Protein AF-A0A5F8H1V2-F1 (afdb_monomer)

Structure (mmCIF, N/CA/C/O backbone):
data_AF-A0A5F8H1V2-F1
#
_entry.id   AF-A0A5F8H1V2-F1
#
loop_
_atom_site.group_PDB
_atom_site.id
_atom_site.type_symbol
_atom_site.label_atom_id
_atom_site.label_alt_id
_atom_site.label_comp_id
_atom_site.label_asym_id
_atom_site.label_entity_id
_atom_site.label_seq_id
_atom_site.pdbx_PDB_ins_code
_atom_site.Cartn_x
_atom_site.Cartn_y
_atom_site.Cartn_z
_atom_site.occupancy
_atom_site.B_iso_or_equiv
_atom_site.auth_seq_id
_atom_site.auth_comp_id
_atom_site.auth_asym_id
_atom_site.auth_atom_id
_atom_site.pdbx_PDB_model_num
ATOM 1 N N . MET A 1 1 ? 97.631 47.956 -86.281 1.00 53.28 1 MET A N 1
ATOM 2 C CA . MET A 1 1 ? 97.146 47.664 -84.909 1.00 53.28 1 MET A CA 1
ATOM 3 C C . MET A 1 1 ? 95.621 47.517 -84.797 1.00 53.28 1 MET A C 1
ATOM 5 O O . MET A 1 1 ? 95.187 46.750 -83.953 1.00 53.28 1 MET A O 1
ATOM 9 N N . ALA A 1 2 ? 94.800 48.154 -85.646 1.00 59.06 2 ALA A N 1
ATOM 10 C CA . ALA A 1 2 ? 93.331 48.107 -85.527 1.00 59.06 2 ALA A CA 1
ATOM 11 C C . ALA A 1 2 ? 92.667 46.737 -85.821 1.00 59.06 2 ALA A C 1
ATOM 13 O O . ALA A 1 2 ? 91.726 46.363 -85.130 1.00 59.06 2 ALA A O 1
ATOM 14 N N . GLN A 1 3 ? 93.163 45.947 -86.786 1.00 61.41 3 GLN A N 1
ATOM 15 C CA . GLN A 1 3 ? 92.578 44.626 -87.097 1.00 61.41 3 GLN A CA 1
ATOM 16 C C . GLN A 1 3 ? 92.808 43.574 -86.000 1.00 61.41 3 GLN A C 1
ATOM 18 O O . GLN A 1 3 ? 91.948 42.730 -85.770 1.00 61.41 3 GLN A O 1
ATOM 23 N N . VAL A 1 4 ? 93.927 43.656 -85.277 1.00 64.31 4 VAL A N 1
ATOM 24 C CA . VAL A 1 4 ? 94.210 42.756 -84.148 1.00 64.31 4 VAL A CA 1
ATOM 25 C C . VAL A 1 4 ? 93.231 43.020 -82.997 1.00 64.31 4 VAL A C 1
ATOM 27 O O . VAL A 1 4 ? 92.739 42.077 -82.391 1.00 64.31 4 VAL A O 1
ATOM 30 N N . GLY A 1 5 ? 92.861 44.284 -82.755 1.00 69.12 5 GLY A N 1
ATOM 31 C CA . GLY A 1 5 ? 91.888 44.650 -81.719 1.00 69.12 5 GLY A CA 1
ATOM 32 C C . GLY A 1 5 ? 90.479 44.095 -81.961 1.00 69.12 5 GLY A C 1
ATOM 33 O O . GLY A 1 5 ? 89.843 43.633 -81.020 1.00 69.12 5 GLY A O 1
ATOM 34 N N . ALA A 1 6 ? 90.008 44.069 -83.212 1.00 71.69 6 ALA A N 1
ATOM 35 C CA . ALA A 1 6 ? 88.689 43.527 -83.555 1.00 71.69 6 ALA A CA 1
ATOM 36 C C . ALA A 1 6 ? 88.619 41.996 -83.401 1.00 71.69 6 ALA A C 1
ATOM 38 O O . ALA A 1 6 ? 87.654 41.475 -82.847 1.00 71.69 6 ALA A O 1
ATOM 39 N N . VAL A 1 7 ? 89.663 41.274 -83.826 1.00 76.06 7 VAL A N 1
ATOM 40 C CA . VAL A 1 7 ? 89.755 39.815 -83.636 1.00 76.06 7 VAL A CA 1
ATOM 41 C C . VAL A 1 7 ? 89.823 39.468 -82.149 1.00 76.06 7 VAL A C 1
ATOM 43 O O . VAL A 1 7 ? 89.145 38.546 -81.702 1.00 76.06 7 VAL A O 1
ATOM 46 N N . VAL A 1 8 ? 90.575 40.247 -81.365 1.00 76.75 8 VAL A N 1
ATOM 47 C CA . VAL A 1 8 ? 90.649 40.070 -79.910 1.00 76.75 8 VAL A CA 1
ATOM 48 C C . VAL A 1 8 ? 89.300 40.354 -79.247 1.00 76.75 8 VAL A C 1
ATOM 50 O O . VAL A 1 8 ? 88.905 39.579 -78.382 1.00 76.75 8 VAL A O 1
ATOM 53 N N . ALA A 1 9 ? 88.562 41.389 -79.665 1.00 77.75 9 ALA A N 1
ATOM 54 C CA . ALA A 1 9 ? 87.233 41.717 -79.136 1.00 77.75 9 ALA A CA 1
ATOM 55 C C . ALA A 1 9 ? 86.186 40.628 -79.432 1.00 77.75 9 ALA A C 1
ATOM 57 O O . ALA A 1 9 ? 85.414 40.245 -78.554 1.00 77.75 9 ALA A O 1
ATOM 58 N N . VAL A 1 10 ? 86.185 40.073 -80.649 1.00 78.81 10 VAL A N 1
ATOM 59 C CA . VAL A 1 10 ? 85.294 38.957 -81.006 1.00 78.81 10 VAL A CA 1
ATOM 60 C C . VAL A 1 10 ? 85.665 37.706 -80.213 1.00 78.81 10 VAL A C 1
ATOM 62 O O . VAL A 1 10 ? 84.789 37.095 -79.604 1.00 78.81 10 VAL A O 1
ATOM 65 N N . ALA A 1 11 ? 86.954 37.370 -80.129 1.00 78.00 11 ALA A N 1
ATOM 66 C CA . ALA A 1 11 ? 87.428 36.239 -79.337 1.00 78.00 11 ALA A CA 1
ATOM 67 C C . ALA A 1 11 ? 87.101 36.392 -77.841 1.00 78.00 11 ALA A C 1
ATOM 69 O O . ALA A 1 11 ? 86.661 35.427 -77.223 1.00 78.00 11 ALA A O 1
ATOM 70 N N . THR A 1 12 ? 87.231 37.592 -77.263 1.00 79.38 12 THR A N 1
ATOM 71 C CA . THR A 1 12 ? 86.834 37.850 -75.865 1.00 79.38 12 THR A CA 1
ATOM 72 C C . THR A 1 12 ? 85.325 37.794 -75.674 1.00 79.38 12 THR A C 1
ATOM 74 O O . THR A 1 12 ? 84.880 37.212 -74.694 1.00 79.38 12 THR A O 1
ATOM 77 N N . SER A 1 13 ? 84.519 38.312 -76.605 1.00 78.44 13 SER A N 1
ATOM 78 C CA . SER A 1 13 ? 83.055 38.208 -76.516 1.00 78.44 13 SER A CA 1
ATOM 79 C C . SER A 1 13 ? 82.562 36.760 -76.611 1.00 78.44 13 SER A C 1
ATOM 81 O O . SER A 1 13 ? 81.720 36.348 -75.817 1.00 78.44 13 SER A O 1
ATOM 83 N N . PHE A 1 14 ? 83.142 35.960 -77.513 1.00 79.88 14 PHE A N 1
ATOM 84 C CA . PHE A 1 14 ? 82.844 34.537 -77.650 1.00 79.88 14 PHE A CA 1
ATOM 85 C C . PHE A 1 14 ? 83.308 33.753 -76.421 1.00 79.88 14 PHE A C 1
ATOM 87 O O . PHE A 1 14 ? 82.577 32.906 -75.921 1.00 79.88 14 PHE A O 1
ATOM 94 N N . PHE A 1 15 ? 84.486 34.076 -75.884 1.00 78.88 15 PHE A N 1
ATOM 95 C CA . PHE A 1 15 ? 84.993 33.481 -74.651 1.00 78.88 15 PHE A CA 1
ATOM 96 C C . PHE A 1 15 ? 84.108 33.826 -73.443 1.00 78.88 15 PHE A C 1
ATOM 98 O O . PHE A 1 15 ? 83.750 32.935 -72.680 1.00 78.88 15 PHE A O 1
ATOM 105 N N . CYS A 1 16 ? 83.669 35.080 -73.304 1.00 78.75 16 CYS A N 1
ATOM 106 C CA . CYS A 1 16 ? 82.721 35.490 -72.267 1.00 78.75 16 CYS A CA 1
ATOM 107 C C . CYS A 1 16 ? 81.363 34.792 -72.428 1.00 78.75 16 CYS A C 1
ATOM 109 O O . CYS A 1 16 ? 80.825 34.291 -71.447 1.00 78.75 16 CYS A O 1
ATOM 111 N N . ALA A 1 17 ? 80.821 34.700 -73.645 1.00 77.31 17 ALA A N 1
ATOM 112 C CA . ALA A 1 17 ? 79.572 33.985 -73.905 1.00 77.31 17 ALA A CA 1
ATOM 113 C C . ALA A 1 17 ? 79.693 32.481 -73.601 1.00 77.31 17 ALA A C 1
ATOM 115 O O . ALA A 1 17 ? 78.794 31.900 -72.996 1.00 77.31 17 ALA A O 1
ATOM 116 N N . ALA A 1 18 ? 80.825 31.863 -73.949 1.00 76.38 18 ALA A N 1
ATOM 117 C CA . ALA A 1 18 ? 81.127 30.476 -73.612 1.00 76.38 18 ALA A CA 1
ATOM 118 C C . ALA A 1 18 ? 81.252 30.267 -72.092 1.00 76.38 18 ALA A C 1
ATOM 120 O O . ALA A 1 18 ? 80.758 29.265 -71.586 1.00 76.38 18 ALA A O 1
ATOM 121 N N . LEU A 1 19 ? 81.840 31.219 -71.356 1.00 76.62 19 LEU A N 1
ATOM 122 C CA . LEU A 1 19 ? 81.914 31.194 -69.889 1.00 76.62 19 LEU A CA 1
ATOM 123 C C . LEU A 1 19 ? 80.541 31.367 -69.224 1.00 76.62 19 LEU A C 1
ATOM 125 O O . LEU A 1 19 ? 80.243 30.663 -68.263 1.00 76.62 19 LEU A O 1
ATOM 129 N N . PHE A 1 20 ? 79.682 32.249 -69.743 1.00 76.94 20 PHE A N 1
ATOM 130 C CA . PHE A 1 20 ? 78.307 32.393 -69.250 1.00 76.94 20 PHE A CA 1
ATOM 131 C C . PHE A 1 20 ? 77.461 31.150 -69.545 1.00 76.94 20 PHE A C 1
ATOM 133 O O . PHE A 1 20 ? 76.712 30.706 -68.684 1.00 76.94 20 PHE A O 1
ATOM 140 N N . SER A 1 21 ? 77.627 30.545 -70.725 1.00 78.31 21 SER A N 1
ATOM 141 C CA . SER A 1 21 ? 76.999 29.267 -71.084 1.00 78.31 21 SER A CA 1
ATOM 142 C C . SER A 1 21 ? 77.566 28.074 -70.308 1.00 78.31 21 SER A C 1
ATOM 144 O O . SER A 1 21 ? 76.944 27.013 -70.310 1.00 78.31 21 SER A O 1
ATOM 146 N N . ALA A 1 22 ? 78.743 28.206 -69.694 1.00 82.06 22 ALA A N 1
ATOM 147 C CA . ALA A 1 22 ? 79.359 27.140 -68.918 1.00 82.06 22 ALA A CA 1
ATOM 148 C C . ALA A 1 22 ? 78.748 27.018 -67.519 1.00 82.06 22 ALA A C 1
ATOM 150 O O . ALA A 1 22 ? 78.813 25.947 -66.932 1.00 82.06 22 ALA A O 1
ATOM 151 N N . VAL A 1 23 ? 78.148 28.076 -66.970 1.00 86.56 23 VAL A N 1
ATOM 152 C CA . VAL A 1 23 ? 77.535 28.040 -65.637 1.00 86.56 23 VAL A CA 1
ATOM 153 C C . VAL A 1 23 ? 76.040 27.771 -65.766 1.00 86.56 23 VAL A C 1
ATOM 155 O O . VAL A 1 23 ? 75.333 28.490 -66.466 1.00 86.56 23 VAL A O 1
ATOM 158 N N . HIS A 1 24 ? 75.530 26.786 -65.034 1.00 87.62 24 HIS A N 1
ATOM 159 C CA . HIS A 1 24 ? 74.091 26.609 -64.849 1.00 87.62 24 HIS A CA 1
ATOM 160 C C . HIS A 1 24 ? 73.756 26.385 -63.376 1.00 87.62 24 HIS A C 1
ATOM 162 O O . HIS A 1 24 ? 74.621 26.085 -62.550 1.00 87.62 24 HIS A O 1
ATOM 168 N N . LYS A 1 25 ? 72.478 26.564 -63.047 1.00 90.06 25 LYS A N 1
ATOM 169 C CA . LYS A 1 25 ? 71.946 26.389 -61.699 1.00 90.06 25 LYS A CA 1
ATOM 170 C C . LYS A 1 25 ? 71.047 25.159 -61.665 1.00 90.06 25 LYS A C 1
ATOM 172 O O . LYS A 1 25 ? 70.190 24.999 -62.531 1.00 90.06 25 LYS A O 1
ATOM 177 N N . ILE A 1 26 ? 71.240 24.318 -60.657 1.00 91.00 26 ILE A N 1
ATOM 178 C CA . ILE A 1 26 ? 70.310 23.253 -60.281 1.00 91.00 26 ILE A CA 1
ATOM 179 C C . ILE A 1 26 ? 69.511 23.763 -59.086 1.00 91.00 26 ILE A C 1
ATOM 181 O O . ILE A 1 26 ? 70.089 24.248 -58.109 1.00 91.00 26 ILE A O 1
ATOM 185 N N . GLU A 1 27 ? 68.187 23.716 -59.199 1.00 89.50 27 GLU A N 1
ATOM 186 C CA . GLU A 1 27 ? 67.284 24.149 -58.137 1.00 89.50 27 GLU A CA 1
ATOM 187 C C . GLU A 1 27 ? 67.272 23.159 -56.969 1.00 89.50 27 GLU A C 1
ATOM 189 O O . GLU A 1 27 ? 67.610 21.983 -57.115 1.00 89.50 27 GLU A O 1
ATOM 194 N N . GLU A 1 28 ? 66.880 23.644 -55.792 1.00 88.38 28 GLU A N 1
ATOM 195 C CA . GLU A 1 28 ? 66.668 22.781 -54.632 1.00 88.38 28 GLU A CA 1
ATOM 196 C C . GLU A 1 28 ? 65.639 21.688 -54.950 1.00 88.38 28 GLU A C 1
ATOM 198 O O . GLU A 1 28 ? 64.691 21.890 -55.713 1.00 88.38 28 GLU A O 1
ATOM 203 N N . GLY A 1 29 ? 65.855 20.498 -54.391 1.00 86.75 29 GLY A N 1
ATOM 204 C CA . GLY A 1 29 ? 65.007 19.335 -54.655 1.00 86.75 29 GLY A CA 1
ATOM 205 C C . GLY A 1 29 ? 65.195 18.668 -56.023 1.00 86.75 29 GLY A C 1
ATOM 206 O O . GLY A 1 29 ? 64.449 17.742 -56.343 1.00 86.75 29 GLY A O 1
ATOM 207 N N . HIS A 1 30 ? 66.187 19.105 -56.803 1.00 91.62 30 HIS A N 1
ATOM 208 C CA . HIS A 1 30 ? 66.574 18.488 -58.068 1.00 91.62 30 HIS A CA 1
ATOM 209 C C . HIS A 1 30 ? 68.019 17.988 -58.032 1.00 91.62 30 HIS A C 1
ATOM 211 O O . HIS A 1 30 ? 68.884 18.538 -57.349 1.00 91.62 30 HIS A O 1
ATOM 217 N N . ILE A 1 31 ? 68.290 16.964 -58.837 1.00 92.06 31 ILE A N 1
ATOM 218 C CA . ILE A 1 31 ? 69.631 16.450 -59.105 1.00 92.06 31 ILE A CA 1
ATOM 219 C C . ILE A 1 31 ? 69.932 16.605 -60.590 1.00 92.06 31 ILE A C 1
ATOM 221 O O . ILE A 1 31 ? 69.141 16.233 -61.456 1.00 92.06 31 ILE A O 1
ATOM 225 N N . GLY A 1 32 ? 71.090 17.183 -60.889 1.00 90.50 32 GLY A N 1
ATOM 226 C CA . GLY A 1 32 ? 71.572 17.351 -62.251 1.00 90.50 32 GLY A CA 1
ATOM 227 C C . GLY A 1 32 ? 72.270 16.096 -62.743 1.00 90.50 32 GLY A C 1
ATOM 228 O O . GLY A 1 32 ? 73.243 15.636 -62.139 1.00 90.50 32 GLY A O 1
ATOM 229 N N . VAL A 1 33 ? 71.798 15.588 -63.876 1.00 91.06 33 VAL A N 1
ATOM 230 C CA . VAL A 1 33 ? 72.462 14.548 -64.662 1.00 91.06 33 VAL A CA 1
ATOM 231 C C . VAL A 1 33 ? 73.053 15.167 -65.922 1.00 91.06 33 VAL A C 1
ATOM 233 O O . VAL A 1 33 ? 72.414 15.985 -66.584 1.00 91.06 33 VAL A O 1
ATOM 236 N N . TYR A 1 34 ? 74.280 14.781 -66.258 1.00 90.81 34 TYR A N 1
ATOM 237 C CA . TYR A 1 34 ? 75.039 15.384 -67.352 1.00 90.81 34 TYR A CA 1
ATOM 238 C C . TYR A 1 34 ? 75.300 14.377 -68.457 1.00 90.81 34 TYR A C 1
ATOM 240 O O . TYR A 1 34 ? 75.606 13.216 -68.198 1.00 90.81 34 TYR A O 1
ATOM 248 N N . TYR A 1 35 ? 75.260 14.851 -69.692 1.00 89.50 35 TYR A N 1
ATOM 249 C CA . TYR A 1 35 ? 75.532 14.080 -70.890 1.00 89.50 35 TYR A CA 1
ATOM 250 C C . TYR A 1 35 ? 76.686 14.728 -71.634 1.00 89.50 35 TYR A C 1
ATOM 252 O O . TYR A 1 35 ? 76.648 15.927 -71.891 1.00 89.50 35 TYR A O 1
ATOM 260 N N . ARG A 1 36 ? 77.698 13.950 -72.011 1.00 89.62 36 ARG A N 1
ATOM 261 C CA . ARG A 1 36 ? 78.836 14.416 -72.809 1.00 89.62 36 ARG A CA 1
ATOM 262 C C . ARG A 1 36 ? 78.808 13.721 -74.162 1.00 89.62 36 ARG A C 1
ATOM 264 O O . ARG A 1 36 ? 78.963 12.505 -74.222 1.00 89.62 36 ARG A O 1
ATOM 271 N N . GLY A 1 37 ? 78.573 14.475 -75.237 1.00 82.88 37 GLY A N 1
ATOM 272 C CA . GLY A 1 37 ? 78.419 13.896 -76.579 1.00 82.88 37 GLY A CA 1
ATOM 273 C C . GLY A 1 37 ? 77.315 12.828 -76.666 1.00 82.88 37 GLY A C 1
ATOM 274 O O . GLY A 1 37 ? 77.452 11.876 -77.425 1.00 82.88 37 GLY A O 1
ATOM 275 N N . GLY A 1 38 ? 76.260 12.950 -75.848 1.00 80.44 38 GLY A N 1
ATOM 276 C CA . GLY A 1 38 ? 75.147 11.995 -75.766 1.00 80.44 38 GLY A CA 1
ATOM 277 C C . GLY A 1 38 ? 75.307 10.865 -74.736 1.00 80.44 38 GLY A C 1
ATOM 278 O O . GLY A 1 38 ? 74.322 10.208 -74.418 1.00 80.44 38 GLY A O 1
ATOM 279 N N . ALA A 1 39 ? 76.496 10.657 -74.159 1.00 86.19 39 ALA A N 1
ATOM 280 C CA . ALA A 1 39 ? 76.716 9.642 -73.123 1.00 86.19 39 ALA A CA 1
ATOM 281 C C . ALA A 1 39 ? 76.496 10.206 -71.709 1.00 86.19 39 ALA A C 1
ATOM 283 O O . ALA A 1 39 ? 77.032 11.265 -71.382 1.00 86.19 39 ALA A O 1
ATOM 284 N N . LEU A 1 40 ? 75.748 9.490 -70.863 1.00 90.31 40 LEU A N 1
ATOM 285 C CA . LEU A 1 40 ? 75.481 9.866 -69.468 1.00 90.31 40 LEU A CA 1
ATOM 286 C C . LEU A 1 40 ? 76.757 9.768 -68.609 1.00 90.31 40 LEU A C 1
ATOM 288 O O . LEU A 1 40 ? 77.393 8.714 -68.543 1.00 90.31 40 LEU A O 1
ATOM 292 N N . LEU A 1 41 ? 77.119 10.856 -67.927 1.00 88.12 41 LEU A N 1
ATOM 293 C CA . LEU A 1 41 ? 78.242 10.907 -66.989 1.00 88.12 41 LEU A CA 1
ATOM 294 C C . LEU A 1 41 ? 77.876 10.241 -65.655 1.00 88.12 41 LEU A C 1
ATOM 296 O O . LEU A 1 41 ? 76.750 10.357 -65.183 1.00 88.12 41 LEU A O 1
ATOM 300 N N . THR A 1 42 ? 78.845 9.562 -65.033 1.00 84.12 42 THR A N 1
ATOM 301 C CA . THR A 1 42 ? 78.671 8.824 -63.765 1.00 84.12 42 THR A CA 1
ATOM 302 C C . THR A 1 42 ? 78.481 9.721 -62.544 1.00 84.12 42 THR A C 1
ATOM 304 O O . THR A 1 42 ? 77.967 9.271 -61.525 1.00 84.12 42 THR A O 1
ATOM 307 N N . SER A 1 43 ? 78.894 10.985 -62.625 1.00 84.00 43 SER A N 1
ATOM 308 C CA . SER A 1 43 ? 78.751 11.958 -61.546 1.00 84.00 43 SER A CA 1
ATOM 309 C C . SER A 1 43 ? 77.431 12.720 -61.662 1.00 84.00 43 SER A C 1
ATOM 311 O O . SER A 1 43 ? 77.202 13.420 -62.651 1.00 84.00 43 SER A O 1
ATOM 313 N N . THR A 1 44 ? 76.605 12.642 -60.623 1.00 89.12 44 THR A N 1
ATOM 314 C CA . THR A 1 44 ? 75.426 13.497 -60.441 1.00 89.12 44 THR A CA 1
ATOM 315 C C . THR A 1 44 ? 75.777 14.720 -59.595 1.00 89.12 44 THR A C 1
ATOM 317 O O . THR A 1 44 ? 76.522 14.597 -58.622 1.00 89.12 44 THR A O 1
ATOM 320 N N . SER A 1 45 ? 75.209 15.883 -59.913 1.00 90.25 45 SER A N 1
ATOM 321 C CA . SER A 1 45 ? 75.373 17.104 -59.110 1.00 90.25 45 SER A CA 1
ATOM 322 C C . SER A 1 45 ? 74.132 17.390 -58.273 1.00 90.25 45 SER A C 1
ATOM 324 O O . SER A 1 45 ? 73.018 17.341 -58.788 1.00 90.25 45 SER A O 1
ATOM 326 N N . GLY A 1 46 ? 74.327 17.754 -57.004 1.00 87.81 46 GLY A N 1
ATOM 327 C CA . GLY A 1 46 ? 73.257 18.295 -56.159 1.00 87.81 46 GLY A CA 1
ATOM 328 C C . GLY A 1 46 ? 72.890 19.751 -56.499 1.00 87.81 46 GLY A C 1
ATOM 329 O O . GLY A 1 46 ? 73.467 20.330 -57.425 1.00 87.81 46 GLY A O 1
ATOM 330 N N . PRO A 1 47 ? 71.968 20.365 -55.741 1.00 89.88 47 PRO A N 1
ATOM 331 C CA . PRO A 1 47 ? 71.561 21.760 -55.918 1.00 89.88 47 PRO A CA 1
ATOM 332 C C . PRO A 1 47 ? 72.737 22.747 -55.853 1.00 89.88 47 PRO A C 1
ATOM 334 O O . PRO A 1 47 ? 73.709 22.527 -55.130 1.00 89.88 47 PRO A O 1
ATOM 337 N N . GLY A 1 48 ? 72.661 23.840 -56.618 1.00 90.31 48 GLY A N 1
ATOM 338 C CA . GLY A 1 48 ? 73.695 24.884 -56.656 1.00 90.31 48 GLY A CA 1
ATOM 339 C C . GLY A 1 48 ? 74.182 25.246 -58.061 1.00 90.31 48 GLY A C 1
ATOM 340 O O . GLY A 1 48 ? 73.585 24.858 -59.066 1.00 90.31 48 GLY A O 1
ATOM 341 N N . PHE A 1 49 ? 75.258 26.036 -58.127 1.00 89.56 49 PHE A N 1
ATOM 342 C CA . PHE A 1 49 ? 75.897 26.435 -59.384 1.00 89.56 49 PHE A CA 1
ATOM 343 C C . PHE A 1 49 ? 76.956 25.416 -59.801 1.00 89.56 49 PHE A C 1
ATOM 345 O O . PHE A 1 49 ? 77.862 25.113 -59.026 1.00 89.56 49 PHE A O 1
ATOM 352 N N . HIS A 1 50 ? 76.864 24.935 -61.039 1.00 89.19 50 HIS A N 1
ATOM 353 C CA . HIS A 1 50 ? 77.785 23.950 -61.605 1.00 89.19 50 HIS A CA 1
ATOM 354 C C . HIS A 1 50 ? 78.337 24.418 -62.948 1.00 89.19 50 HIS A C 1
ATOM 356 O O . HIS A 1 50 ? 77.710 25.209 -63.658 1.00 89.19 50 HIS A O 1
ATOM 362 N N . LEU A 1 51 ? 79.539 23.935 -63.269 1.00 84.69 51 LEU A N 1
ATOM 363 C CA . LEU A 1 51 ? 80.245 24.232 -64.512 1.00 84.69 51 LEU A CA 1
ATOM 364 C C . LEU A 1 51 ? 80.113 23.058 -65.488 1.00 84.69 51 LEU A C 1
ATOM 366 O O . LEU A 1 51 ? 80.483 21.930 -65.167 1.00 84.69 51 LEU A O 1
ATOM 370 N N . MET A 1 52 ? 79.654 23.339 -66.703 1.00 86.25 52 MET A N 1
ATOM 371 C CA . MET A 1 52 ? 79.611 22.415 -67.830 1.00 86.25 52 MET A CA 1
ATOM 372 C C . MET A 1 52 ? 80.464 22.929 -68.992 1.00 86.25 52 MET A C 1
ATOM 374 O O . MET A 1 52 ? 80.664 24.130 -69.161 1.00 86.25 52 MET A O 1
ATOM 378 N N . LEU A 1 53 ? 80.979 22.011 -69.814 1.00 82.94 53 LEU A N 1
ATOM 379 C CA . LEU A 1 53 ? 81.719 22.381 -71.018 1.00 82.94 53 LEU A CA 1
ATOM 380 C C . LEU A 1 53 ? 80.729 22.827 -72.105 1.00 82.94 53 LEU A C 1
ATOM 382 O O . LEU A 1 53 ? 79.920 22.000 -72.544 1.00 82.94 53 LEU A O 1
ATOM 386 N N . PRO A 1 54 ? 80.795 24.087 -72.571 1.00 77.69 54 PRO A N 1
ATOM 387 C CA . PRO A 1 54 ? 79.882 24.579 -73.594 1.00 77.69 54 PRO A CA 1
ATOM 388 C C . PRO A 1 54 ? 80.028 23.749 -74.881 1.00 77.69 54 PRO A C 1
ATOM 390 O O . PRO A 1 54 ? 81.121 23.290 -75.219 1.00 77.69 54 PRO A O 1
ATOM 393 N N . PHE A 1 55 ? 78.914 23.536 -75.588 1.00 77.75 55 PHE A N 1
ATOM 394 C CA . PHE A 1 55 ? 78.782 22.775 -76.848 1.00 77.75 55 PHE A CA 1
ATOM 395 C C . PHE A 1 55 ? 78.985 21.248 -76.788 1.00 77.75 55 PHE A C 1
ATOM 397 O O . PHE A 1 55 ? 78.551 20.559 -77.707 1.00 77.75 55 PHE A O 1
ATOM 404 N N . ILE A 1 56 ? 79.612 20.700 -75.742 1.00 82.31 56 ILE A N 1
ATOM 405 C CA . ILE A 1 56 ? 79.907 19.255 -75.635 1.00 82.31 56 ILE A CA 1
ATOM 406 C C . ILE A 1 56 ? 79.052 18.584 -74.556 1.00 82.31 56 ILE A C 1
ATOM 408 O O . ILE A 1 56 ? 78.682 17.412 -74.700 1.00 82.31 56 ILE A O 1
ATOM 412 N N . THR A 1 57 ? 78.750 19.315 -73.480 1.00 86.56 57 THR A N 1
ATOM 413 C CA . THR A 1 57 ? 77.974 18.812 -72.349 1.00 86.56 57 THR A CA 1
ATOM 414 C C . THR A 1 57 ? 76.575 19.424 -72.336 1.00 86.56 57 THR A C 1
ATOM 416 O O . THR A 1 57 ? 76.424 20.634 -72.475 1.00 86.56 57 THR A O 1
ATOM 419 N N . SER A 1 58 ? 75.556 18.596 -72.121 1.00 86.88 58 SER A N 1
ATOM 420 C CA . SER A 1 58 ? 74.184 19.015 -71.812 1.00 86.88 58 SER A CA 1
ATOM 421 C C . SER A 1 58 ? 73.766 18.455 -70.458 1.00 86.88 58 SER A C 1
ATOM 423 O O . SER A 1 58 ? 74.227 17.379 -70.081 1.00 86.88 58 SER A O 1
ATOM 425 N N . TYR A 1 59 ? 72.872 19.126 -69.737 1.00 88.94 59 TYR A N 1
ATOM 426 C CA . TYR A 1 59 ? 72.341 18.623 -68.469 1.00 88.94 59 TYR A CA 1
ATOM 427 C C . TYR A 1 59 ? 70.816 18.494 -68.517 1.00 88.94 59 TYR A C 1
ATOM 429 O O . TYR A 1 59 ? 70.149 19.196 -69.276 1.00 88.94 59 TYR A O 1
ATOM 437 N N . LYS A 1 60 ? 70.269 17.593 -67.701 1.00 89.44 60 LYS A N 1
ATOM 438 C CA . LYS A 1 60 ? 68.845 17.546 -67.349 1.00 89.44 60 LYS A CA 1
ATOM 439 C C . LYS A 1 60 ? 68.725 17.569 -65.824 1.00 89.44 60 LYS A C 1
ATOM 441 O O . LYS A 1 60 ? 69.538 16.957 -65.134 1.00 89.44 60 LYS A O 1
ATOM 446 N N . SER A 1 61 ? 67.742 18.289 -65.299 1.00 90.06 61 SER A N 1
ATOM 447 C CA . SER A 1 61 ? 67.406 18.284 -63.873 1.00 90.06 61 SER A CA 1
ATOM 448 C C . SER A 1 61 ? 66.314 17.254 -63.615 1.00 90.06 61 SER A C 1
ATOM 450 O O . SER A 1 61 ? 65.245 17.343 -64.212 1.00 90.06 61 SER A O 1
ATOM 452 N N . VAL A 1 62 ? 66.581 16.297 -62.732 1.00 90.88 62 VAL A N 1
ATOM 453 C CA . VAL A 1 62 ? 65.607 15.296 -62.290 1.00 90.88 62 VAL A CA 1
ATOM 454 C C . VAL A 1 62 ? 65.119 15.673 -60.902 1.00 90.88 62 VAL A C 1
ATOM 456 O O . VAL A 1 62 ? 65.932 15.893 -60.003 1.00 90.88 62 VAL A O 1
ATOM 459 N N . GLN A 1 63 ? 63.806 15.764 -60.728 1.00 90.44 63 GLN A N 1
ATOM 460 C CA . GLN A 1 63 ? 63.198 16.067 -59.440 1.00 90.44 63 GLN A CA 1
ATOM 461 C C . GLN A 1 63 ? 63.302 14.851 -58.506 1.00 90.44 63 GLN A C 1
ATOM 463 O O . GLN A 1 63 ? 62.958 13.733 -58.883 1.00 90.44 63 GLN A O 1
ATOM 468 N N . THR A 1 64 ? 63.808 15.065 -57.289 1.00 89.25 64 THR A N 1
ATOM 469 C CA . THR A 1 64 ? 63.921 14.034 -56.236 1.00 89.25 64 THR A CA 1
ATOM 470 C C . THR A 1 64 ? 63.000 14.304 -55.048 1.00 89.25 64 THR A C 1
ATOM 472 O O . THR A 1 64 ? 62.895 13.490 -54.135 1.00 89.25 64 THR A O 1
ATOM 475 N N . THR A 1 65 ? 62.347 15.466 -55.023 1.00 90.75 65 THR A N 1
ATOM 476 C CA . THR A 1 65 ? 61.285 15.779 -54.063 1.00 90.75 65 THR A CA 1
ATOM 477 C C . THR A 1 65 ? 59.972 15.114 -54.455 1.00 90.75 65 THR A C 1
ATOM 479 O O . THR A 1 65 ? 59.834 14.562 -55.544 1.00 90.75 65 THR A O 1
ATOM 482 N N . LEU A 1 66 ? 59.001 15.176 -53.543 1.00 91.50 66 LEU A N 1
ATOM 483 C CA . LEU A 1 66 ? 57.644 14.714 -53.795 1.00 91.50 66 LEU A CA 1
ATOM 484 C C . LEU A 1 66 ? 57.065 15.426 -55.027 1.00 91.50 66 LEU A C 1
ATOM 486 O O . LEU A 1 66 ? 56.930 16.651 -55.032 1.00 91.50 66 LEU A O 1
ATOM 490 N N . GLN A 1 67 ? 56.721 14.651 -56.046 1.00 90.62 67 GLN A N 1
ATOM 491 C CA . GLN A 1 67 ? 56.080 15.106 -57.273 1.00 90.62 67 GLN A CA 1
ATOM 492 C C . GLN A 1 67 ? 54.750 14.377 -57.467 1.00 90.62 67 GLN A C 1
ATOM 494 O O . GLN A 1 67 ? 54.513 13.318 -56.884 1.00 90.62 67 GLN A O 1
ATOM 499 N N . THR A 1 68 ? 53.849 14.985 -58.234 1.00 92.31 68 THR A N 1
ATOM 500 C CA . THR A 1 68 ? 52.547 14.399 -58.568 1.00 92.31 68 THR A CA 1
ATOM 501 C C . THR A 1 68 ? 52.441 14.272 -60.073 1.00 92.31 68 THR A C 1
ATOM 503 O O . THR A 1 68 ? 52.353 15.283 -60.768 1.00 92.31 68 THR A O 1
ATOM 506 N N . ASP A 1 69 ? 52.414 13.033 -60.550 1.00 90.50 69 ASP A N 1
ATOM 507 C CA . ASP A 1 69 ? 52.208 12.732 -61.959 1.00 90.50 69 ASP A CA 1
ATOM 508 C C . ASP A 1 69 ? 50.714 12.568 -62.222 1.00 90.50 69 ASP A C 1
ATOM 510 O O . ASP A 1 69 ? 50.020 11.815 -61.533 1.00 90.50 69 ASP A O 1
ATOM 514 N N . GLU A 1 70 ? 50.207 13.304 -63.208 1.00 90.62 70 GLU A N 1
ATOM 515 C CA . GLU A 1 70 ? 48.792 13.308 -63.564 1.00 90.62 70 GLU A CA 1
ATOM 516 C C . GLU A 1 70 ? 48.576 12.566 -64.887 1.00 90.62 70 GLU A C 1
ATOM 518 O O . GLU A 1 70 ? 49.048 12.981 -65.948 1.00 90.62 70 GLU A O 1
ATOM 523 N N . VAL A 1 71 ? 47.802 11.484 -64.835 1.00 89.75 71 VAL A N 1
ATOM 524 C CA . VAL A 1 71 ? 47.357 10.727 -66.007 1.00 89.75 71 VAL A CA 1
ATOM 525 C C . VAL A 1 71 ? 45.906 11.101 -66.300 1.00 89.75 71 VAL A C 1
ATOM 527 O O . VAL A 1 71 ? 45.028 10.937 -65.452 1.00 89.75 71 VAL A O 1
ATOM 530 N N . LYS A 1 72 ? 45.643 11.621 -67.504 1.00 89.44 72 LYS A N 1
ATOM 531 C CA . LYS A 1 72 ? 44.307 12.068 -67.931 1.00 89.44 72 LYS A CA 1
ATOM 532 C C . LYS A 1 72 ? 43.700 11.131 -68.956 1.00 89.44 72 LYS A C 1
ATOM 534 O O . LYS A 1 72 ? 44.406 10.650 -69.839 1.00 89.44 72 LYS A O 1
ATOM 539 N N . ASN A 1 73 ? 42.376 11.006 -68.903 1.00 86.44 73 ASN A N 1
ATOM 540 C CA . ASN A 1 73 ? 41.563 10.323 -69.908 1.00 86.44 73 ASN A CA 1
ATOM 541 C C . ASN A 1 73 ? 42.040 8.892 -70.188 1.00 86.44 73 ASN A C 1
ATOM 543 O O . ASN A 1 73 ? 42.340 8.548 -71.332 1.00 86.44 73 ASN A O 1
ATOM 547 N N . VAL A 1 74 ? 42.110 8.056 -69.151 1.00 89.06 74 VAL A N 1
ATOM 548 C CA . VAL A 1 74 ? 42.467 6.639 -69.307 1.00 89.06 74 VAL A CA 1
ATOM 549 C C . VAL A 1 74 ? 41.226 5.861 -69.754 1.00 89.06 74 VAL A C 1
ATOM 551 O O . VAL A 1 74 ? 40.286 5.744 -68.963 1.00 89.06 74 VAL A O 1
ATOM 554 N N . PRO A 1 75 ? 41.174 5.336 -70.995 1.00 89.44 75 PRO A N 1
ATOM 555 C CA . PRO A 1 75 ? 40.074 4.488 -71.424 1.00 89.44 75 PRO A CA 1
ATOM 556 C C . PRO A 1 75 ? 40.231 3.090 -70.825 1.00 89.44 75 PRO A C 1
ATOM 558 O O . PRO A 1 75 ? 41.328 2.524 -70.841 1.00 89.44 75 PRO A O 1
ATOM 561 N N . CYS A 1 76 ? 39.128 2.522 -70.348 1.00 88.94 76 CYS A N 1
ATOM 562 C CA . CYS A 1 76 ? 39.059 1.157 -69.847 1.00 88.94 76 CYS A CA 1
ATOM 563 C C . CYS A 1 76 ? 37.803 0.440 -70.338 1.00 88.94 76 CYS A C 1
ATOM 565 O O . CYS A 1 76 ? 36.702 0.985 -70.294 1.00 88.94 76 CYS A O 1
ATOM 567 N N . GLY A 1 77 ? 37.972 -0.791 -70.816 1.00 88.94 77 GLY A N 1
ATOM 568 C CA . GLY A 1 77 ? 36.865 -1.669 -71.191 1.00 88.94 77 GLY A CA 1
ATOM 569 C C . GLY A 1 77 ? 36.468 -2.559 -70.018 1.00 88.94 77 GLY A C 1
ATOM 570 O O . GLY A 1 77 ? 37.315 -3.256 -69.467 1.00 88.94 77 GLY A O 1
ATOM 571 N N . THR A 1 78 ? 35.192 -2.534 -69.639 1.00 90.75 78 THR A N 1
ATOM 572 C CA . THR A 1 78 ? 34.647 -3.444 -68.615 1.00 90.75 78 THR A CA 1
ATOM 573 C C . THR A 1 78 ? 34.333 -4.823 -69.199 1.00 90.75 78 THR A C 1
ATOM 575 O O . THR A 1 78 ? 34.136 -4.948 -70.411 1.00 90.75 78 THR A O 1
ATOM 578 N N . SER A 1 79 ? 34.204 -5.857 -68.358 1.00 89.06 79 SER A N 1
ATOM 579 C CA . SER A 1 79 ? 33.829 -7.217 -68.801 1.00 89.06 79 SER A CA 1
ATOM 580 C C . SER A 1 79 ? 32.485 -7.267 -69.551 1.00 89.06 79 SER A C 1
ATOM 582 O O . SER A 1 79 ? 32.272 -8.113 -70.417 1.00 89.06 79 SER A O 1
ATOM 584 N N . GLY A 1 80 ? 31.594 -6.308 -69.272 1.00 81.12 80 GLY A N 1
ATOM 585 C CA . GLY A 1 80 ? 30.307 -6.121 -69.948 1.00 81.12 80 GLY A CA 1
ATOM 586 C C . GLY A 1 80 ? 30.376 -5.387 -71.294 1.00 81.12 8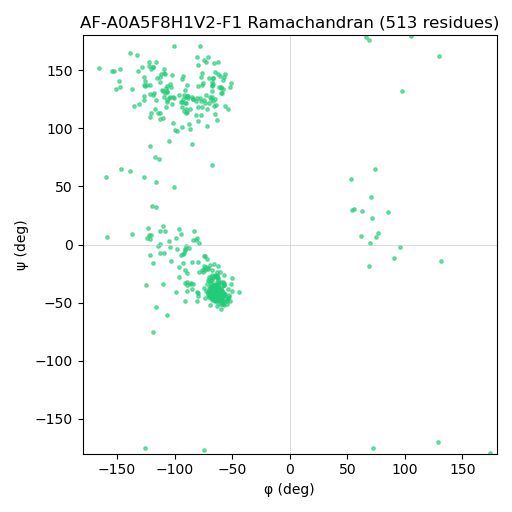0 GLY A C 1
ATOM 587 O O . GLY A 1 80 ? 29.332 -5.055 -71.850 1.00 81.12 80 GLY A O 1
ATOM 588 N N . GLY A 1 81 ? 31.574 -5.084 -71.808 1.00 82.12 81 GLY A N 1
ATOM 589 C CA . GLY A 1 81 ? 31.771 -4.429 -73.107 1.00 82.12 81 GLY A CA 1
ATOM 590 C C . GLY A 1 81 ? 31.498 -2.920 -73.123 1.00 82.12 81 GLY A C 1
ATOM 591 O O . GLY A 1 81 ? 31.463 -2.315 -74.193 1.00 82.12 81 GLY A O 1
ATOM 592 N N . VAL A 1 82 ? 31.307 -2.294 -71.956 1.00 85.88 82 VAL A N 1
ATOM 593 C CA . VAL A 1 82 ? 31.131 -0.839 -71.836 1.00 85.88 82 VAL A CA 1
ATOM 594 C C . VAL A 1 82 ? 32.494 -0.176 -71.665 1.00 85.88 82 VAL A C 1
ATOM 596 O O . VAL A 1 82 ? 33.256 -0.554 -70.771 1.00 85.88 82 VAL A O 1
ATOM 599 N N . MET A 1 83 ? 32.772 0.828 -72.499 1.00 85.62 83 MET A N 1
ATOM 600 C CA . MET A 1 83 ? 33.948 1.689 -72.376 1.00 85.62 83 MET A CA 1
ATOM 601 C C . MET A 1 83 ? 33.693 2.785 -71.340 1.00 85.62 83 MET A C 1
ATOM 603 O O . MET A 1 83 ? 32.739 3.555 -71.468 1.00 85.62 83 MET A O 1
ATOM 607 N N . ILE A 1 84 ? 34.563 2.855 -70.339 1.00 90.19 84 ILE A N 1
ATOM 608 C CA . ILE A 1 84 ? 34.592 3.892 -69.308 1.00 90.19 84 ILE A CA 1
ATOM 609 C C . ILE A 1 84 ? 35.882 4.700 -69.405 1.00 90.19 84 ILE A C 1
ATOM 611 O O . ILE A 1 84 ? 36.889 4.220 -69.927 1.00 90.19 84 ILE A O 1
ATOM 615 N N . TYR A 1 85 ? 35.850 5.926 -68.891 1.00 90.44 85 TYR A N 1
ATOM 616 C CA . TYR A 1 85 ? 37.003 6.821 -68.905 1.00 90.44 85 TYR A CA 1
ATOM 617 C C . TYR A 1 85 ? 37.295 7.318 -67.500 1.00 90.44 85 TYR A C 1
ATOM 619 O O . TYR A 1 85 ? 36.407 7.839 -66.834 1.00 90.44 85 TYR A O 1
ATOM 627 N N . PHE A 1 86 ? 38.538 7.181 -67.058 1.00 91.44 86 PHE A N 1
ATOM 628 C CA . PHE A 1 86 ? 39.001 7.838 -65.844 1.00 91.44 86 PHE A CA 1
ATOM 629 C C . PHE A 1 86 ? 39.541 9.214 -66.218 1.00 91.44 86 PHE A C 1
ATOM 631 O O . PHE A 1 86 ? 40.534 9.324 -66.944 1.00 91.44 86 PHE A O 1
ATOM 638 N N . ASP A 1 87 ? 38.862 10.259 -65.747 1.00 87.94 87 ASP A N 1
ATOM 639 C CA . ASP A 1 87 ? 39.169 11.645 -66.108 1.00 87.94 87 ASP A CA 1
ATOM 640 C C . ASP A 1 87 ? 40.569 12.037 -65.625 1.00 87.94 87 ASP A C 1
ATOM 642 O O . ASP A 1 87 ? 41.334 12.687 -66.346 1.00 87.94 87 ASP A O 1
ATOM 646 N N . ARG A 1 88 ? 40.910 11.613 -64.404 1.00 91.88 88 ARG A N 1
ATOM 647 C CA . ARG A 1 88 ? 42.170 11.947 -63.746 1.00 91.88 88 ARG A CA 1
ATOM 648 C C . ARG A 1 88 ? 42.630 10.869 -62.772 1.00 91.88 88 ARG A C 1
ATOM 650 O O . ARG A 1 88 ? 41.849 10.417 -61.930 1.00 91.88 88 ARG A O 1
ATOM 657 N N . ILE A 1 89 ? 43.911 10.531 -62.852 1.00 93.06 89 ILE A N 1
ATOM 658 C CA . ILE A 1 89 ? 44.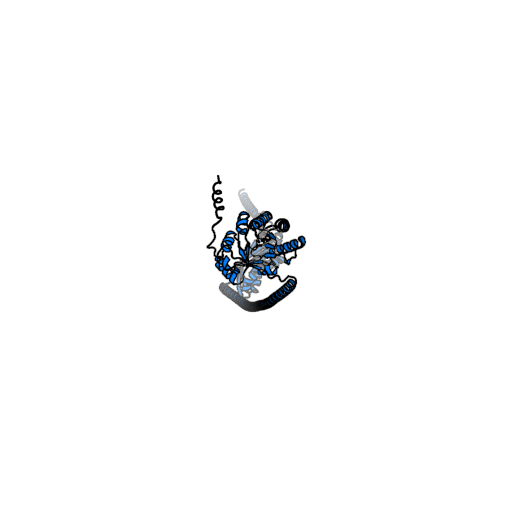631 9.708 -61.881 1.00 93.06 89 ILE A CA 1
ATOM 659 C C . ILE A 1 89 ? 45.876 10.480 -61.453 1.00 93.06 89 ILE A C 1
ATOM 661 O O . ILE A 1 89 ? 46.668 10.890 -62.299 1.00 93.06 89 ILE A O 1
ATOM 665 N N . GLU A 1 90 ? 46.026 10.699 -60.153 1.00 93.88 90 GLU A N 1
ATOM 666 C CA . GLU A 1 90 ? 47.145 11.430 -59.556 1.00 93.88 90 GLU A CA 1
ATOM 667 C C . GLU A 1 90 ? 48.039 10.445 -58.802 1.00 93.88 90 GLU A C 1
ATOM 669 O O . GLU A 1 90 ? 47.564 9.685 -57.954 1.00 93.88 90 GLU A O 1
ATOM 674 N N . VAL A 1 91 ? 49.335 10.450 -59.108 1.00 94.31 91 VAL A N 1
ATOM 675 C CA . VAL A 1 91 ? 50.319 9.547 -58.504 1.00 94.31 91 VAL A CA 1
ATOM 676 C C . VAL A 1 91 ? 51.388 10.374 -57.830 1.00 94.31 91 VAL A C 1
ATOM 678 O O . VAL A 1 91 ? 52.221 11.010 -58.476 1.00 94.31 91 VAL A O 1
ATOM 681 N N . VAL A 1 92 ? 51.377 10.343 -56.507 1.00 94.50 92 VAL A N 1
ATOM 682 C CA . VAL A 1 92 ? 52.361 11.037 -55.695 1.00 94.50 92 VAL A CA 1
ATOM 683 C C . VAL A 1 92 ? 53.570 10.126 -55.526 1.00 94.50 92 VAL A C 1
ATOM 685 O O . VAL A 1 92 ? 53.460 9.054 -54.929 1.00 94.50 92 VAL A O 1
ATOM 688 N N . ASN A 1 93 ? 54.724 10.546 -56.035 1.00 93.06 93 ASN A N 1
ATOM 689 C CA . ASN A 1 93 ? 55.957 9.767 -55.990 1.00 93.06 93 ASN A CA 1
ATOM 690 C C . ASN A 1 93 ? 57.177 10.635 -55.670 1.00 93.06 93 ASN A C 1
ATOM 692 O O . ASN A 1 93 ? 57.117 11.862 -55.717 1.00 93.06 93 ASN A O 1
ATOM 696 N N . PHE A 1 94 ? 58.281 9.994 -55.305 1.00 93.56 94 PHE A N 1
ATOM 697 C CA . PHE A 1 94 ? 59.582 10.645 -55.196 1.00 93.56 94 PHE A CA 1
ATOM 698 C C . PHE A 1 94 ? 60.694 9.658 -55.554 1.00 93.56 94 PHE A C 1
ATOM 700 O O . PHE A 1 94 ? 60.569 8.446 -55.347 1.00 93.56 94 PHE A O 1
ATOM 707 N N . LEU A 1 95 ? 61.796 10.189 -56.077 1.00 92.19 95 LEU A N 1
ATOM 708 C CA . LEU A 1 95 ? 62.974 9.420 -56.460 1.00 92.19 95 LEU A CA 1
ATOM 709 C C . LEU A 1 95 ? 64.103 9.655 -55.454 1.00 92.19 95 LEU A C 1
ATOM 711 O O . LEU A 1 95 ? 64.508 10.794 -55.222 1.00 92.19 95 LEU A O 1
ATOM 715 N N . ILE A 1 96 ? 64.639 8.583 -54.869 1.00 91.94 96 ILE A N 1
ATOM 716 C CA . ILE A 1 96 ? 65.750 8.685 -53.917 1.00 91.94 96 ILE A CA 1
ATOM 717 C C . ILE A 1 96 ? 67.013 9.159 -54.649 1.00 91.94 96 ILE A C 1
ATOM 719 O O . ILE A 1 96 ? 67.407 8.611 -55.678 1.00 91.94 96 ILE A O 1
ATOM 723 N N . SER A 1 97 ? 67.693 10.153 -54.072 1.00 89.31 97 SER A N 1
ATOM 724 C CA . SER A 1 97 ? 68.868 10.822 -54.642 1.00 89.31 97 SER A CA 1
ATOM 725 C C . SER A 1 97 ? 69.987 9.888 -55.118 1.00 89.31 97 SER A C 1
ATOM 727 O O . SER A 1 97 ? 70.668 10.192 -56.094 1.00 89.31 97 SER A O 1
ATOM 729 N N . ASN A 1 98 ? 70.195 8.756 -54.440 1.00 90.31 98 ASN A N 1
ATOM 730 C CA . ASN A 1 98 ? 71.243 7.789 -54.778 1.00 90.31 98 ASN A CA 1
ATOM 731 C C . ASN A 1 98 ? 70.903 6.918 -56.001 1.00 90.31 98 ASN A C 1
ATOM 733 O O . ASN A 1 98 ? 71.819 6.409 -56.638 1.00 90.31 98 ASN A O 1
ATOM 737 N N . ALA A 1 99 ? 69.622 6.775 -56.344 1.00 91.44 99 ALA A N 1
ATOM 738 C CA . ALA A 1 99 ? 69.144 5.946 -57.448 1.00 91.44 99 ALA A CA 1
ATOM 739 C C . ALA A 1 99 ? 69.001 6.725 -58.767 1.00 91.44 99 ALA A C 1
ATOM 741 O O . ALA A 1 99 ? 68.780 6.127 -59.819 1.00 91.44 99 ALA A O 1
ATOM 742 N N . VAL A 1 100 ? 69.149 8.057 -58.742 1.00 90.31 100 VAL A N 1
ATOM 743 C CA . VAL A 1 100 ? 68.938 8.928 -59.913 1.00 90.31 100 VAL A CA 1
ATOM 744 C C . VAL A 1 100 ? 69.799 8.517 -61.106 1.00 90.31 100 VAL A C 1
ATOM 746 O O . VAL A 1 100 ? 69.302 8.468 -62.229 1.00 90.31 100 VAL A O 1
ATOM 749 N N . TYR A 1 101 ? 71.074 8.187 -60.882 1.00 90.12 101 TYR A N 1
ATOM 750 C CA . TYR A 1 101 ? 71.969 7.771 -61.963 1.00 90.12 101 TYR A CA 1
ATOM 751 C C . TYR A 1 101 ? 71.485 6.486 -62.653 1.00 90.12 101 TYR A C 1
ATOM 753 O O . TYR A 1 101 ? 71.396 6.445 -63.881 1.00 90.12 101 TYR A O 1
ATOM 761 N N . ASP A 1 102 ? 71.130 5.462 -61.874 1.00 90.25 102 ASP A N 1
ATOM 762 C CA . ASP A 1 102 ? 70.722 4.157 -62.399 1.00 90.25 102 ASP A CA 1
ATOM 763 C C . ASP A 1 102 ? 69.364 4.223 -63.110 1.00 90.25 102 ASP A C 1
ATOM 765 O O . ASP A 1 102 ? 69.195 3.638 -64.183 1.00 90.25 102 ASP A O 1
ATOM 769 N N . ILE A 1 103 ? 68.416 4.998 -62.573 1.00 90.62 103 ILE A N 1
ATOM 770 C CA . ILE A 1 103 ? 67.105 5.209 -63.198 1.00 90.62 103 ILE A CA 1
ATOM 771 C C . ILE A 1 103 ? 67.243 5.945 -64.527 1.00 90.62 103 ILE A C 1
ATOM 773 O O . ILE A 1 103 ? 66.713 5.483 -65.535 1.00 90.62 103 ILE A O 1
ATOM 777 N N . VAL A 1 104 ? 68.010 7.036 -64.572 1.00 90.12 104 VAL A N 1
ATOM 778 C CA . VAL A 1 104 ? 68.209 7.796 -65.814 1.00 90.12 104 VAL A CA 1
ATOM 779 C C . VAL A 1 104 ? 68.975 6.979 -66.855 1.00 90.12 104 VAL A C 1
ATOM 781 O O . VAL A 1 104 ? 68.694 7.081 -68.048 1.00 90.12 104 VAL A O 1
ATOM 784 N N . LYS A 1 105 ? 69.919 6.137 -66.429 1.00 89.75 105 LYS A N 1
ATOM 785 C CA . LYS A 1 105 ? 70.662 5.249 -67.328 1.00 89.75 105 LYS A CA 1
ATOM 786 C C . LYS A 1 105 ? 69.766 4.197 -67.984 1.00 89.75 105 LYS A C 1
ATOM 788 O O . LYS A 1 105 ? 69.934 3.929 -69.171 1.00 89.75 105 LYS A O 1
ATOM 793 N N . ASN A 1 106 ? 68.840 3.613 -67.224 1.00 89.12 106 ASN A N 1
ATOM 794 C CA . ASN A 1 106 ? 67.999 2.510 -67.693 1.00 89.12 106 ASN A CA 1
ATOM 795 C C . ASN A 1 106 ? 66.697 2.984 -68.365 1.00 89.12 106 ASN A C 1
ATOM 797 O O . ASN A 1 106 ? 66.251 2.359 -69.323 1.00 89.12 106 ASN A O 1
ATOM 801 N N . TYR A 1 107 ? 66.107 4.089 -67.894 1.00 88.25 107 TYR A N 1
ATOM 802 C CA . TYR A 1 107 ? 64.773 4.564 -68.295 1.00 88.25 107 TYR A CA 1
ATOM 803 C C . TYR A 1 107 ? 64.747 5.999 -68.832 1.00 88.25 107 TYR A C 1
ATOM 805 O O . TYR A 1 107 ? 63.675 6.501 -69.160 1.00 88.25 107 TYR A O 1
ATOM 813 N N . THR A 1 108 ? 65.909 6.640 -69.000 1.00 88.06 108 THR A N 1
ATOM 814 C CA . THR A 1 108 ? 66.063 8.051 -69.404 1.00 88.06 108 THR A CA 1
ATOM 815 C C . THR A 1 108 ? 65.554 9.046 -68.353 1.00 88.06 108 THR A C 1
ATOM 817 O O . THR A 1 108 ? 65.101 8.671 -67.277 1.00 88.06 108 THR A O 1
ATOM 820 N N . ALA A 1 109 ? 65.688 10.347 -68.625 1.00 84.06 109 ALA A N 1
ATOM 821 C CA . ALA A 1 109 ? 65.230 11.387 -67.701 1.00 84.06 109 ALA A CA 1
ATOM 822 C C . ALA A 1 109 ? 63.697 11.499 -67.606 1.00 84.06 109 ALA A C 1
ATOM 824 O O . ALA A 1 109 ? 63.209 12.023 -66.614 1.00 84.06 109 ALA A O 1
ATOM 825 N N . ASP A 1 110 ? 62.968 10.988 -68.602 1.00 85.25 110 ASP A N 1
ATOM 826 C CA . ASP A 1 110 ? 61.501 11.016 -68.685 1.00 85.25 110 ASP A CA 1
ATOM 827 C C . ASP A 1 110 ? 60.937 9.641 -68.246 1.00 85.25 110 ASP A C 1
ATOM 829 O O . ASP A 1 110 ? 60.203 8.962 -68.972 1.00 85.25 110 ASP A O 1
ATOM 833 N N . TYR A 1 111 ? 61.410 9.161 -67.087 1.00 87.56 111 TYR A N 1
ATOM 834 C CA . TYR A 1 111 ? 61.134 7.812 -66.573 1.00 87.56 111 TYR A CA 1
ATOM 835 C C . TYR A 1 111 ? 59.678 7.632 -66.118 1.00 87.56 111 TYR A C 1
ATOM 837 O O . TYR A 1 111 ? 59.147 6.521 -66.173 1.00 87.56 111 TYR A O 1
ATOM 845 N N . ASP A 1 112 ? 59.034 8.719 -65.696 1.00 86.56 112 ASP A N 1
ATOM 846 C CA . ASP A 1 112 ? 57.635 8.832 -65.271 1.00 86.56 112 ASP A CA 1
ATOM 847 C C . ASP A 1 112 ? 56.669 8.276 -66.329 1.00 86.56 112 ASP A C 1
ATOM 849 O O . ASP A 1 112 ? 55.779 7.471 -66.036 1.00 86.56 112 ASP A O 1
ATOM 853 N N . LYS A 1 113 ? 56.901 8.599 -67.604 1.00 85.56 113 LYS A N 1
ATOM 854 C CA . LYS A 1 113 ? 56.063 8.129 -68.710 1.00 85.56 113 LYS A CA 1
ATOM 855 C C . LYS A 1 113 ? 56.134 6.611 -68.901 1.00 85.56 113 LYS A C 1
ATOM 857 O O . LYS A 1 113 ? 55.127 5.963 -69.188 1.00 85.56 113 LYS A O 1
ATOM 862 N N . ALA A 1 114 ? 57.326 6.034 -68.776 1.00 83.56 114 ALA A N 1
ATOM 863 C CA . ALA A 1 114 ? 57.529 4.607 -69.002 1.00 83.56 114 ALA A CA 1
ATOM 864 C C . ALA A 1 114 ? 57.102 3.765 -67.794 1.00 83.56 114 ALA A C 1
ATOM 866 O O . ALA A 1 114 ? 56.436 2.746 -67.970 1.00 83.56 114 ALA A O 1
ATOM 867 N N . LEU A 1 115 ? 57.478 4.198 -66.589 1.00 88.25 115 LEU A N 1
ATOM 868 C CA . LEU A 1 115 ? 57.329 3.425 -65.359 1.00 88.25 115 LEU A CA 1
ATOM 869 C C . LEU A 1 115 ? 55.987 3.647 -64.655 1.00 88.25 115 LEU A C 1
ATOM 871 O O . LEU A 1 115 ? 55.475 2.718 -64.038 1.00 88.25 115 LEU A O 1
ATOM 875 N N . ILE A 1 116 ? 55.407 4.847 -64.753 1.00 88.75 116 ILE A N 1
ATOM 876 C CA . ILE A 1 116 ? 54.164 5.205 -64.057 1.00 88.75 116 ILE A CA 1
ATOM 877 C C . ILE A 1 116 ? 53.001 5.257 -65.055 1.00 88.75 116 ILE A C 1
ATOM 879 O O . ILE A 1 116 ? 52.071 4.459 -64.952 1.00 88.75 116 ILE A O 1
ATOM 883 N N . PHE A 1 117 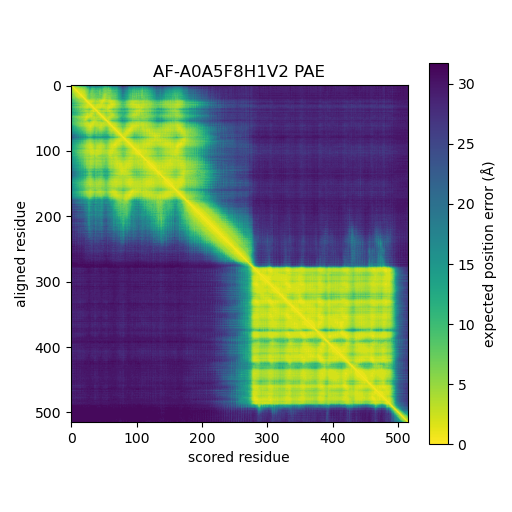? 53.063 6.125 -66.073 1.00 88.00 117 PHE A N 1
ATOM 884 C CA . PHE A 1 117 ? 51.938 6.353 -66.998 1.00 88.00 117 PHE A CA 1
ATOM 885 C C . PHE A 1 117 ? 51.511 5.077 -67.743 1.00 88.00 117 PHE A C 1
ATOM 887 O O . PHE A 1 117 ? 50.353 4.660 -67.666 1.00 88.00 117 PHE A O 1
ATOM 894 N N . ASN A 1 118 ? 52.440 4.419 -68.445 1.00 87.69 118 ASN A N 1
ATOM 895 C CA . ASN A 1 118 ? 52.115 3.218 -69.223 1.00 87.69 118 ASN A CA 1
ATOM 896 C C . ASN A 1 118 ? 51.628 2.067 -68.334 1.00 87.69 118 ASN A C 1
ATOM 898 O O . ASN A 1 118 ? 50.760 1.291 -68.739 1.00 87.69 118 ASN A O 1
ATOM 902 N N . LYS A 1 119 ? 52.174 1.966 -67.119 1.00 88.75 119 LYS A N 1
ATOM 903 C CA . LYS A 1 119 ? 51.821 0.901 -66.186 1.00 88.75 119 LYS A CA 1
ATOM 904 C C . LYS A 1 119 ? 50.411 1.083 -65.629 1.00 88.75 119 LYS A C 1
ATOM 906 O O . LYS A 1 119 ? 49.654 0.119 -65.609 1.00 88.75 119 LYS A O 1
ATOM 911 N N . ILE A 1 120 ? 50.016 2.311 -65.293 1.00 91.19 120 ILE A N 1
ATOM 912 C CA . ILE A 1 120 ? 48.642 2.631 -64.868 1.00 91.19 120 ILE A CA 1
ATOM 913 C C . ILE A 1 120 ? 47.631 2.245 -65.939 1.00 91.19 120 ILE A C 1
ATOM 915 O O . ILE A 1 120 ? 46.625 1.611 -65.634 1.00 91.19 120 ILE A O 1
ATOM 919 N N . HIS A 1 121 ? 47.917 2.568 -67.203 1.00 90.06 121 HIS A N 1
ATOM 920 C CA . HIS A 1 121 ? 47.063 2.157 -68.315 1.00 90.06 121 HIS A CA 1
ATOM 921 C C . HIS A 1 121 ? 46.907 0.633 -68.401 1.00 90.06 121 HIS A C 1
ATOM 923 O O . HIS A 1 121 ? 45.811 0.159 -68.696 1.00 90.06 121 HIS A O 1
ATOM 929 N N . HIS A 1 122 ? 47.971 -0.137 -68.167 1.00 89.31 122 HIS A N 1
ATOM 930 C CA . HIS A 1 122 ? 47.915 -1.598 -68.201 1.00 89.31 122 HIS A CA 1
ATOM 931 C C . HIS A 1 122 ? 47.105 -2.175 -67.032 1.00 89.31 122 HIS A C 1
ATOM 933 O O . HIS A 1 122 ? 46.156 -2.923 -67.266 1.00 89.31 122 HIS A O 1
ATOM 939 N N . GLU A 1 123 ? 47.430 -1.775 -65.800 1.00 90.62 123 GLU A N 1
ATOM 940 C CA . GLU A 1 123 ? 46.791 -2.288 -64.580 1.00 90.62 123 GLU A CA 1
ATOM 941 C C . GLU A 1 123 ? 45.303 -1.954 -64.525 1.00 90.62 123 GLU A C 1
ATOM 943 O O . GLU A 1 123 ? 44.473 -2.811 -64.228 1.00 90.62 123 GLU A O 1
ATOM 948 N N . LEU A 1 124 ? 44.936 -0.721 -64.880 1.00 90.31 124 LEU A N 1
ATOM 949 C CA . LEU A 1 124 ? 43.542 -0.295 -64.847 1.00 90.31 124 LEU A CA 1
ATOM 950 C C . LEU A 1 124 ? 42.707 -1.023 -65.906 1.00 90.31 124 LEU A C 1
ATOM 952 O O . LEU A 1 124 ? 41.582 -1.435 -65.625 1.00 90.31 124 LEU A O 1
ATOM 956 N N . ASN A 1 125 ? 43.267 -1.251 -67.099 1.00 89.31 125 ASN A N 1
ATOM 957 C CA . ASN A 1 125 ? 42.604 -2.042 -68.136 1.00 89.31 125 ASN A CA 1
ATOM 958 C C . ASN A 1 125 ? 42.439 -3.503 -67.716 1.00 89.31 125 ASN A C 1
ATOM 960 O O . ASN A 1 125 ? 41.368 -4.074 -67.916 1.00 89.31 125 ASN A O 1
ATOM 964 N N . GLN A 1 126 ? 43.466 -4.103 -67.112 1.00 89.69 126 GLN A N 1
ATOM 965 C CA . GLN A 1 126 ? 43.390 -5.465 -66.595 1.00 89.69 126 GLN A CA 1
ATOM 966 C C . GLN A 1 126 ? 42.321 -5.575 -65.505 1.00 89.69 126 GLN A C 1
ATOM 968 O O . GLN A 1 126 ? 41.458 -6.451 -65.582 1.00 89.69 126 GLN A O 1
ATOM 973 N N . PHE A 1 127 ? 42.315 -4.643 -64.551 1.00 90.44 127 PHE A N 1
ATOM 974 C CA . PHE A 1 127 ? 41.313 -4.575 -63.494 1.00 90.44 127 PHE A CA 1
ATOM 975 C C . PHE A 1 127 ? 39.894 -4.443 -64.063 1.00 90.44 127 PHE A C 1
ATOM 977 O O . PHE A 1 127 ? 39.009 -5.217 -63.698 1.00 90.44 127 PHE A O 1
ATOM 984 N N . CYS A 1 128 ? 39.676 -3.524 -65.007 1.00 89.50 128 CYS A N 1
ATOM 985 C CA . CYS A 1 128 ? 38.358 -3.310 -65.605 1.00 89.50 128 CYS A CA 1
ATOM 986 C C . CYS A 1 128 ? 37.907 -4.495 -66.468 1.00 89.50 128 CYS A C 1
ATOM 988 O O . CYS A 1 128 ? 36.726 -4.820 -66.473 1.00 89.50 128 CYS A O 1
ATOM 990 N N . SER A 1 129 ? 38.820 -5.191 -67.149 1.00 91.06 129 SER A N 1
ATOM 991 C CA . SER A 1 129 ? 38.462 -6.313 -68.028 1.00 91.06 129 SER A CA 1
ATOM 992 C C . SER A 1 129 ? 37.836 -7.506 -67.297 1.00 91.06 129 SER A C 1
ATOM 994 O O . SER A 1 129 ? 37.053 -8.246 -67.892 1.00 91.06 129 SER A O 1
ATOM 996 N N . VAL A 1 130 ? 38.157 -7.686 -66.011 1.00 91.38 130 VAL A N 1
ATOM 997 C CA . VAL A 1 130 ? 37.653 -8.793 -65.182 1.00 91.38 130 VAL A CA 1
ATOM 998 C C . VAL A 1 130 ? 36.333 -8.433 -64.495 1.00 91.38 130 VAL A C 1
ATOM 1000 O O . VAL A 1 130 ? 35.531 -9.320 -64.210 1.00 91.38 130 VAL A O 1
ATOM 1003 N N . HIS A 1 131 ? 36.070 -7.144 -64.285 1.00 90.75 131 HIS A N 1
ATOM 1004 C CA . HIS A 1 131 ? 34.944 -6.666 -63.489 1.00 90.75 131 HIS A CA 1
ATOM 1005 C C . HIS A 1 131 ? 33.863 -6.011 -64.351 1.00 90.75 131 HIS A C 1
ATOM 1007 O O . HIS A 1 131 ? 34.112 -5.386 -65.387 1.00 90.75 131 HIS A O 1
ATOM 1013 N N . THR A 1 132 ? 32.621 -6.158 -63.913 1.00 89.88 132 THR A N 1
ATOM 1014 C CA . THR A 1 132 ? 31.480 -5.480 -64.523 1.00 89.88 132 THR A CA 1
ATOM 1015 C C . THR A 1 132 ? 31.516 -3.983 -64.220 1.00 89.88 132 THR A C 1
ATOM 1017 O O . THR A 1 132 ? 32.150 -3.523 -63.270 1.00 89.88 132 THR A O 1
ATOM 1020 N N . LEU A 1 133 ? 30.776 -3.196 -65.004 1.00 86.06 133 LEU A N 1
ATOM 1021 C CA . LEU A 1 133 ? 30.644 -1.756 -64.774 1.00 86.06 133 LEU A CA 1
ATOM 1022 C C . LEU A 1 133 ? 30.179 -1.419 -63.347 1.00 86.06 133 LEU A C 1
ATOM 1024 O O . LEU A 1 133 ? 30.653 -0.450 -62.759 1.00 86.06 133 LEU A O 1
ATOM 1028 N N . GLN A 1 134 ? 29.265 -2.219 -62.795 1.00 82.44 134 GLN A N 1
ATOM 1029 C CA . GLN A 1 134 ? 28.714 -2.009 -61.458 1.00 82.44 134 GLN A CA 1
ATOM 1030 C C . GLN A 1 134 ? 29.753 -2.268 -60.365 1.00 82.44 134 GLN A C 1
ATOM 1032 O O . GLN A 1 134 ? 29.891 -1.457 -59.450 1.00 82.44 134 GLN A O 1
ATOM 1037 N N . GLU A 1 135 ? 30.512 -3.356 -60.490 1.00 86.50 135 GLU A N 1
ATOM 1038 C CA . GLU A 1 135 ? 31.578 -3.697 -59.547 1.00 86.50 135 GLU A CA 1
ATOM 1039 C C . GLU A 1 135 ? 32.664 -2.615 -59.542 1.00 86.50 135 GLU A C 1
ATOM 1041 O O . GLU A 1 135 ? 33.049 -2.144 -58.478 1.00 86.50 135 GLU A O 1
ATOM 1046 N N . VAL A 1 136 ? 33.095 -2.135 -60.716 1.00 86.62 136 VAL A N 1
ATOM 1047 C CA . VAL A 1 136 ? 34.124 -1.082 -60.822 1.00 86.62 136 VAL A CA 1
ATOM 1048 C C . VAL A 1 136 ? 33.628 0.268 -60.290 1.00 86.62 136 VAL A C 1
ATOM 1050 O O . VAL A 1 136 ? 34.404 1.007 -59.689 1.00 86.62 136 VAL A O 1
ATOM 1053 N N . TYR A 1 137 ? 32.356 0.617 -60.512 1.00 84.69 137 TYR A N 1
ATOM 1054 C CA . TYR A 1 137 ? 31.823 1.936 -60.149 1.00 84.69 137 TYR A CA 1
ATOM 1055 C C . TYR A 1 137 ? 31.368 2.046 -58.686 1.00 84.69 137 TYR A C 1
ATOM 1057 O O . TYR A 1 137 ? 31.465 3.128 -58.101 1.00 84.69 137 TYR A O 1
ATOM 1065 N N . ILE A 1 138 ? 30.838 0.961 -58.111 1.00 80.25 138 ILE A N 1
ATOM 1066 C CA . ILE A 1 138 ? 30.169 0.974 -56.800 1.00 80.25 138 ILE A CA 1
ATOM 1067 C C . ILE A 1 138 ? 30.916 0.121 -55.777 1.00 80.25 138 ILE A C 1
ATOM 1069 O O . ILE A 1 138 ? 31.218 0.610 -54.695 1.00 80.25 138 ILE A O 1
ATOM 1073 N N . GLU A 1 139 ? 31.193 -1.144 -56.091 1.00 82.88 139 GLU A N 1
ATOM 1074 C CA . GLU A 1 139 ? 31.622 -2.114 -55.071 1.00 82.88 139 GLU A CA 1
ATOM 1075 C C . GLU A 1 139 ? 33.127 -2.069 -54.795 1.00 82.88 139 GLU A C 1
ATOM 1077 O O . GLU A 1 139 ? 33.557 -2.202 -53.651 1.00 82.88 139 GLU A O 1
ATOM 1082 N N . LEU A 1 140 ? 33.931 -1.875 -55.840 1.00 87.81 140 LEU A N 1
ATOM 1083 C CA . LEU A 1 140 ? 35.385 -1.991 -55.786 1.00 87.81 140 LEU A CA 1
ATOM 1084 C C . LEU A 1 140 ? 36.110 -0.669 -56.033 1.00 87.81 140 LEU A C 1
ATOM 1086 O O . LEU A 1 140 ? 37.334 -0.651 -55.955 1.00 87.81 140 LEU A O 1
ATOM 1090 N N . PHE A 1 141 ? 35.392 0.430 -56.295 1.00 86.94 141 PHE A N 1
ATOM 1091 C CA . PHE A 1 141 ? 35.998 1.739 -56.571 1.00 86.94 141 PHE A CA 1
ATOM 1092 C C . PHE A 1 141 ? 36.973 2.167 -55.465 1.00 86.94 141 PHE A C 1
ATOM 1094 O O . PHE A 1 141 ? 38.109 2.536 -55.752 1.00 86.94 141 PHE A O 1
ATOM 1101 N N . ASP A 1 142 ? 36.564 2.018 -54.202 1.00 85.75 142 ASP A N 1
ATOM 1102 C CA . ASP A 1 142 ? 37.373 2.393 -53.036 1.00 85.75 142 ASP A CA 1
ATOM 1103 C C . ASP A 1 142 ? 38.646 1.537 -52.885 1.00 85.75 142 ASP A C 1
ATOM 1105 O O . ASP A 1 142 ? 39.572 1.912 -52.170 1.00 85.75 142 ASP A O 1
ATOM 1109 N N . GLN A 1 143 ? 38.713 0.385 -53.560 1.00 87.94 143 GLN A N 1
ATOM 1110 C CA . GLN A 1 143 ? 39.874 -0.507 -53.540 1.00 87.94 143 GLN A CA 1
ATOM 1111 C C . GLN A 1 143 ? 40.858 -0.220 -54.680 1.00 87.94 143 GLN A C 1
ATOM 1113 O O . GLN A 1 143 ? 41.996 -0.686 -54.625 1.00 87.94 143 GLN A O 1
ATOM 1118 N N . ILE A 1 144 ? 40.451 0.533 -55.711 1.00 89.25 144 ILE A N 1
ATOM 1119 C CA . ILE A 1 144 ? 41.290 0.800 -56.888 1.00 89.25 144 ILE A CA 1
ATOM 1120 C C . ILE A 1 144 ? 42.547 1.581 -56.491 1.00 89.25 144 ILE A C 1
ATOM 1122 O O . ILE A 1 144 ? 43.631 1.237 -56.954 1.00 89.25 144 ILE A O 1
ATOM 1126 N N . ASP A 1 145 ? 42.421 2.577 -55.611 1.00 90.88 145 ASP A N 1
ATOM 1127 C CA . ASP A 1 145 ? 43.540 3.422 -55.171 1.00 90.88 145 ASP A CA 1
ATOM 1128 C C . ASP A 1 145 ? 44.670 2.593 -54.535 1.00 90.88 145 ASP A C 1
ATOM 1130 O O . ASP A 1 145 ? 45.830 2.678 -54.951 1.00 90.88 145 ASP A O 1
ATOM 1134 N N . GLU A 1 146 ? 44.334 1.738 -53.564 1.00 90.69 146 GLU A N 1
ATOM 1135 C CA . GLU A 1 146 ? 45.317 0.896 -52.872 1.00 90.69 146 GLU A CA 1
ATOM 1136 C C . GLU A 1 146 ? 45.833 -0.242 -53.759 1.00 90.69 146 GLU A C 1
ATOM 1138 O O . GLU A 1 146 ? 47.038 -0.498 -53.779 1.00 90.69 146 GLU A O 1
ATOM 1143 N N . ASN A 1 147 ? 44.969 -0.885 -54.551 1.00 90.25 147 ASN A N 1
ATOM 1144 C CA . ASN A 1 147 ? 45.398 -1.938 -55.474 1.00 90.25 147 ASN A CA 1
ATOM 1145 C C . ASN A 1 147 ? 46.391 -1.399 -56.509 1.00 90.25 147 ASN A C 1
ATOM 1147 O O . ASN A 1 147 ? 47.429 -2.015 -56.750 1.00 90.25 147 ASN A O 1
ATOM 1151 N N . LEU A 1 148 ? 46.111 -0.224 -57.082 1.00 90.94 148 LEU A N 1
ATOM 1152 C CA . LEU A 1 148 ? 46.983 0.411 -58.063 1.00 90.94 148 LEU A CA 1
ATOM 1153 C C . LEU A 1 148 ? 48.301 0.862 -57.423 1.00 90.94 148 LEU A C 1
ATOM 1155 O O . LEU A 1 148 ? 49.365 0.645 -57.999 1.00 90.94 148 LEU A O 1
ATOM 1159 N N . LYS A 1 149 ? 48.264 1.422 -56.208 1.00 93.25 149 LYS A N 1
ATOM 1160 C CA . LYS A 1 149 ? 49.474 1.770 -55.449 1.00 93.25 149 LYS A CA 1
ATOM 1161 C C . LYS A 1 149 ? 50.365 0.554 -55.197 1.00 93.25 149 LYS A C 1
ATOM 1163 O O . LYS A 1 149 ? 51.570 0.630 -55.435 1.00 93.25 149 LYS A O 1
ATOM 1168 N N . LEU A 1 150 ? 49.792 -0.550 -54.718 1.00 92.69 150 LEU A N 1
ATOM 1169 C CA . LEU A 1 150 ? 50.535 -1.774 -54.419 1.00 92.69 150 LEU A CA 1
ATOM 1170 C C . LEU A 1 150 ? 51.123 -2.397 -55.687 1.00 92.69 150 LEU A C 1
ATOM 1172 O O . LEU A 1 150 ? 52.309 -2.722 -55.695 1.00 92.69 150 LEU A O 1
ATOM 1176 N N . ALA A 1 151 ? 50.333 -2.496 -56.760 1.00 91.19 151 ALA A N 1
ATOM 1177 C CA . ALA A 1 151 ? 50.784 -3.036 -58.041 1.00 91.19 151 ALA A CA 1
ATOM 1178 C C . ALA A 1 151 ? 51.928 -2.202 -58.641 1.00 91.19 151 ALA A C 1
ATOM 1180 O O . ALA A 1 151 ? 52.951 -2.751 -59.051 1.00 91.19 151 ALA A O 1
ATOM 1181 N N . LEU A 1 152 ? 51.803 -0.868 -58.628 1.00 91.25 152 LEU A N 1
ATOM 1182 C CA . LEU A 1 152 ? 52.867 0.026 -59.085 1.00 91.25 152 LEU A CA 1
ATOM 1183 C C . LEU A 1 152 ? 54.128 -0.117 -58.229 1.00 91.25 152 LEU A C 1
ATOM 1185 O O . LEU A 1 152 ? 55.223 -0.262 -58.766 1.00 91.25 152 LEU A O 1
ATOM 1189 N N . GLN A 1 153 ? 53.994 -0.103 -56.902 1.00 92.25 153 GLN A N 1
ATOM 1190 C CA . GLN A 1 153 ? 55.149 -0.184 -56.012 1.00 92.25 153 GLN A CA 1
ATOM 1191 C C . GLN A 1 153 ? 55.876 -1.529 -56.128 1.00 92.25 153 GLN A C 1
ATOM 1193 O O . GLN A 1 153 ? 57.106 -1.545 -56.118 1.00 92.25 153 GLN A O 1
ATOM 1198 N N . GLN A 1 154 ? 55.141 -2.637 -56.258 1.00 91.62 154 GLN A N 1
ATOM 1199 C CA . GLN A 1 154 ? 55.705 -3.980 -56.401 1.00 91.62 154 GLN A CA 1
ATOM 1200 C C . GLN A 1 154 ? 56.601 -4.087 -57.640 1.00 91.62 154 GLN A C 1
ATOM 1202 O O . GLN A 1 154 ? 57.732 -4.574 -57.549 1.00 91.62 154 GLN A O 1
ATOM 1207 N N . ASP A 1 155 ? 56.133 -3.580 -58.777 1.00 88.44 155 ASP A N 1
ATOM 1208 C CA . ASP A 1 155 ? 56.903 -3.612 -60.017 1.00 88.44 155 ASP A CA 1
ATOM 1209 C C . ASP A 1 155 ? 58.117 -2.686 -59.946 1.00 88.44 155 ASP A C 1
ATOM 1211 O O . ASP A 1 155 ? 59.228 -3.093 -60.301 1.00 88.44 155 ASP A O 1
ATOM 1215 N N . LEU A 1 156 ? 57.946 -1.481 -59.394 1.00 89.94 156 LEU A N 1
ATOM 1216 C CA . LEU A 1 156 ? 59.033 -0.520 -59.211 1.00 89.94 156 LEU A CA 1
ATOM 1217 C C . LEU A 1 156 ? 60.133 -1.043 -58.287 1.00 89.94 156 LEU A C 1
ATOM 1219 O O . LEU A 1 156 ? 61.308 -0.808 -58.557 1.00 89.94 156 LEU A O 1
ATOM 1223 N N . THR A 1 157 ? 59.795 -1.818 -57.255 1.00 90.38 157 THR A N 1
ATOM 1224 C CA . THR A 1 157 ? 60.796 -2.458 -56.391 1.00 90.38 157 THR A CA 1
ATOM 1225 C C . THR A 1 157 ? 61.720 -3.399 -57.173 1.00 90.38 157 THR A C 1
ATOM 1227 O O . THR A 1 157 ? 62.896 -3.510 -56.827 1.00 90.38 157 THR A O 1
ATOM 1230 N N . SER A 1 158 ? 61.228 -4.042 -58.237 1.00 88.25 158 SER A N 1
ATOM 1231 C CA . SER A 1 158 ? 62.036 -4.934 -59.083 1.00 88.25 158 SER A CA 1
ATOM 1232 C C . SER A 1 158 ? 62.739 -4.210 -60.238 1.00 88.25 158 SER A C 1
ATOM 1234 O O . SER A 1 158 ? 63.897 -4.497 -60.538 1.00 88.25 158 SER A O 1
ATOM 1236 N N . MET A 1 159 ? 62.051 -3.264 -60.880 1.00 86.81 159 MET A N 1
ATOM 1237 C CA . MET A 1 159 ? 62.487 -2.624 -62.123 1.00 86.81 159 MET A CA 1
ATOM 1238 C C . MET A 1 159 ? 63.322 -1.362 -61.895 1.00 86.81 159 MET A C 1
ATOM 1240 O O . MET A 1 159 ? 64.199 -1.050 -62.702 1.00 86.81 159 MET A O 1
ATOM 1244 N N . ALA A 1 160 ? 63.023 -0.619 -60.830 1.00 88.69 160 ALA A N 1
ATOM 1245 C CA . ALA A 1 160 ? 63.496 0.736 -60.576 1.00 88.69 160 ALA A CA 1
ATOM 1246 C C . ALA A 1 160 ? 63.697 0.970 -59.060 1.00 88.69 160 ALA A C 1
ATOM 1248 O O . ALA A 1 160 ? 62.990 1.786 -58.456 1.00 88.69 160 ALA A O 1
ATOM 1249 N N . PRO A 1 161 ? 64.651 0.259 -58.421 1.00 86.75 161 PRO A N 1
ATOM 1250 C CA . PRO A 1 161 ? 64.870 0.356 -56.982 1.00 86.75 161 PRO A CA 1
ATOM 1251 C C . PRO A 1 161 ? 65.311 1.779 -56.615 1.00 86.75 161 PRO A C 1
ATOM 1253 O O . PRO A 1 161 ? 66.427 2.195 -56.911 1.00 86.75 161 PRO A O 1
ATOM 1256 N N . GLY A 1 162 ? 64.409 2.535 -55.989 1.00 87.44 162 GLY A N 1
ATOM 1257 C CA . GLY A 1 162 ? 64.629 3.935 -55.618 1.00 87.44 162 GLY A CA 1
ATOM 1258 C C . GLY A 1 162 ? 63.498 4.884 -56.009 1.00 87.44 162 GLY A C 1
ATOM 1259 O O . GLY A 1 162 ? 63.457 5.991 -55.479 1.00 87.44 162 GLY A O 1
ATOM 1260 N N . LEU A 1 163 ? 62.570 4.464 -56.875 1.00 91.94 163 LEU A N 1
ATOM 1261 C CA . LEU A 1 163 ? 61.320 5.185 -57.119 1.00 91.94 163 LEU A CA 1
ATOM 1262 C C . LEU A 1 163 ? 60.236 4.680 -56.158 1.00 91.94 163 LEU A C 1
ATOM 1264 O O . LEU A 1 163 ? 59.932 3.485 -56.131 1.00 91.94 163 LEU A O 1
ATOM 1268 N N . VAL A 1 164 ? 59.673 5.580 -55.350 1.00 92.38 164 VAL A N 1
ATOM 1269 C CA . VAL A 1 164 ? 58.691 5.235 -54.313 1.00 92.38 164 VAL A CA 1
ATOM 1270 C C . VAL A 1 164 ? 57.366 5.932 -54.589 1.00 92.38 164 VAL A C 1
ATOM 1272 O O . VAL A 1 164 ? 57.321 7.151 -54.752 1.00 92.38 164 VAL A O 1
ATOM 1275 N N . ILE A 1 165 ? 56.283 5.155 -54.598 1.00 93.62 165 ILE A N 1
ATOM 1276 C CA . ILE A 1 165 ? 54.909 5.642 -54.715 1.00 93.62 165 ILE A CA 1
ATOM 1277 C C . ILE A 1 165 ? 54.346 5.869 -53.313 1.00 93.62 165 ILE A C 1
ATOM 1279 O O . ILE A 1 165 ? 54.143 4.936 -52.536 1.00 93.62 165 ILE A O 1
ATOM 1283 N N . GLN A 1 166 ? 54.063 7.126 -52.990 1.00 93.12 166 GLN A N 1
ATOM 1284 C CA . GLN A 1 166 ? 53.510 7.516 -51.698 1.00 93.12 166 GLN A CA 1
ATOM 1285 C C . GLN A 1 166 ? 51.996 7.277 -51.649 1.00 93.12 166 GLN A C 1
ATOM 1287 O O . GLN A 1 166 ? 51.473 6.693 -50.693 1.00 93.12 166 GLN A O 1
ATOM 1292 N N . ALA A 1 167 ? 51.288 7.737 -52.680 1.00 92.94 167 ALA A N 1
ATOM 1293 C CA . ALA A 1 167 ? 49.838 7.654 -52.779 1.00 92.94 167 ALA A CA 1
ATOM 1294 C C . ALA A 1 167 ? 49.393 7.658 -54.242 1.00 92.94 167 ALA A C 1
ATOM 1296 O O . ALA A 1 167 ? 50.024 8.288 -55.090 1.00 92.94 167 ALA A O 1
ATOM 1297 N N . VAL A 1 168 ? 48.280 6.984 -54.508 1.00 94.44 168 VAL A N 1
ATOM 1298 C CA . VAL A 1 168 ? 47.578 7.019 -55.790 1.00 94.44 168 VAL A CA 1
ATOM 1299 C C . VAL A 1 168 ? 46.151 7.452 -55.508 1.00 94.44 168 VAL A C 1
ATOM 1301 O O . VAL A 1 168 ? 45.562 7.009 -54.524 1.00 94.44 168 VAL A O 1
ATOM 1304 N N . ARG A 1 169 ? 45.614 8.334 -56.347 1.00 93.19 169 ARG A N 1
ATOM 1305 C CA . ARG A 1 169 ? 44.227 8.778 -56.267 1.00 93.19 169 ARG A CA 1
ATOM 1306 C C . ARG A 1 169 ? 43.574 8.688 -57.632 1.00 93.19 169 ARG A C 1
ATOM 1308 O O . ARG A 1 169 ? 44.001 9.357 -58.573 1.00 93.19 169 ARG A O 1
ATOM 1315 N N . VAL A 1 170 ? 42.505 7.912 -57.717 1.00 92.06 170 VAL A N 1
ATOM 1316 C CA . VAL A 1 170 ? 41.714 7.719 -58.927 1.00 92.06 170 VAL A CA 1
ATOM 1317 C C . VAL A 1 170 ? 40.391 8.471 -58.790 1.00 92.06 170 VAL A C 1
ATOM 1319 O O . VAL A 1 170 ? 39.704 8.417 -57.772 1.00 92.06 170 VAL A O 1
ATOM 1322 N N . THR A 1 171 ? 40.021 9.236 -59.815 1.00 90.19 171 THR A N 1
ATOM 1323 C CA . THR A 1 171 ? 38.695 9.872 -59.873 1.00 90.19 171 THR A CA 1
ATOM 1324 C C . THR A 1 171 ? 37.633 8.881 -60.335 1.00 90.19 171 THR A C 1
ATOM 1326 O O . THR A 1 171 ? 37.936 7.913 -61.028 1.00 90.19 171 THR A O 1
ATOM 1329 N N . LYS A 1 172 ? 36.366 9.105 -59.963 1.00 88.00 172 LYS A N 1
ATOM 1330 C CA . LYS A 1 172 ? 35.277 8.232 -60.420 1.00 88.00 172 LYS A CA 1
ATOM 1331 C C . LYS A 1 172 ? 35.215 8.211 -61.950 1.00 88.00 172 LYS A C 1
ATOM 1333 O O . LYS A 1 172 ? 35.256 9.284 -62.553 1.00 88.00 172 LYS A O 1
ATOM 1338 N N . PRO A 1 173 ? 35.088 7.027 -62.573 1.00 86.81 173 PRO A N 1
ATOM 1339 C CA . PRO A 1 173 ? 35.074 6.944 -64.018 1.00 86.81 173 PRO A CA 1
ATOM 1340 C C . PRO A 1 173 ? 33.785 7.545 -64.580 1.00 86.81 173 PRO A C 1
ATOM 1342 O O . PRO A 1 173 ? 32.699 7.406 -64.012 1.00 86.81 173 PRO A O 1
ATOM 1345 N N . ASN A 1 174 ? 33.903 8.207 -65.721 1.00 86.50 174 ASN A N 1
ATOM 1346 C CA . ASN A 1 174 ? 32.787 8.770 -66.451 1.00 86.50 174 ASN A CA 1
ATOM 1347 C C . ASN A 1 174 ? 32.095 7.673 -67.275 1.00 86.50 174 ASN A C 1
ATOM 1349 O O . ASN A 1 174 ? 32.732 6.961 -68.059 1.00 86.50 174 ASN A O 1
ATOM 1353 N N . ILE A 1 175 ? 30.783 7.533 -67.075 1.00 85.69 175 ILE A N 1
ATOM 1354 C CA . ILE A 1 175 ? 29.929 6.536 -67.729 1.00 85.69 175 ILE A CA 1
ATOM 1355 C C . ILE A 1 175 ? 28.958 7.266 -68.670 1.00 85.69 175 ILE A C 1
ATOM 1357 O O . ILE A 1 175 ? 28.396 8.294 -68.277 1.00 85.69 175 ILE A O 1
ATOM 1361 N N . PRO A 1 176 ? 28.674 6.730 -69.874 1.00 83.00 176 PRO A N 1
ATOM 1362 C CA . PRO A 1 176 ? 27.647 7.275 -70.758 1.00 83.00 176 PRO A CA 1
ATOM 1363 C C . PRO A 1 176 ? 26.286 7.468 -70.065 1.00 83.00 176 PRO A C 1
ATOM 1365 O O . PRO A 1 176 ? 25.779 6.571 -69.385 1.00 83.00 176 PRO A O 1
ATOM 1368 N N . GLU A 1 177 ? 25.642 8.620 -70.291 1.00 79.94 177 GLU A N 1
ATOM 1369 C CA . GLU A 1 177 ? 24.418 9.012 -69.569 1.00 79.94 177 GLU A CA 1
ATOM 1370 C C . GLU A 1 177 ? 23.251 8.025 -69.702 1.00 79.94 177 GLU A C 1
ATOM 1372 O O . GLU A 1 177 ? 22.448 7.888 -68.778 1.00 79.94 177 GLU A O 1
ATOM 1377 N N . ALA A 1 178 ? 23.144 7.339 -70.843 1.00 77.38 178 ALA A N 1
ATOM 1378 C CA . ALA A 1 178 ? 22.089 6.359 -71.094 1.00 77.38 178 ALA A CA 1
ATOM 1379 C C . ALA A 1 178 ? 22.150 5.179 -70.112 1.00 77.38 178 ALA A C 1
ATOM 1381 O O . ALA A 1 178 ? 21.118 4.670 -69.682 1.00 77.38 178 ALA A O 1
ATOM 1382 N N . ILE A 1 179 ? 23.362 4.771 -69.733 1.00 78.38 179 ILE A N 1
ATOM 1383 C CA . ILE A 1 179 ? 23.590 3.660 -68.815 1.00 78.38 179 ILE A CA 1
ATOM 1384 C C . ILE A 1 179 ? 23.368 4.132 -67.373 1.00 78.38 179 ILE A C 1
ATOM 1386 O O . ILE A 1 179 ? 22.667 3.463 -66.618 1.00 78.38 179 ILE A O 1
ATOM 1390 N N . ARG A 1 180 ? 23.854 5.333 -67.025 1.00 76.81 180 ARG A N 1
ATOM 1391 C CA . ARG A 1 180 ? 23.695 5.941 -65.691 1.00 76.81 180 ARG A CA 1
ATOM 1392 C C . ARG A 1 180 ? 22.235 5.964 -65.217 1.00 76.81 180 ARG A C 1
ATOM 1394 O O . ARG A 1 180 ? 21.945 5.494 -64.122 1.00 76.81 180 ARG A O 1
ATOM 1401 N N . ARG A 1 181 ? 21.304 6.418 -66.067 1.00 78.88 181 ARG A N 1
ATOM 1402 C CA . ARG A 1 181 ? 19.869 6.493 -65.714 1.00 78.88 181 ARG A CA 1
ATOM 1403 C C . ARG A 1 181 ? 19.249 5.124 -65.424 1.00 78.88 181 ARG A C 1
ATOM 1405 O O . ARG A 1 181 ? 18.425 5.002 -64.524 1.00 78.88 181 ARG A O 1
ATOM 1412 N N . ASN A 1 182 ? 19.636 4.092 -66.175 1.00 79.12 182 ASN A N 1
ATOM 1413 C CA . ASN A 1 182 ? 19.100 2.744 -65.981 1.00 79.12 182 ASN A CA 1
ATOM 1414 C C . ASN A 1 182 ? 19.568 2.131 -64.654 1.00 79.12 182 ASN A C 1
ATOM 1416 O O . ASN A 1 182 ? 18.787 1.446 -63.995 1.00 79.12 182 ASN A O 1
ATOM 1420 N N . TYR A 1 183 ? 20.807 2.408 -64.240 1.00 75.88 183 TYR A N 1
ATOM 1421 C CA . TYR A 1 183 ? 21.327 1.960 -62.947 1.00 75.88 183 TYR A CA 1
ATOM 1422 C C . TYR A 1 183 ? 20.645 2.662 -61.773 1.00 75.88 183 TYR A C 1
ATOM 1424 O O . TYR A 1 183 ? 20.194 1.983 -60.854 1.00 75.88 183 TYR A O 1
ATOM 1432 N N . GLU A 1 184 ? 20.481 3.985 -61.835 1.00 77.88 184 GLU A N 1
ATOM 1433 C CA . GLU A 1 184 ? 19.782 4.751 -60.791 1.00 77.88 184 GLU A CA 1
ATOM 1434 C C . GLU A 1 184 ? 18.351 4.226 -60.567 1.00 77.88 184 GLU A C 1
ATOM 1436 O O . GLU A 1 184 ? 17.908 4.039 -59.431 1.00 77.88 184 GLU A O 1
ATOM 1441 N N . LEU A 1 185 ? 17.637 3.907 -61.653 1.00 82.25 185 LEU A N 1
ATOM 1442 C CA . LEU A 1 185 ? 16.306 3.305 -61.576 1.00 82.25 185 LEU A CA 1
ATOM 1443 C C . LEU A 1 185 ? 16.346 1.894 -60.975 1.00 82.25 185 LEU A C 1
ATOM 1445 O O . LEU A 1 185 ? 15.567 1.600 -60.067 1.00 82.25 185 LEU A O 1
ATOM 1449 N N . MET A 1 186 ? 17.261 1.039 -61.436 1.00 77.94 186 MET A N 1
ATOM 1450 C CA . MET A 1 186 ? 17.391 -0.337 -60.951 1.00 77.94 186 MET A CA 1
ATOM 1451 C C . MET A 1 186 ? 17.732 -0.398 -59.456 1.00 77.94 186 MET A C 1
ATOM 1453 O O . MET A 1 186 ? 17.145 -1.198 -58.727 1.00 77.94 186 MET A O 1
ATOM 1457 N N . GLU A 1 187 ? 18.630 0.462 -58.970 1.00 78.19 187 GLU A N 1
ATOM 1458 C CA . GLU A 1 187 ? 18.965 0.544 -57.545 1.00 78.19 187 GLU A CA 1
ATOM 1459 C C . GLU A 1 187 ? 17.791 1.036 -56.699 1.00 78.19 187 GLU A C 1
ATOM 1461 O O . GLU A 1 187 ? 17.542 0.502 -55.611 1.00 78.19 187 GLU A O 1
ATOM 1466 N N . SER A 1 188 ? 17.030 2.009 -57.208 1.00 80.75 188 SER A N 1
ATOM 1467 C CA . SER A 1 188 ? 15.839 2.500 -56.516 1.00 80.75 188 SER A CA 1
ATOM 1468 C C . SER A 1 188 ? 14.791 1.391 -56.345 1.00 80.75 188 SER A C 1
ATOM 1470 O O . SER A 1 188 ? 14.243 1.221 -55.255 1.00 80.75 188 SER A O 1
ATOM 1472 N N . GLU A 1 189 ? 14.571 0.570 -57.375 1.00 85.44 189 GLU A N 1
ATOM 1473 C CA . GLU A 1 189 ? 13.643 -0.564 -57.330 1.00 85.44 189 GLU A CA 1
ATOM 1474 C C . GLU A 1 189 ? 14.168 -1.706 -56.448 1.00 85.44 189 GLU A C 1
ATOM 1476 O O . GLU A 1 189 ? 13.420 -2.243 -55.627 1.00 85.44 189 GLU A O 1
ATOM 1481 N N . LYS A 1 190 ? 15.468 -2.029 -56.518 1.00 80.19 190 LYS A N 1
ATOM 1482 C CA . LYS A 1 190 ? 16.106 -3.022 -55.635 1.00 80.19 190 LYS A CA 1
ATOM 1483 C C . LYS A 1 190 ? 15.950 -2.631 -54.165 1.00 80.19 190 LYS A C 1
ATOM 1485 O O . LYS A 1 190 ? 15.590 -3.465 -53.334 1.00 80.19 190 LYS A O 1
ATOM 1490 N N . THR A 1 191 ? 16.155 -1.354 -53.849 1.00 80.50 191 THR A N 1
ATOM 1491 C CA . THR A 1 191 ? 15.995 -0.818 -52.492 1.00 80.50 191 THR A CA 1
ATOM 1492 C C . THR A 1 191 ? 14.541 -0.909 -52.028 1.00 80.50 191 THR A C 1
ATOM 1494 O O . THR A 1 191 ? 14.278 -1.393 -50.926 1.00 80.50 191 THR A O 1
ATOM 1497 N N . LYS A 1 192 ? 13.574 -0.527 -52.876 1.00 88.00 192 LYS A N 1
ATOM 1498 C CA . LYS A 1 192 ? 12.139 -0.663 -52.567 1.00 88.00 192 LYS A CA 1
ATOM 1499 C C . LYS A 1 192 ? 11.743 -2.113 -52.299 1.00 88.00 192 LYS A C 1
ATOM 1501 O O . LYS A 1 192 ? 11.024 -2.373 -51.335 1.00 88.00 192 LYS A O 1
ATOM 1506 N N . LEU A 1 193 ? 12.229 -3.055 -53.107 1.00 89.25 193 LEU A N 1
ATOM 1507 C CA . LEU A 1 193 ? 11.931 -4.479 -52.952 1.00 89.25 193 LEU A CA 1
ATOM 1508 C C . LEU A 1 193 ? 12.496 -5.035 -51.639 1.00 89.25 193 LEU A C 1
ATOM 1510 O O . LEU A 1 193 ? 11.795 -5.749 -50.923 1.00 89.25 193 LEU A O 1
ATOM 1514 N N . LEU A 1 194 ? 13.727 -4.657 -51.277 1.00 86.06 194 LEU A N 1
ATOM 1515 C CA . LEU A 1 194 ? 14.329 -5.036 -49.996 1.00 86.06 194 LEU A CA 1
ATOM 1516 C C . LEU A 1 194 ? 13.534 -4.484 -48.806 1.00 86.06 194 LEU A C 1
ATOM 1518 O O . LEU A 1 194 ? 13.258 -5.225 -47.862 1.00 86.06 194 LEU A O 1
ATOM 1522 N N . ILE A 1 195 ? 13.117 -3.215 -48.863 1.00 90.31 195 ILE A N 1
ATOM 1523 C CA . ILE A 1 195 ? 12.290 -2.595 -47.818 1.00 90.31 195 ILE A CA 1
ATOM 1524 C C . ILE A 1 195 ? 10.939 -3.308 -47.708 1.00 90.31 195 ILE A C 1
ATOM 1526 O O . ILE A 1 195 ? 10.500 -3.611 -46.599 1.00 90.31 195 ILE A O 1
ATOM 1530 N N . ALA A 1 196 ? 10.290 -3.618 -48.832 1.00 91.44 196 ALA A N 1
ATOM 1531 C CA . ALA A 1 196 ? 9.016 -4.330 -48.843 1.00 91.44 196 ALA A CA 1
ATOM 1532 C C . ALA A 1 196 ? 9.139 -5.734 -48.222 1.00 91.44 196 ALA A C 1
ATOM 1534 O O . ALA A 1 196 ? 8.341 -6.090 -47.355 1.00 91.44 196 ALA A O 1
ATOM 1535 N N . ALA A 1 197 ? 10.176 -6.494 -48.590 1.00 91.75 197 ALA A N 1
ATOM 1536 C CA . ALA A 1 197 ? 10.432 -7.824 -48.040 1.00 91.75 197 ALA A CA 1
ATOM 1537 C C . ALA A 1 197 ? 10.733 -7.790 -46.529 1.00 91.75 197 ALA A C 1
ATOM 1539 O O . ALA A 1 197 ? 10.238 -8.628 -45.774 1.00 91.75 197 ALA A O 1
ATOM 1540 N N . GLN A 1 198 ? 11.516 -6.810 -46.064 1.00 89.56 198 GLN A N 1
ATOM 1541 C CA . GLN A 1 198 ? 11.786 -6.623 -44.633 1.00 89.56 198 GLN A CA 1
ATOM 1542 C C . GLN A 1 198 ? 10.522 -6.218 -43.872 1.00 89.56 198 GLN A C 1
ATOM 1544 O O . GLN A 1 198 ? 10.225 -6.789 -42.825 1.00 89.56 198 GLN A O 1
ATOM 1549 N N . LYS A 1 199 ? 9.730 -5.293 -44.424 1.00 90.00 199 LYS A N 1
ATOM 1550 C CA . LYS A 1 199 ? 8.461 -4.862 -43.830 1.00 90.00 199 LYS A CA 1
ATOM 1551 C C . LYS A 1 199 ? 7.480 -6.026 -43.691 1.00 90.00 199 LYS A C 1
ATOM 1553 O O . LYS A 1 199 ? 6.843 -6.150 -42.652 1.00 90.00 199 LYS A O 1
ATOM 1558 N N . GLN A 1 200 ? 7.404 -6.912 -44.684 1.00 89.50 200 GLN A N 1
ATOM 1559 C CA . GLN A 1 200 ? 6.566 -8.110 -44.611 1.00 89.50 200 GLN A CA 1
ATOM 1560 C C . GLN A 1 200 ? 6.985 -9.042 -43.461 1.00 89.50 200 GLN A C 1
ATOM 1562 O O . GLN A 1 200 ? 6.127 -9.495 -42.708 1.00 89.50 200 GLN A O 1
ATOM 1567 N N . LYS A 1 201 ? 8.293 -9.265 -43.266 1.00 92.81 201 LYS A N 1
ATOM 1568 C CA . LYS A 1 201 ? 8.811 -10.070 -42.142 1.00 92.81 201 LYS A CA 1
ATOM 1569 C C . LYS A 1 201 ? 8.501 -9.458 -40.777 1.00 92.81 201 LYS A C 1
ATOM 1571 O O . LYS A 1 201 ? 8.259 -10.193 -39.823 1.00 92.81 201 LYS A O 1
ATOM 1576 N N . VAL A 1 202 ? 8.533 -8.129 -40.669 1.00 90.94 202 VAL A N 1
ATOM 1577 C CA . VAL A 1 202 ? 8.173 -7.427 -39.428 1.00 90.94 202 VAL A CA 1
ATOM 1578 C C . VAL A 1 202 ? 6.697 -7.644 -39.111 1.00 90.94 202 VAL A C 1
ATOM 1580 O O . VAL A 1 202 ? 6.390 -8.084 -38.010 1.00 90.94 202 VAL A O 1
ATOM 1583 N N . VAL A 1 203 ? 5.809 -7.447 -40.090 1.00 92.94 203 VAL A N 1
ATOM 1584 C CA . VAL A 1 203 ? 4.360 -7.647 -39.913 1.00 92.94 203 VAL A CA 1
ATOM 1585 C C . VAL A 1 203 ? 4.035 -9.083 -39.490 1.00 92.94 203 VAL A C 1
ATOM 1587 O O . VAL A 1 203 ? 3.225 -9.292 -38.591 1.00 92.94 203 VAL A O 1
ATOM 1590 N N . GLU A 1 204 ? 4.687 -10.084 -40.088 1.00 91.56 204 GLU A N 1
ATOM 1591 C CA . GLU A 1 204 ? 4.499 -11.490 -39.711 1.00 91.56 204 GLU A CA 1
ATOM 1592 C C . GLU A 1 204 ? 4.927 -11.763 -38.258 1.00 91.56 204 GLU A C 1
ATOM 1594 O O . GLU A 1 204 ? 4.174 -12.366 -37.489 1.00 91.56 204 GLU A O 1
ATOM 1599 N N . LYS A 1 205 ? 6.100 -11.262 -37.846 1.00 89.69 205 LYS A N 1
ATOM 1600 C CA . LYS A 1 205 ? 6.582 -11.403 -36.463 1.00 89.69 205 LYS A CA 1
ATOM 1601 C C . LYS A 1 205 ? 5.725 -10.645 -35.454 1.00 89.69 205 LYS A C 1
ATOM 1603 O O . LYS A 1 205 ? 5.529 -11.134 -34.340 1.00 89.69 205 LYS A O 1
ATOM 1608 N N . GLU A 1 206 ? 5.230 -9.465 -35.812 1.00 89.31 206 GLU A N 1
ATOM 1609 C CA . GLU A 1 206 ? 4.318 -8.686 -34.973 1.00 89.31 206 GLU A CA 1
ATOM 1610 C C . GLU A 1 206 ? 3.006 -9.444 -34.762 1.00 89.31 206 GLU A C 1
ATOM 1612 O O . GLU A 1 206 ? 2.601 -9.628 -33.616 1.00 89.31 206 GLU A O 1
ATOM 1617 N N . ALA A 1 207 ? 2.410 -9.994 -35.825 1.00 92.19 207 ALA A N 1
ATOM 1618 C CA . ALA A 1 207 ? 1.193 -10.799 -35.730 1.00 92.19 207 ALA A CA 1
ATOM 1619 C C . ALA A 1 207 ? 1.385 -12.064 -34.868 1.00 92.19 207 ALA A C 1
ATOM 1621 O O . ALA A 1 207 ? 0.528 -12.406 -34.048 1.00 92.19 207 ALA A O 1
ATOM 1622 N N . GLU A 1 208 ? 2.524 -12.756 -34.998 1.00 91.94 208 GLU A N 1
ATOM 1623 C CA . GLU A 1 208 ? 2.852 -13.903 -34.142 1.00 91.94 208 GLU A CA 1
ATOM 1624 C C . GLU A 1 208 ? 3.012 -13.488 -32.668 1.00 91.94 208 GLU A C 1
ATOM 1626 O O . GLU A 1 208 ? 2.527 -14.170 -31.758 1.00 91.94 208 GLU A O 1
ATOM 1631 N N . THR A 1 209 ? 3.661 -12.346 -32.428 1.00 87.69 209 THR A N 1
ATOM 1632 C CA . THR A 1 209 ? 3.873 -11.792 -31.085 1.00 87.69 209 THR A CA 1
ATOM 1633 C C . THR A 1 209 ? 2.553 -11.374 -30.444 1.00 87.69 209 THR A C 1
ATOM 1635 O O . THR A 1 209 ? 2.317 -11.702 -29.281 1.00 87.69 209 THR A O 1
ATOM 1638 N N . GLU A 1 210 ? 1.659 -10.717 -31.186 1.00 92.00 210 GLU A N 1
ATOM 1639 C CA . GLU A 1 210 ? 0.323 -10.362 -30.702 1.00 92.00 210 GLU A CA 1
ATOM 1640 C C . GLU A 1 210 ? -0.495 -11.601 -30.343 1.00 92.00 210 GLU A C 1
ATOM 1642 O O . GLU A 1 210 ? -1.108 -11.641 -29.275 1.00 92.00 210 GLU A O 1
ATOM 1647 N N . ARG A 1 211 ? -0.444 -12.657 -31.165 1.00 91.62 211 ARG A N 1
ATOM 1648 C CA . ARG A 1 211 ? -1.131 -13.920 -30.866 1.00 91.62 211 ARG A CA 1
ATOM 1649 C C . ARG A 1 211 ? -0.613 -14.566 -29.580 1.00 91.62 211 ARG A C 1
ATOM 1651 O O . ARG A 1 211 ? -1.409 -15.016 -28.758 1.00 91.62 211 ARG A O 1
ATOM 1658 N N . LYS A 1 212 ? 0.709 -14.595 -29.381 1.00 91.62 212 LYS A N 1
ATOM 1659 C CA . LYS A 1 212 ? 1.329 -15.095 -28.141 1.00 91.62 212 LYS A CA 1
ATOM 1660 C C . LYS A 1 212 ? 0.939 -14.240 -26.937 1.00 91.62 212 LYS A C 1
ATOM 1662 O O . LYS A 1 212 ? 0.578 -14.785 -25.899 1.00 91.62 212 LYS A O 1
ATOM 1667 N N . LYS A 1 213 ? 0.948 -12.914 -27.084 1.00 91.50 213 LYS A N 1
ATOM 1668 C CA . LYS A 1 213 ? 0.543 -11.977 -26.031 1.00 91.50 213 LYS A CA 1
ATOM 1669 C C . LYS A 1 213 ? -0.923 -12.163 -25.638 1.00 91.50 213 LYS A C 1
ATOM 1671 O O . LYS A 1 213 ? -1.223 -12.165 -24.451 1.00 91.50 213 LYS A O 1
ATOM 1676 N N . ALA A 1 214 ? -1.815 -12.369 -26.606 1.00 91.88 214 ALA A N 1
ATOM 1677 C CA . ALA A 1 214 ? -3.229 -12.625 -26.348 1.00 91.88 214 ALA A CA 1
ATOM 1678 C C . ALA A 1 214 ? -3.452 -13.934 -25.571 1.00 91.88 214 ALA A C 1
ATOM 1680 O O . ALA A 1 214 ? -4.264 -13.958 -24.650 1.00 91.88 214 ALA A O 1
ATOM 1681 N N . LEU A 1 215 ? -2.708 -15.000 -25.894 1.00 92.56 215 LEU A N 1
ATOM 1682 C CA . LEU A 1 215 ? -2.757 -16.259 -25.141 1.00 92.56 215 LEU A CA 1
ATOM 1683 C C . LEU A 1 215 ? -2.258 -16.088 -23.702 1.00 92.56 215 LEU A C 1
ATOM 1685 O O . LEU A 1 215 ? -2.938 -16.518 -22.776 1.00 92.56 215 LEU A O 1
ATOM 1689 N N . ILE A 1 216 ? -1.117 -15.417 -23.516 1.00 90.62 216 ILE A N 1
ATOM 1690 C CA . ILE A 1 216 ? -0.554 -15.142 -22.184 1.00 90.62 216 ILE A CA 1
ATOM 1691 C C . ILE A 1 216 ? -1.527 -14.303 -21.348 1.00 90.62 216 ILE A C 1
ATOM 1693 O O . ILE A 1 216 ? -1.733 -14.589 -20.172 1.00 90.62 216 ILE A O 1
ATOM 1697 N N . GLU A 1 217 ? -2.151 -13.282 -21.940 1.00 92.69 217 GLU A N 1
ATOM 1698 C CA . GLU A 1 217 ? -3.117 -12.449 -21.223 1.00 92.69 217 GLU A CA 1
ATOM 1699 C C . GLU A 1 217 ? -4.383 -13.239 -20.867 1.00 92.69 217 GLU A C 1
ATOM 1701 O O . GLU A 1 217 ? -4.872 -13.125 -19.746 1.00 92.69 217 GLU A O 1
ATOM 1706 N N . ALA A 1 218 ? -4.883 -14.092 -21.766 1.00 91.75 218 ALA A N 1
ATOM 1707 C CA . ALA A 1 218 ? -6.021 -14.961 -21.474 1.00 91.75 218 ALA A CA 1
ATOM 1708 C C . ALA A 1 218 ? -5.719 -15.946 -20.328 1.00 91.75 218 ALA A C 1
ATOM 1710 O O . ALA A 1 218 ? -6.544 -16.117 -19.431 1.00 91.75 218 ALA A O 1
ATOM 1711 N N . GLU A 1 219 ? -4.529 -16.552 -20.318 1.00 91.69 219 GLU A N 1
ATOM 1712 C CA . GLU A 1 219 ? -4.087 -17.453 -19.248 1.00 91.69 219 GLU A CA 1
ATOM 1713 C C . GLU A 1 219 ? -3.930 -16.714 -17.913 1.00 91.69 219 GLU A C 1
ATOM 1715 O O . GLU A 1 219 ? -4.416 -17.174 -16.880 1.00 91.69 219 GLU A O 1
ATOM 1720 N N . LYS A 1 220 ? -3.331 -15.520 -17.935 1.00 93.25 220 LYS A N 1
ATOM 1721 C CA . LYS A 1 220 ? -3.216 -14.655 -16.759 1.00 93.25 220 LYS A CA 1
ATOM 1722 C C . LYS A 1 220 ? -4.587 -14.286 -16.195 1.00 93.25 220 LYS A C 1
ATOM 1724 O O . LYS A 1 220 ? -4.780 -14.354 -14.984 1.00 93.25 220 LYS A O 1
ATOM 1729 N N . VAL A 1 221 ? -5.545 -13.910 -17.046 1.00 92.50 221 VAL A N 1
ATOM 1730 C CA . VAL A 1 221 ? -6.919 -13.604 -16.618 1.00 92.50 221 VAL A CA 1
ATOM 1731 C C . VAL A 1 221 ? -7.574 -14.831 -15.983 1.00 92.50 221 VAL A C 1
ATOM 1733 O O . VAL A 1 221 ? -8.213 -14.692 -14.940 1.00 92.50 221 VAL A O 1
ATOM 1736 N N . ALA A 1 222 ? -7.376 -16.027 -16.547 1.00 92.00 222 ALA A N 1
ATOM 1737 C CA . ALA A 1 222 ? -7.887 -17.269 -15.971 1.00 92.00 222 ALA A CA 1
ATOM 1738 C C . ALA A 1 222 ? -7.282 -17.565 -14.584 1.00 92.00 222 ALA A C 1
ATOM 1740 O O . ALA A 1 222 ? -8.029 -17.827 -13.643 1.00 92.00 222 ALA A O 1
ATOM 1741 N N . GLN A 1 223 ? -5.960 -17.437 -14.422 1.00 90.88 223 GLN A N 1
ATOM 1742 C CA . GLN A 1 223 ? -5.285 -17.639 -13.130 1.00 90.88 223 GLN A CA 1
ATOM 1743 C C . GLN A 1 223 ? -5.728 -16.615 -12.077 1.00 90.88 223 GLN A C 1
ATOM 1745 O O . GLN A 1 223 ? -6.004 -16.966 -10.930 1.00 90.88 223 GLN A O 1
ATOM 1750 N N . VAL A 1 224 ? -5.842 -15.337 -12.455 1.00 92.12 224 VAL A N 1
ATOM 1751 C CA . VAL A 1 224 ? -6.337 -14.291 -11.548 1.00 92.12 224 VAL A CA 1
ATOM 1752 C C . VAL A 1 224 ? -7.785 -14.573 -11.143 1.00 92.12 224 VAL A C 1
ATOM 1754 O O . VAL A 1 224 ? -8.130 -14.411 -9.970 1.00 92.12 224 VAL A O 1
ATOM 1757 N N . ALA A 1 225 ? -8.631 -15.027 -12.071 1.00 90.56 225 ALA A N 1
ATOM 1758 C CA . ALA A 1 225 ? -10.004 -15.413 -11.763 1.00 90.56 225 ALA A CA 1
ATOM 1759 C C . ALA A 1 225 ? -10.067 -16.598 -10.784 1.00 90.56 225 ALA A C 1
ATOM 1761 O O . ALA A 1 225 ? -10.862 -16.552 -9.847 1.00 90.56 225 ALA A O 1
ATOM 1762 N N . GLU A 1 226 ? -9.207 -17.607 -10.943 1.00 92.94 226 GLU A N 1
ATOM 1763 C CA . GLU A 1 226 ? -9.111 -18.754 -10.032 1.00 92.94 226 GLU A CA 1
ATOM 1764 C C . GLU A 1 226 ? -8.700 -18.327 -8.615 1.00 92.94 226 GLU A C 1
ATOM 1766 O O . GLU A 1 226 ? -9.374 -18.682 -7.647 1.00 92.94 226 GLU A O 1
ATOM 1771 N N . ILE A 1 227 ? -7.669 -17.483 -8.482 1.00 89.38 227 ILE A N 1
ATOM 1772 C CA . ILE A 1 227 ? -7.242 -16.928 -7.184 1.00 89.38 227 ILE A CA 1
ATOM 1773 C C . ILE A 1 227 ? -8.373 -16.117 -6.544 1.00 89.38 227 ILE A C 1
ATOM 1775 O O . ILE A 1 227 ? -8.676 -16.291 -5.363 1.00 89.38 227 ILE A O 1
ATOM 1779 N N . THR A 1 228 ? -9.023 -15.248 -7.322 1.00 88.88 228 THR A N 1
ATOM 1780 C CA . THR A 1 228 ? -10.128 -14.406 -6.834 1.00 88.88 228 THR A CA 1
ATOM 1781 C C . THR A 1 228 ? -11.306 -15.263 -6.369 1.00 88.88 228 THR A C 1
ATOM 1783 O O . THR A 1 228 ? -11.941 -14.967 -5.357 1.00 88.88 228 THR A O 1
ATOM 1786 N N . TYR A 1 229 ? -11.605 -16.343 -7.093 1.00 91.50 229 TYR A N 1
ATOM 1787 C CA . TYR A 1 229 ? -12.639 -17.294 -6.708 1.00 91.50 229 TYR A CA 1
ATOM 1788 C C . TYR A 1 229 ? -12.256 -18.047 -5.428 1.00 91.50 229 TYR A C 1
ATOM 1790 O O . TYR A 1 229 ? -13.065 -18.118 -4.506 1.00 91.50 229 TYR A O 1
ATOM 1798 N N . GLY A 1 230 ? -11.010 -18.519 -5.319 1.00 90.56 230 GLY A N 1
ATOM 1799 C CA . GLY A 1 230 ? -10.487 -19.157 -4.110 1.00 90.56 230 GLY A CA 1
ATOM 1800 C C . GLY A 1 230 ? -10.571 -18.257 -2.874 1.00 90.56 230 GLY A C 1
ATOM 1801 O O . GLY A 1 230 ? -11.001 -18.711 -1.816 1.00 90.56 230 GLY A O 1
ATOM 1802 N N . GLN A 1 231 ? -10.252 -16.965 -3.012 1.00 88.19 231 GLN A N 1
ATOM 1803 C CA . GLN A 1 231 ? -10.412 -15.979 -1.936 1.00 88.19 231 GLN A CA 1
ATOM 1804 C C . GLN A 1 231 ? -11.873 -15.834 -1.499 1.00 88.19 231 GLN A C 1
ATOM 1806 O O . GLN A 1 231 ? -12.151 -15.880 -0.305 1.00 88.19 231 GLN A O 1
ATOM 1811 N N . LYS A 1 232 ? -12.812 -15.728 -2.448 1.00 90.62 232 LYS A N 1
ATOM 1812 C CA . LYS A 1 232 ? -14.250 -15.638 -2.135 1.00 90.62 232 LYS A CA 1
ATOM 1813 C C . LYS A 1 232 ? -14.781 -16.891 -1.443 1.00 90.62 232 LYS A C 1
ATOM 1815 O O . LYS A 1 232 ? -15.597 -16.784 -0.532 1.00 90.62 232 LYS A O 1
ATOM 1820 N N . VAL A 1 233 ? -14.338 -18.075 -1.867 1.00 90.81 233 VAL A N 1
ATOM 1821 C CA . VAL A 1 233 ? -14.706 -19.338 -1.209 1.00 90.81 233 VAL A CA 1
ATOM 1822 C C . VAL A 1 233 ? -14.164 -19.360 0.219 1.00 90.81 233 VAL A C 1
ATOM 1824 O O . VAL A 1 233 ? -14.922 -19.627 1.146 1.00 90.81 233 VAL A O 1
ATOM 1827 N N . MET A 1 234 ? -12.892 -19.002 0.414 1.00 89.00 234 MET A N 1
ATOM 1828 C CA . MET A 1 234 ? -12.273 -18.935 1.740 1.00 89.00 234 MET A CA 1
ATOM 1829 C C . MET A 1 234 ? -12.972 -17.921 2.658 1.00 89.00 234 MET A C 1
ATOM 1831 O O . MET A 1 234 ? -13.192 -18.206 3.834 1.00 89.00 234 MET A O 1
ATOM 1835 N N . GLU A 1 235 ? -13.352 -16.754 2.135 1.00 88.31 235 GLU A N 1
ATOM 1836 C CA . GLU A 1 235 ? -14.113 -15.737 2.866 1.00 88.31 235 GLU A CA 1
ATOM 1837 C C . GLU A 1 235 ? -15.467 -16.293 3.322 1.00 88.31 235 GLU A C 1
ATOM 1839 O O . GLU A 1 235 ? -15.788 -16.221 4.505 1.00 88.31 235 GLU A O 1
ATOM 1844 N N . LYS A 1 236 ? -16.209 -16.960 2.428 1.00 87.88 236 LYS A N 1
ATOM 1845 C CA . LYS A 1 236 ? -17.490 -17.606 2.762 1.00 87.88 236 LYS A CA 1
ATOM 1846 C C . LYS A 1 236 ? -17.344 -18.739 3.778 1.00 87.88 236 LYS A C 1
ATOM 1848 O O . LYS A 1 236 ? -18.180 -18.876 4.669 1.00 87.88 236 LYS A O 1
ATOM 1853 N N . GLU A 1 237 ? -16.289 -19.543 3.683 1.00 89.38 237 GLU A N 1
ATOM 1854 C CA . GLU A 1 237 ? -15.988 -20.565 4.692 1.00 89.38 237 GLU A CA 1
ATOM 1855 C C . GLU A 1 237 ? -15.630 -19.947 6.048 1.00 89.38 237 GLU A C 1
ATOM 1857 O O . GLU A 1 237 ? -16.001 -20.484 7.092 1.00 89.38 237 GLU A O 1
ATOM 1862 N N . THR A 1 238 ? -14.927 -18.814 6.044 1.00 86.62 238 THR A N 1
ATOM 1863 C CA . THR A 1 238 ? -14.564 -18.084 7.262 1.00 86.62 238 THR A CA 1
ATOM 1864 C C . THR A 1 238 ? -15.794 -17.454 7.905 1.00 86.62 238 THR A C 1
ATOM 1866 O O . THR A 1 238 ? -15.989 -17.625 9.103 1.00 86.62 238 THR A O 1
ATOM 1869 N N . GLU A 1 239 ? -16.669 -16.817 7.123 1.00 87.12 239 GLU A N 1
ATOM 1870 C CA . GLU A 1 239 ? -17.974 -16.325 7.583 1.00 87.12 239 GLU A CA 1
ATOM 1871 C C . GLU A 1 239 ? -18.799 -17.449 8.222 1.00 87.12 239 GLU A C 1
ATOM 1873 O O . GLU A 1 239 ? -19.325 -17.282 9.321 1.00 87.12 239 GLU A O 1
ATOM 1878 N N . LYS A 1 240 ? -18.859 -18.624 7.581 1.00 89.19 240 LYS A N 1
ATOM 1879 C CA . LYS A 1 240 ? -19.548 -19.793 8.139 1.00 89.19 240 LYS A CA 1
ATOM 1880 C C . LYS A 1 240 ? -18.945 -20.219 9.482 1.00 89.19 240 LYS A C 1
ATOM 1882 O O . LYS A 1 240 ? -19.690 -20.435 10.432 1.00 89.19 240 LYS A O 1
ATOM 1887 N N . LYS A 1 241 ? -17.614 -20.304 9.587 1.00 87.88 241 LYS A N 1
ATOM 1888 C CA . LYS A 1 241 ? -16.929 -20.635 10.851 1.00 87.88 241 LYS A CA 1
ATOM 1889 C C . LYS A 1 241 ? -17.186 -19.595 11.939 1.00 87.88 241 LYS A C 1
ATOM 1891 O O . LYS A 1 241 ? -17.362 -19.973 13.091 1.00 87.88 241 LYS A O 1
ATOM 1896 N N . ILE A 1 242 ? -17.204 -18.306 11.595 1.00 84.94 242 ILE A N 1
ATOM 1897 C CA . ILE A 1 242 ? -17.531 -17.231 12.540 1.00 84.94 242 ILE A CA 1
ATOM 1898 C C . ILE A 1 242 ? -18.955 -17.424 13.060 1.00 84.94 242 ILE A C 1
ATOM 1900 O O . ILE A 1 242 ? -19.136 -17.452 14.271 1.00 84.94 242 ILE A O 1
ATOM 1904 N N . SER A 1 243 ? -19.925 -17.663 12.174 1.00 86.06 243 SER A N 1
ATOM 1905 C CA . SER A 1 243 ? -21.314 -17.939 12.563 1.00 86.06 243 SER A CA 1
ATOM 1906 C C . SER A 1 243 ? -21.423 -19.159 13.485 1.00 86.06 243 SER A C 1
ATOM 1908 O O . SER A 1 243 ? -22.093 -19.092 14.508 1.00 86.06 243 SER A O 1
ATOM 1910 N N . GLU A 1 244 ? -20.726 -20.260 13.179 1.00 87.94 244 GLU A N 1
ATOM 1911 C CA . GLU A 1 244 ? -20.714 -21.460 14.032 1.00 87.94 244 GLU A CA 1
ATOM 1912 C C . GLU A 1 244 ? -20.104 -21.183 15.419 1.00 87.94 244 GLU A C 1
ATOM 1914 O O . GLU A 1 244 ? -20.594 -21.689 16.431 1.00 87.94 244 GLU A O 1
ATOM 1919 N N . ILE A 1 245 ? -19.045 -20.367 15.488 1.00 84.19 245 ILE A N 1
ATOM 1920 C CA . ILE A 1 245 ? -18.424 -19.945 16.752 1.00 84.19 245 ILE A CA 1
ATOM 1921 C C . ILE A 1 245 ? -19.358 -19.019 17.533 1.00 84.19 245 ILE A C 1
ATOM 1923 O O . ILE A 1 245 ? -19.452 -19.154 18.751 1.00 84.19 245 ILE A O 1
ATOM 1927 N N . GLU A 1 246 ? -20.040 -18.090 16.866 1.00 80.25 246 GLU A N 1
ATOM 1928 C CA . GLU A 1 246 ? -21.004 -17.180 17.486 1.00 80.25 246 GLU A CA 1
ATOM 1929 C C . GLU A 1 246 ? -22.193 -17.943 18.072 1.00 80.25 246 GLU A C 1
ATOM 1931 O O . GLU A 1 246 ? -22.530 -17.721 19.235 1.00 80.25 246 GLU A O 1
ATOM 1936 N N . ASP A 1 247 ? -22.755 -18.901 17.333 1.00 84.19 247 ASP A N 1
ATOM 1937 C CA . ASP A 1 247 ? -23.835 -19.770 17.808 1.00 84.19 247 ASP A CA 1
ATOM 1938 C C . ASP A 1 247 ? -23.384 -20.613 19.010 1.00 84.19 247 ASP A C 1
ATOM 1940 O O . ASP A 1 247 ? -24.079 -20.696 20.029 1.00 84.19 247 ASP A O 1
ATOM 1944 N N . ALA A 1 248 ? -22.184 -21.200 18.941 1.00 84.31 248 ALA A N 1
ATOM 1945 C CA . ALA A 1 248 ? -21.611 -21.960 20.048 1.00 84.31 248 ALA A CA 1
ATOM 1946 C C . ALA A 1 248 ? -21.332 -21.075 21.275 1.00 84.31 248 ALA A C 1
ATOM 1948 O O . ALA A 1 248 ? -21.593 -21.484 22.409 1.00 84.31 248 ALA A O 1
ATOM 1949 N N . ALA A 1 249 ? -20.835 -19.854 21.070 1.00 80.94 249 ALA A N 1
ATOM 1950 C CA . ALA A 1 249 ? -20.576 -18.889 22.132 1.00 80.94 249 ALA A CA 1
ATOM 1951 C C . ALA A 1 249 ? -21.875 -18.368 22.759 1.00 80.94 249 ALA A C 1
ATOM 1953 O O . ALA A 1 249 ? -21.930 -18.182 23.975 1.00 80.94 249 ALA A O 1
ATOM 1954 N N . PHE A 1 250 ? -22.923 -18.165 21.959 1.00 83.00 250 PHE A N 1
ATOM 1955 C CA . PHE A 1 250 ? -24.254 -17.803 22.432 1.00 83.00 250 PHE A CA 1
ATOM 1956 C C . PHE A 1 250 ? -24.840 -18.918 23.300 1.00 83.00 250 PHE A C 1
ATOM 1958 O O . PHE A 1 250 ? -25.221 -18.668 24.443 1.00 83.00 250 PHE A O 1
ATOM 1965 N N . LEU A 1 251 ? -24.808 -20.164 22.816 1.00 82.44 251 LEU A N 1
ATOM 1966 C CA . LEU A 1 251 ? -25.267 -21.328 23.574 1.00 82.44 251 LEU A CA 1
ATOM 1967 C C . LEU A 1 251 ? -24.478 -21.501 24.883 1.00 82.44 251 LEU A C 1
ATOM 1969 O O . LEU A 1 251 ? -25.061 -21.763 25.935 1.00 82.44 251 LEU A O 1
ATOM 1973 N N . ALA A 1 252 ? -23.154 -21.327 24.840 1.00 78.94 252 ALA A N 1
ATOM 1974 C CA . ALA A 1 252 ? -22.298 -21.409 26.019 1.00 78.94 252 ALA A CA 1
ATOM 1975 C C . ALA A 1 252 ? -22.578 -20.281 27.024 1.00 78.94 252 ALA A C 1
ATOM 1977 O O . ALA A 1 252 ? -22.573 -20.536 28.227 1.00 78.94 252 ALA A O 1
ATOM 1978 N N . ARG A 1 253 ? -22.856 -19.055 26.557 1.00 78.94 253 ARG A N 1
ATOM 1979 C CA . ARG A 1 253 ? -23.258 -17.927 27.413 1.00 78.94 253 ARG A CA 1
ATOM 1980 C C . ARG A 1 253 ? -24.599 -18.173 28.084 1.00 78.94 253 ARG A C 1
ATOM 1982 O O . ARG A 1 253 ? -24.689 -17.988 29.293 1.00 78.94 253 ARG A O 1
ATOM 1989 N N . GLU A 1 254 ? -25.605 -18.615 27.336 1.00 81.00 254 GLU A N 1
ATOM 1990 C CA . GLU A 1 254 ? -26.927 -18.918 27.895 1.00 81.00 254 GLU A CA 1
ATOM 1991 C C . GLU A 1 254 ? -26.846 -20.064 28.906 1.00 81.00 254 GLU A C 1
ATOM 1993 O O . GLU A 1 254 ? -27.413 -19.974 29.993 1.00 81.00 254 GLU A O 1
ATOM 1998 N N . LYS A 1 255 ? -26.051 -21.101 28.613 1.00 81.50 255 LYS A N 1
ATOM 1999 C CA . LYS A 1 255 ? -25.796 -22.185 29.563 1.00 81.50 255 LYS A CA 1
ATOM 2000 C C . LYS A 1 255 ? -25.061 -21.697 30.813 1.00 81.50 255 LYS A C 1
ATOM 2002 O O . LYS A 1 255 ? -25.484 -22.015 31.914 1.00 81.50 255 LYS A O 1
ATOM 2007 N N . ALA A 1 256 ? -24.011 -20.888 30.666 1.00 76.25 256 ALA A N 1
ATOM 2008 C CA . ALA A 1 256 ? -23.282 -20.323 31.801 1.00 76.25 256 ALA A CA 1
ATOM 2009 C C . ALA A 1 256 ? -24.166 -19.405 32.656 1.00 76.25 256 ALA A C 1
ATOM 2011 O O . ALA A 1 256 ? -24.038 -19.398 33.877 1.00 76.25 256 ALA A O 1
ATOM 2012 N N . LYS A 1 257 ? -25.082 -18.657 32.031 1.00 77.12 257 LYS A N 1
ATOM 2013 C CA . LYS A 1 257 ? -26.072 -17.831 32.723 1.00 77.12 257 LYS A CA 1
ATOM 2014 C C . LYS A 1 257 ? -27.070 -18.694 33.496 1.00 77.12 257 LYS A C 1
ATOM 2016 O O . LYS A 1 257 ? -27.268 -18.444 34.678 1.00 77.12 257 LYS A O 1
ATOM 2021 N N . ALA A 1 258 ? -27.615 -19.742 32.880 1.00 74.69 258 ALA A N 1
ATOM 2022 C CA . ALA A 1 258 ? -28.509 -20.688 33.548 1.00 74.69 258 ALA A CA 1
ATOM 2023 C C . ALA A 1 258 ? -27.812 -21.438 34.701 1.00 74.69 258 ALA A C 1
ATOM 2025 O O . ALA A 1 258 ? -28.382 -21.592 35.780 1.00 74.69 258 ALA A O 1
ATOM 2026 N N . ASP A 1 259 ? -26.556 -21.852 34.511 1.00 77.38 259 ASP A N 1
ATOM 2027 C CA . ASP A 1 259 ? -25.742 -22.502 35.543 1.00 77.38 259 ASP A CA 1
ATOM 2028 C C . ASP A 1 259 ? -25.412 -21.525 36.688 1.00 77.38 259 ASP A C 1
ATOM 2030 O O . ASP A 1 259 ? -25.465 -21.905 37.858 1.00 77.38 259 ASP A O 1
ATOM 2034 N N . ALA A 1 260 ? -25.132 -20.252 36.383 1.00 71.25 260 ALA A N 1
ATOM 2035 C CA . ALA A 1 260 ? -24.916 -19.202 37.377 1.00 71.25 260 ALA A CA 1
ATOM 2036 C C . ALA A 1 260 ? -26.197 -18.848 38.144 1.00 71.25 260 ALA A C 1
ATOM 2038 O O . ALA A 1 260 ? -26.136 -18.646 39.356 1.00 71.25 260 ALA A O 1
ATOM 2039 N N . GLU A 1 261 ? -27.353 -18.812 37.482 1.00 73.81 261 GLU A N 1
ATOM 2040 C CA . GLU A 1 261 ? -28.664 -18.634 38.115 1.00 73.81 261 GLU A CA 1
ATOM 2041 C C . GLU A 1 261 ? -28.990 -19.821 39.030 1.00 73.81 261 GLU A C 1
ATOM 2043 O O . GLU A 1 261 ? -29.389 -19.621 40.175 1.00 73.81 261 GLU A O 1
ATOM 2048 N N . CYS A 1 262 ? -28.729 -21.052 38.580 1.00 75.00 262 CYS A N 1
ATOM 2049 C CA . CYS A 1 262 ? -28.889 -22.266 39.380 1.00 75.00 262 CYS A CA 1
ATOM 2050 C C . CYS A 1 262 ? -27.949 -22.277 40.598 1.00 75.00 262 CYS A C 1
ATOM 2052 O O . CYS A 1 262 ? -28.382 -22.545 41.718 1.00 75.00 262 CYS A O 1
ATOM 2054 N N . TYR A 1 263 ? -26.675 -21.921 40.414 1.00 70.56 263 TYR A N 1
ATOM 2055 C CA . TYR A 1 263 ? -25.699 -21.824 41.499 1.00 70.56 263 TYR A CA 1
ATOM 2056 C C . TYR A 1 263 ? -26.052 -20.710 42.489 1.00 70.56 263 TYR A C 1
ATOM 2058 O O . TYR A 1 263 ? -25.974 -20.917 43.697 1.00 70.56 263 TYR A O 1
ATOM 2066 N N . THR A 1 264 ? -26.497 -19.553 41.998 1.00 69.25 264 THR A N 1
ATOM 2067 C CA . THR A 1 264 ? -26.990 -18.449 42.831 1.00 69.25 264 THR A CA 1
ATOM 2068 C C . THR A 1 264 ? -28.219 -18.883 43.623 1.00 69.25 264 THR A C 1
ATOM 2070 O O . THR A 1 264 ? -28.246 -18.699 44.834 1.00 69.25 264 THR A O 1
ATOM 2073 N N . ALA A 1 265 ? -29.192 -19.543 42.992 1.00 61.25 265 ALA A N 1
ATOM 2074 C CA . ALA A 1 265 ? -30.376 -20.071 43.667 1.00 61.25 265 ALA A CA 1
ATOM 2075 C C . ALA A 1 265 ? -30.018 -21.125 44.730 1.00 61.25 265 ALA A C 1
ATOM 2077 O O . ALA A 1 265 ? -30.561 -21.094 45.833 1.00 61.25 265 ALA A O 1
ATOM 2078 N N . LEU A 1 266 ? -29.062 -22.014 44.441 1.00 65.94 266 LEU A N 1
ATOM 2079 C CA . LEU A 1 266 ? -28.545 -22.998 45.395 1.00 65.94 266 LEU A CA 1
ATOM 2080 C C . LEU A 1 266 ? -27.803 -22.338 46.561 1.00 65.94 266 LEU A C 1
ATOM 2082 O O . LEU A 1 266 ? -27.997 -22.739 47.705 1.00 65.94 266 LEU A O 1
ATOM 2086 N N . LYS A 1 267 ? -26.993 -21.307 46.297 1.00 64.31 267 LYS A N 1
ATOM 2087 C CA . LYS A 1 267 ? -26.262 -20.568 47.333 1.00 64.31 267 LYS A CA 1
ATOM 2088 C C . LYS A 1 267 ? -27.168 -19.681 48.175 1.00 64.31 267 LYS A C 1
ATOM 2090 O O . LYS A 1 267 ? -26.944 -19.597 49.375 1.00 64.31 267 LYS A O 1
ATOM 2095 N N . ILE A 1 268 ? -28.216 -19.101 47.595 1.00 58.66 268 ILE A N 1
ATOM 2096 C CA . ILE A 1 268 ? -29.294 -18.420 48.325 1.00 58.66 268 ILE A CA 1
ATOM 2097 C C . ILE A 1 268 ? -30.055 -19.433 49.189 1.00 58.66 268 ILE A C 1
ATOM 2099 O O . ILE A 1 268 ? -30.314 -19.165 50.357 1.00 58.66 268 ILE A O 1
ATOM 2103 N N . ALA A 1 269 ? -30.360 -20.624 48.668 1.00 53.25 269 ALA A N 1
ATOM 2104 C CA . ALA A 1 269 ? -31.012 -21.683 49.439 1.00 53.25 269 ALA A CA 1
ATOM 2105 C C . ALA A 1 269 ? -30.129 -22.234 50.577 1.00 53.25 269 ALA A C 1
ATOM 2107 O O . ALA A 1 269 ? -30.650 -22.575 51.637 1.00 53.25 269 ALA A O 1
ATOM 2108 N N . GLU A 1 270 ? -28.807 -22.306 50.389 1.00 56.75 270 GLU A N 1
ATOM 2109 C CA . GLU A 1 270 ? -27.845 -22.633 51.451 1.00 56.75 270 GLU A CA 1
ATOM 2110 C C . GLU A 1 270 ? -27.702 -21.496 52.471 1.00 56.75 270 GLU A C 1
ATOM 2112 O O . GLU A 1 270 ? -27.743 -21.765 53.666 1.00 56.75 270 GLU A O 1
ATOM 2117 N N . ALA A 1 271 ? -27.608 -20.237 52.033 1.00 53.44 271 ALA A N 1
ATOM 2118 C CA . ALA A 1 271 ? -27.498 -19.072 52.915 1.00 53.44 271 ALA A CA 1
ATOM 2119 C C . ALA A 1 271 ? -28.778 -18.820 53.735 1.00 53.44 271 ALA A C 1
ATOM 2121 O O . ALA A 1 271 ? -28.710 -18.363 54.874 1.00 53.44 271 ALA A O 1
ATOM 2122 N N . ASN A 1 272 ? -29.945 -19.182 53.194 1.00 49.00 272 ASN A N 1
ATOM 2123 C CA . ASN A 1 272 ? -31.233 -19.072 53.878 1.00 49.00 272 ASN A CA 1
ATOM 2124 C C . ASN A 1 272 ? -31.452 -20.130 54.971 1.00 49.00 272 ASN A C 1
ATOM 2126 O O . ASN A 1 272 ? -32.416 -20.011 55.724 1.00 49.00 272 ASN A O 1
ATOM 2130 N N . LYS A 1 273 ? -30.595 -21.156 55.092 1.00 48.06 273 LYS A N 1
ATOM 2131 C CA . LYS A 1 273 ? -30.714 -22.155 56.171 1.00 48.06 273 LYS A CA 1
ATOM 2132 C C . LYS A 1 273 ? -30.284 -21.629 57.543 1.00 48.06 273 LYS A C 1
ATOM 2134 O O . LYS A 1 273 ? -30.753 -22.164 58.542 1.00 48.06 273 LYS A O 1
ATOM 2139 N N . ASP A 1 274 ? -29.470 -20.572 57.583 1.00 53.28 274 ASP A N 1
ATOM 2140 C CA . ASP A 1 274 ? -28.882 -20.036 58.820 1.00 53.28 274 ASP A CA 1
ATOM 2141 C C . ASP A 1 274 ? -29.414 -18.641 59.208 1.00 53.28 274 ASP A C 1
ATOM 2143 O O . ASP A 1 274 ? -29.006 -18.073 60.225 1.00 53.28 274 ASP A O 1
ATOM 2147 N N . LEU A 1 275 ? -30.336 -18.069 58.424 1.00 48.50 275 LEU A N 1
ATOM 2148 C CA . LEU A 1 275 ? -30.999 -16.811 58.767 1.00 48.50 275 LEU A CA 1
ATOM 2149 C C . LEU A 1 275 ? -32.254 -17.101 59.605 1.00 48.50 275 LEU A C 1
ATOM 2151 O O . LEU A 1 275 ? -33.115 -17.867 59.166 1.00 48.50 275 LEU A O 1
ATOM 2155 N N . PRO A 1 276 ? -32.414 -16.498 60.798 1.00 47.78 276 PRO A N 1
ATOM 2156 C CA . PRO A 1 276 ? -33.661 -16.621 61.535 1.00 47.78 276 PRO A CA 1
ATOM 2157 C C . PRO A 1 276 ? -34.792 -16.047 60.672 1.00 47.78 276 PRO A C 1
ATOM 2159 O O . PRO A 1 276 ? -34.670 -14.943 60.141 1.00 47.78 276 PRO A O 1
ATOM 2162 N N . ALA A 1 277 ? -35.881 -16.807 60.523 1.00 51.72 277 ALA A N 1
ATOM 2163 C CA . ALA A 1 277 ? -37.084 -16.427 59.784 1.00 51.72 277 ALA A CA 1
ATOM 2164 C C . ALA A 1 277 ? -37.821 -15.271 60.489 1.00 51.72 277 ALA A C 1
ATOM 2166 O O . ALA A 1 277 ? -38.888 -15.446 61.073 1.00 51.72 277 ALA A O 1
ATOM 2167 N N . ILE A 1 278 ? -37.220 -14.083 60.495 1.00 61.81 278 ILE A N 1
ATOM 2168 C CA . ILE A 1 278 ? -37.793 -12.873 61.073 1.00 61.81 278 ILE A CA 1
ATOM 2169 C C . ILE A 1 278 ? -38.574 -12.182 59.961 1.00 61.81 278 ILE A C 1
ATOM 2171 O O . ILE A 1 278 ? -37.999 -11.703 58.986 1.00 61.81 278 ILE A O 1
ATOM 2175 N N . GLN A 1 279 ? -39.897 -12.136 60.103 1.00 78.19 279 GLN A N 1
ATOM 2176 C CA . GLN A 1 279 ? -40.745 -11.376 59.194 1.00 78.19 279 GLN A CA 1
ATOM 2177 C C . GLN A 1 279 ? -40.441 -9.874 59.357 1.00 78.19 279 GLN A C 1
ATOM 2179 O O . GLN A 1 279 ? -40.622 -9.340 60.456 1.00 78.19 279 GLN A O 1
ATOM 2184 N N . PRO A 1 280 ? -39.986 -9.170 58.303 1.00 87.44 280 PRO A N 1
ATOM 2185 C CA . PRO A 1 280 ? -39.653 -7.755 58.400 1.00 87.44 280 PRO A CA 1
ATOM 2186 C C . PRO A 1 280 ? -40.911 -6.908 58.630 1.00 87.44 280 PRO A C 1
ATOM 2188 O O . PRO A 1 280 ? -41.961 -7.128 58.022 1.00 87.44 280 PRO A O 1
ATOM 2191 N N . ARG A 1 281 ? -40.798 -5.890 59.488 1.00 92.94 281 ARG A N 1
ATOM 2192 C CA . ARG A 1 281 ? -41.831 -4.877 59.711 1.00 92.94 281 ARG A CA 1
ATOM 2193 C C . ARG A 1 281 ? -41.829 -3.882 58.554 1.00 92.94 281 ARG A C 1
ATOM 2195 O O . ARG A 1 281 ? -40.834 -3.207 58.292 1.00 92.94 281 ARG A O 1
ATOM 2202 N N . LEU A 1 282 ? -42.976 -3.734 57.900 1.00 94.69 282 LEU A N 1
ATOM 2203 C CA . LEU A 1 282 ? -43.196 -2.670 56.928 1.00 94.69 282 LEU A CA 1
ATOM 2204 C C . LEU A 1 282 ? -43.513 -1.356 57.651 1.00 94.69 282 LEU A C 1
ATOM 2206 O O . LEU A 1 282 ? -44.530 -1.258 58.338 1.00 94.69 282 LEU A O 1
ATOM 2210 N N . VAL A 1 283 ? -42.675 -0.337 57.467 1.00 96.06 283 VAL A N 1
ATOM 2211 C CA . VAL A 1 283 ? -42.933 1.040 57.910 1.00 96.06 283 VAL A CA 1
ATOM 2212 C C . VAL A 1 283 ? -43.389 1.850 56.696 1.00 96.06 283 VAL A C 1
ATOM 2214 O O . VAL A 1 283 ? -42.585 2.201 55.830 1.00 96.06 283 VAL A O 1
ATOM 2217 N N . ALA A 1 284 ? -44.691 2.135 56.616 1.00 95.81 284 ALA A N 1
ATOM 2218 C CA . ALA A 1 284 ? -45.283 2.874 55.505 1.00 95.81 284 ALA A CA 1
ATOM 2219 C C . ALA A 1 284 ? -44.985 4.374 55.644 1.00 95.81 284 ALA A C 1
ATOM 2221 O O . ALA A 1 284 ? -45.477 5.042 56.552 1.00 95.81 284 ALA A O 1
ATOM 2222 N N . VAL A 1 285 ? -44.153 4.916 54.758 1.00 95.75 285 VAL A N 1
ATOM 2223 C CA . VAL A 1 285 ? -43.667 6.298 54.841 1.00 95.75 285 VAL A CA 1
ATOM 2224 C C . VAL A 1 285 ? -44.656 7.247 54.169 1.00 95.75 285 VAL A C 1
ATOM 2226 O O . VAL A 1 285 ? -44.647 7.403 52.948 1.00 95.75 285 VAL A O 1
ATOM 2229 N N . SER A 1 286 ? -45.485 7.907 54.977 1.00 92.75 286 SER A N 1
ATOM 2230 C CA . SER A 1 286 ? -46.583 8.777 54.533 1.00 92.75 286 SER A CA 1
ATOM 2231 C C . SER A 1 286 ? -46.221 10.261 54.431 1.00 92.75 286 SER A C 1
ATOM 2233 O O . SER A 1 286 ? -47.104 11.093 54.209 1.00 92.75 286 SER A O 1
ATOM 2235 N N . LYS A 1 287 ? -44.939 10.623 54.559 1.00 91.19 287 LYS A N 1
ATOM 2236 C CA . LYS A 1 287 ? -44.483 12.017 54.427 1.00 91.19 287 LYS A CA 1
ATOM 2237 C C . LYS A 1 287 ? -44.991 12.655 53.139 1.00 91.19 287 LYS A C 1
ATOM 2239 O O . LYS A 1 287 ? -44.956 12.035 52.075 1.00 91.19 287 LYS A O 1
ATOM 2244 N N . THR A 1 288 ? -45.417 13.908 53.212 1.00 89.12 288 THR A N 1
ATOM 2245 C CA . THR A 1 288 ? -46.034 14.684 52.123 1.00 89.12 288 THR A CA 1
ATOM 2246 C C . THR A 1 288 ? -47.360 14.127 51.580 1.00 89.12 288 THR A C 1
ATOM 2248 O O . THR A 1 288 ? -47.871 14.645 50.590 1.00 89.12 288 THR A O 1
ATOM 2251 N N . LYS A 1 289 ? -47.944 13.090 52.200 1.00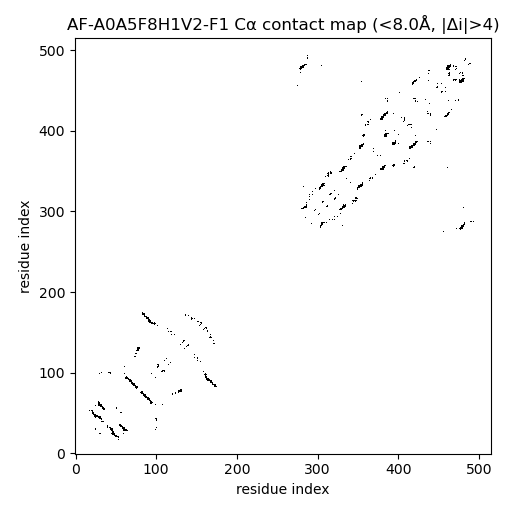 90.69 289 LYS A N 1
ATOM 2252 C CA . LYS A 1 289 ? -49.236 12.504 51.802 1.00 90.69 289 LYS A CA 1
ATOM 2253 C C . LYS A 1 289 ? -50.370 12.964 52.727 1.00 90.69 289 LYS A C 1
ATOM 2255 O O . LYS A 1 289 ? -50.133 13.153 53.923 1.00 90.69 289 LYS A O 1
ATOM 2260 N N . PRO A 1 290 ? -51.597 13.151 52.203 1.00 91.19 290 PRO A N 1
ATOM 2261 C CA . PRO A 1 290 ? -52.745 13.571 53.002 1.00 91.19 290 PRO A CA 1
ATOM 2262 C C . PRO A 1 290 ? -53.152 12.505 54.028 1.00 91.19 290 PRO A C 1
ATOM 2264 O O . PRO A 1 290 ? -52.918 11.313 53.836 1.00 91.19 290 PRO A O 1
ATOM 2267 N N . ALA A 1 291 ? -53.816 12.941 55.102 1.00 91.31 291 ALA A N 1
ATOM 2268 C CA . ALA A 1 291 ? -54.305 12.063 56.168 1.00 91.31 291 ALA A CA 1
ATOM 2269 C C . ALA A 1 291 ? -55.246 10.955 55.657 1.00 91.31 291 ALA A C 1
ATOM 2271 O O . ALA A 1 291 ? -55.213 9.846 56.180 1.00 91.31 291 ALA A O 1
ATOM 2272 N N . ASP A 1 292 ? -56.036 11.224 54.614 1.00 92.31 292 ASP A N 1
ATOM 2273 C CA . ASP A 1 292 ? -56.973 10.240 54.061 1.00 92.31 292 ASP A CA 1
ATOM 2274 C C . ASP A 1 292 ? -56.244 8.996 53.500 1.00 92.31 292 ASP A C 1
ATOM 2276 O O . ASP A 1 292 ? -56.707 7.880 53.713 1.00 92.31 292 ASP A O 1
ATOM 2280 N N . MET A 1 293 ? -55.049 9.153 52.908 1.00 93.06 293 MET A N 1
ATOM 2281 C CA . MET A 1 293 ? -54.231 8.016 52.446 1.00 93.06 293 MET A CA 1
ATOM 2282 C C . MET A 1 293 ? -53.670 7.178 53.604 1.00 93.06 293 MET A C 1
ATOM 2284 O O . MET A 1 293 ? -53.473 5.973 53.464 1.00 93.06 293 MET A O 1
ATOM 2288 N N . VAL A 1 294 ? -53.406 7.801 54.758 1.00 93.50 294 VAL A N 1
ATOM 2289 C CA . VAL A 1 294 ? -52.994 7.076 55.972 1.00 93.50 294 VAL A CA 1
ATOM 2290 C C . VAL A 1 294 ? -54.149 6.212 56.475 1.00 93.50 294 VAL A C 1
ATOM 2292 O O . VAL A 1 294 ? -53.938 5.046 56.798 1.00 93.50 294 VAL A O 1
ATOM 2295 N N . ILE A 1 295 ? -55.365 6.765 56.495 1.00 93.88 295 ILE A N 1
ATOM 2296 C CA . ILE A 1 295 ? -56.581 6.052 56.913 1.00 93.88 295 ILE A CA 1
ATOM 2297 C C . ILE A 1 295 ? -56.873 4.883 55.965 1.00 93.88 295 ILE A C 1
ATOM 2299 O O . ILE A 1 295 ? -57.166 3.782 56.423 1.00 93.88 295 ILE A O 1
ATOM 2303 N N . GLU A 1 296 ? -56.738 5.096 54.657 1.00 93.94 296 GLU A N 1
ATOM 2304 C CA . GLU A 1 296 ? -56.904 4.050 53.646 1.00 93.94 296 GLU A CA 1
ATOM 2305 C C . GLU A 1 296 ? -55.891 2.910 53.835 1.00 93.94 296 GLU A C 1
ATOM 2307 O O . GLU A 1 296 ? -56.278 1.751 53.977 1.00 93.94 296 GLU A O 1
ATOM 2312 N N . ALA A 1 297 ? -54.596 3.224 53.944 1.00 93.38 297 ALA A N 1
ATOM 2313 C CA . ALA A 1 297 ? -53.572 2.212 54.206 1.00 93.38 297 ALA A CA 1
ATOM 2314 C C . ALA A 1 297 ? -53.819 1.470 55.533 1.00 93.38 297 ALA A C 1
ATOM 2316 O O . ALA A 1 297 ? -53.619 0.256 55.619 1.00 93.38 297 ALA A O 1
ATOM 2317 N N . TYR A 1 298 ? -54.293 2.176 56.565 1.00 95.19 298 TYR A N 1
ATOM 2318 C CA . TYR A 1 298 ? -54.649 1.575 57.850 1.00 95.19 298 TYR A CA 1
ATOM 2319 C C . TYR A 1 298 ? -55.821 0.588 57.728 1.00 95.19 298 TYR A C 1
ATOM 2321 O O . TYR A 1 298 ? -55.778 -0.499 58.319 1.00 95.19 298 TYR A O 1
ATOM 2329 N N . ALA A 1 299 ? -56.837 0.923 56.925 1.00 93.31 299 ALA A N 1
ATOM 2330 C CA . ALA A 1 299 ? -57.970 0.046 56.631 1.00 93.31 299 ALA A CA 1
ATOM 2331 C C . ALA A 1 299 ? -57.536 -1.249 55.920 1.00 93.31 299 ALA A C 1
ATOM 2333 O O . ALA A 1 299 ? -58.131 -2.301 56.141 1.00 93.31 299 ALA A O 1
ATOM 2334 N N . HIS A 1 300 ? -56.440 -1.201 55.158 1.00 93.31 300 HIS A N 1
ATOM 2335 C CA . HIS A 1 300 ? -55.808 -2.368 54.534 1.00 93.31 300 HIS A CA 1
ATOM 2336 C C . HIS A 1 300 ? -54.854 -3.151 55.457 1.00 93.31 300 HIS A C 1
ATOM 2338 O O . HIS A 1 300 ? -54.126 -4.029 54.999 1.00 93.31 300 HIS A O 1
ATOM 2344 N N . GLY A 1 301 ? -54.864 -2.874 56.764 1.00 91.88 301 GLY A N 1
ATOM 2345 C CA . GLY A 1 301 ? -54.109 -3.632 57.766 1.00 91.88 301 GLY A CA 1
ATOM 2346 C C . GLY A 1 301 ? -52.751 -3.034 58.135 1.00 91.88 301 GLY A C 1
ATOM 2347 O O . GLY A 1 301 ? -52.097 -3.543 59.046 1.00 91.88 301 GLY A O 1
ATOM 2348 N N . GLN A 1 302 ? -52.330 -1.929 57.511 1.00 95.00 302 GLN A N 1
ATOM 2349 C CA . GLN A 1 302 ? -51.090 -1.255 57.895 1.00 95.00 302 GLN A CA 1
ATOM 2350 C C . GLN A 1 302 ? -51.220 -0.644 59.299 1.00 95.00 302 GLN A C 1
ATOM 2352 O O . GLN A 1 302 ? -52.240 -0.051 59.653 1.00 95.00 302 GLN A O 1
ATOM 2357 N N . ARG A 1 303 ? -50.179 -0.783 60.126 1.00 95.56 303 ARG A N 1
ATOM 2358 C CA . ARG A 1 303 ? -50.157 -0.227 61.495 1.00 95.56 303 ARG A CA 1
ATOM 2359 C C . ARG A 1 303 ? -48.964 0.681 61.764 1.00 95.56 303 ARG A C 1
ATOM 2361 O O . ARG A 1 303 ? -49.129 1.667 62.473 1.00 95.56 303 ARG A O 1
ATOM 2368 N N . SER A 1 304 ? -47.797 0.394 61.190 1.00 96.81 304 SER A N 1
ATOM 2369 C CA . SER A 1 304 ? -46.577 1.189 61.386 1.00 96.81 304 SER A CA 1
ATOM 2370 C C . SER A 1 304 ? -46.409 2.242 60.295 1.00 96.81 304 SER A C 1
ATOM 2372 O O . SER A 1 304 ? -46.259 1.903 59.122 1.00 96.81 304 SER A O 1
ATOM 2374 N N . PHE A 1 305 ? -46.397 3.518 60.666 1.00 97.00 305 PHE A N 1
ATOM 2375 C CA . PHE A 1 305 ? -46.261 4.628 59.723 1.00 97.00 305 PHE A CA 1
ATOM 2376 C C . PHE A 1 305 ? -45.043 5.482 60.049 1.00 97.00 305 PHE A C 1
ATOM 2378 O O . PHE A 1 305 ? -44.782 5.774 61.212 1.00 97.00 305 PHE A O 1
ATOM 2385 N N . GLY A 1 306 ? -44.301 5.876 59.016 1.00 96.00 306 GLY A N 1
ATOM 2386 C CA . GLY A 1 306 ? -43.072 6.655 59.123 1.00 96.00 306 GLY A CA 1
ATOM 2387 C C . GLY A 1 306 ? -43.257 8.104 58.683 1.00 96.00 306 GLY A C 1
ATOM 2388 O O . GLY A 1 306 ? -43.740 8.356 57.578 1.00 96.00 306 GLY A O 1
ATOM 2389 N N . GLU A 1 307 ? -42.800 9.051 59.501 1.00 95.38 307 GLU A N 1
ATOM 2390 C CA . GLU A 1 307 ? -42.794 10.480 59.170 1.00 95.38 307 GLU A CA 1
ATOM 2391 C C . GLU A 1 307 ? -41.407 11.113 59.328 1.00 95.38 307 GLU A C 1
ATOM 2393 O O . GLU A 1 307 ? -40.636 10.778 60.233 1.00 95.38 307 GLU A O 1
ATOM 2398 N N . ASN A 1 308 ? -41.099 12.064 58.441 1.00 93.94 308 ASN A N 1
ATOM 2399 C CA . ASN A 1 308 ? -39.807 12.759 58.423 1.00 93.94 308 ASN A CA 1
ATOM 2400 C C . ASN A 1 308 ? -39.833 14.101 59.169 1.00 93.94 308 ASN A C 1
ATOM 2402 O O . ASN A 1 308 ? -38.793 14.558 59.639 1.00 93.94 308 ASN A O 1
ATOM 2406 N N . TYR A 1 309 ? -40.989 14.763 59.243 1.00 94.19 309 TYR A N 1
ATOM 2407 C CA . TYR A 1 309 ? -41.105 16.124 59.763 1.00 94.19 309 TYR A CA 1
ATOM 2408 C C . TYR A 1 309 ? -41.967 16.137 61.024 1.00 94.19 309 TYR A C 1
ATOM 2410 O O . TYR A 1 309 ? -43.109 15.693 61.004 1.00 94.19 309 TYR A O 1
ATOM 2418 N N . VAL A 1 310 ? -41.430 16.672 62.129 1.00 93.69 310 VAL A N 1
ATOM 2419 C CA . VAL A 1 310 ? -42.111 16.659 63.440 1.00 93.69 310 VAL A CA 1
ATOM 2420 C C . VAL A 1 310 ? -43.464 17.370 63.385 1.00 93.69 310 VAL A C 1
ATOM 2422 O O . VAL A 1 310 ? -44.428 16.901 63.979 1.00 93.69 310 VAL A O 1
ATOM 2425 N N . GLN A 1 311 ? -43.535 18.492 62.666 1.00 91.62 311 GLN A N 1
ATOM 2426 C CA . GLN A 1 311 ? -44.760 19.278 62.536 1.00 91.62 311 GLN A CA 1
ATOM 2427 C C . GLN A 1 311 ? -45.846 18.509 61.770 1.00 91.62 311 GLN A C 1
ATOM 2429 O O . GLN A 1 311 ? -46.970 18.413 62.245 1.00 91.62 311 GLN A O 1
ATOM 2434 N N . GLU A 1 312 ? -45.484 17.896 60.641 1.00 93.00 312 GLU A N 1
ATOM 2435 C CA . GLU A 1 312 ? -46.400 17.079 59.839 1.00 93.00 312 GLU A CA 1
ATOM 2436 C C . GLU A 1 312 ? -46.898 15.859 60.623 1.00 93.00 312 GLU A C 1
ATOM 2438 O O . GLU A 1 312 ? -48.090 15.554 60.615 1.00 93.00 312 GLU A O 1
ATOM 2443 N N . LEU A 1 313 ? -45.996 15.190 61.349 1.00 95.00 313 LEU A N 1
ATOM 2444 C CA . LEU A 1 313 ? -46.358 14.071 62.210 1.00 95.00 313 LEU A CA 1
ATOM 2445 C C . LEU A 1 313 ? -47.347 14.503 63.298 1.00 95.00 313 LEU A C 1
ATOM 2447 O O . LEU A 1 313 ? -48.351 13.832 63.507 1.00 95.00 313 LEU A O 1
ATOM 2451 N N . LEU A 1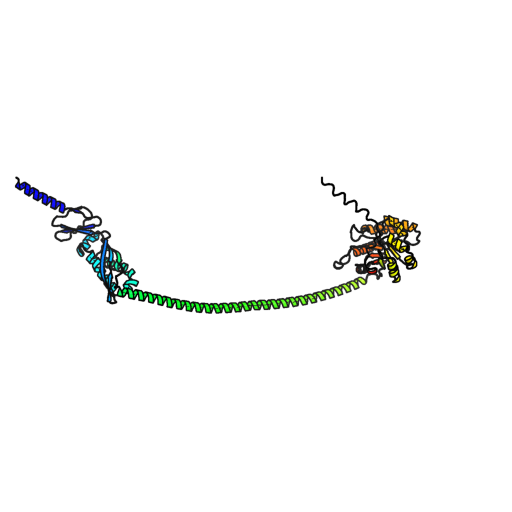 314 ? -47.097 15.629 63.970 1.00 93.44 314 LEU A N 1
ATOM 2452 C CA . LEU A 1 314 ? -47.991 16.143 65.007 1.00 93.44 314 LEU A CA 1
ATOM 2453 C C . LEU A 1 314 ? -49.364 16.530 64.445 1.00 93.44 314 LEU A C 1
ATOM 2455 O O . LEU A 1 314 ? -50.380 16.212 65.061 1.00 93.44 314 LEU A O 1
ATOM 2459 N N . GLU A 1 315 ? -49.407 17.170 63.276 1.00 92.94 315 GLU A N 1
ATOM 2460 C CA . GLU A 1 315 ? -50.651 17.532 62.588 1.00 92.94 315 GLU A CA 1
ATOM 2461 C C . GLU A 1 315 ? -51.473 16.297 62.201 1.00 92.94 315 GLU A C 1
ATOM 2463 O O . GLU A 1 315 ? -52.676 16.258 62.458 1.00 92.94 315 GLU A O 1
ATOM 2468 N N . LYS A 1 316 ? -50.836 15.260 61.640 1.00 92.81 316 LYS A N 1
ATOM 2469 C CA . LYS A 1 316 ? -51.512 14.000 61.290 1.00 92.81 316 LYS A CA 1
ATOM 2470 C C . LYS A 1 316 ? -51.961 13.236 62.526 1.00 92.81 316 LYS A C 1
ATOM 2472 O O . LYS A 1 316 ? -53.111 12.819 62.604 1.00 92.81 316 LYS A O 1
ATOM 2477 N N . ALA A 1 317 ? -51.082 13.082 63.508 1.00 91.94 317 ALA A N 1
ATOM 2478 C CA . ALA A 1 317 ? -51.384 12.335 64.719 1.00 91.94 317 ALA A CA 1
ATOM 2479 C C . ALA A 1 317 ? -52.464 13.016 65.576 1.00 91.94 317 ALA A C 1
ATOM 2481 O O . ALA A 1 317 ? -53.212 12.328 66.259 1.00 91.94 317 ALA A O 1
ATOM 2482 N N . SER A 1 318 ? -52.586 14.347 65.511 1.00 91.69 318 SER A N 1
ATOM 2483 C CA . SER A 1 318 ? -53.642 15.102 66.207 1.00 91.69 318 SER A CA 1
ATOM 2484 C C . SER A 1 318 ? -54.917 15.276 65.372 1.00 91.69 318 SER A C 1
ATOM 2486 O O . SER A 1 318 ? -55.880 15.885 65.838 1.00 91.69 318 SER A O 1
ATOM 2488 N N . ASN A 1 319 ? -54.945 14.773 64.133 1.00 92.25 319 ASN A N 1
ATOM 2489 C CA . ASN A 1 319 ? -56.115 14.867 63.270 1.00 92.25 319 ASN A CA 1
ATOM 2490 C C . ASN A 1 319 ? -57.255 14.015 63.841 1.00 92.25 319 ASN A C 1
ATOM 2492 O O . ASN A 1 319 ? -57.098 12.813 64.062 1.00 92.25 319 ASN A O 1
ATOM 2496 N N . THR A 1 320 ? -58.427 14.623 64.026 1.00 89.81 320 THR A N 1
ATOM 2497 C CA . THR A 1 320 ? -59.601 13.965 64.613 1.00 89.81 320 THR A CA 1
ATOM 2498 C C . THR A 1 320 ? -60.026 12.709 63.856 1.00 89.81 320 THR A C 1
ATOM 2500 O O . THR A 1 320 ? -60.434 11.744 64.495 1.00 89.81 320 THR A O 1
ATOM 2503 N N . LYS A 1 321 ? -59.880 12.679 62.522 1.00 90.25 321 LYS A N 1
ATOM 2504 C CA . LYS A 1 321 ? -60.190 11.496 61.704 1.00 90.25 321 LYS A CA 1
ATOM 2505 C C . LYS A 1 321 ? -59.212 10.347 61.946 1.00 90.25 321 LYS A C 1
ATOM 2507 O O . LYS A 1 321 ? -59.638 9.198 61.996 1.00 90.25 321 LYS A O 1
ATOM 2512 N N . ILE A 1 322 ? -57.916 10.641 62.084 1.00 90.75 322 ILE A N 1
ATOM 2513 C CA . ILE A 1 322 ? -56.895 9.617 62.352 1.00 90.75 322 ILE A CA 1
ATOM 2514 C C . ILE A 1 322 ? -57.072 9.078 63.771 1.00 90.75 322 ILE A C 1
ATOM 2516 O O . ILE A 1 322 ? -57.088 7.866 63.953 1.00 90.75 322 ILE A O 1
ATOM 2520 N N . LEU A 1 323 ? -57.278 9.954 64.757 1.00 90.31 323 LEU A N 1
ATOM 2521 C CA . LEU A 1 323 ? -57.494 9.543 66.146 1.00 90.31 323 LEU A CA 1
ATOM 2522 C C . LEU A 1 323 ? -58.719 8.634 66.310 1.00 90.31 323 LEU A C 1
ATOM 2524 O O . LEU A 1 323 ? -58.664 7.689 67.091 1.00 90.31 323 LEU A O 1
ATOM 2528 N N . SER A 1 324 ? -59.807 8.895 65.578 1.00 89.50 324 SER A N 1
ATOM 2529 C CA . SER A 1 324 ? -61.012 8.062 65.645 1.00 89.50 324 SER A CA 1
ATOM 2530 C C . SER A 1 324 ? -60.918 6.787 64.805 1.00 89.50 324 SER A C 1
ATOM 2532 O O . SER A 1 324 ? -61.367 5.734 65.250 1.00 89.50 324 SER A O 1
ATOM 2534 N N . SER A 1 325 ? -60.346 6.864 63.600 1.00 90.69 325 SER A N 1
ATOM 2535 C CA . SER A 1 325 ? -60.369 5.755 62.631 1.00 90.69 325 SER A CA 1
ATOM 2536 C C . SER A 1 325 ? -59.167 4.816 62.756 1.00 90.69 325 SER A C 1
ATOM 2538 O O . SER A 1 325 ? -59.238 3.678 62.305 1.00 90.69 325 SER A O 1
ATOM 2540 N N . CYS A 1 326 ? -58.061 5.283 63.344 1.00 93.38 326 CYS A N 1
ATOM 2541 C CA . CYS A 1 326 ? -56.787 4.563 63.419 1.00 93.38 326 CYS A CA 1
ATOM 2542 C C . CYS A 1 326 ? -56.260 4.464 64.868 1.00 93.38 326 CYS A C 1
ATOM 2544 O O . CYS A 1 326 ? -55.149 4.925 65.144 1.00 93.38 326 CYS A O 1
ATOM 2546 N N . PRO A 1 327 ? -57.012 3.878 65.820 1.00 89.75 327 PRO A N 1
ATOM 2547 C CA . PRO A 1 327 ? -56.644 3.895 67.240 1.00 89.75 327 PRO A CA 1
ATOM 2548 C C . PRO A 1 327 ? -55.320 3.173 67.540 1.00 89.75 327 PRO A C 1
ATOM 2550 O O . PRO A 1 327 ? -54.596 3.572 68.447 1.00 89.75 327 PRO A O 1
ATOM 2553 N N . GLU A 1 328 ? -54.970 2.149 66.753 1.00 93.88 328 GLU A N 1
ATOM 2554 C CA . GLU A 1 328 ? -53.752 1.338 66.936 1.00 93.88 328 GLU A CA 1
ATOM 2555 C C . GLU A 1 328 ? -52.566 1.792 66.068 1.00 93.88 328 GLU A C 1
ATOM 2557 O O . GLU A 1 328 ? -51.618 1.029 65.856 1.00 93.88 328 GLU A O 1
ATOM 2562 N N . ILE A 1 329 ? -52.637 2.984 65.472 1.00 95.69 329 ILE A N 1
ATOM 2563 C CA . ILE A 1 329 ? -51.553 3.484 64.625 1.00 95.69 329 ILE A CA 1
ATOM 2564 C C . ILE A 1 329 ? -50.254 3.586 65.427 1.00 95.69 329 ILE A C 1
ATOM 2566 O O . ILE A 1 329 ? -50.252 4.062 66.554 1.00 95.69 329 ILE A O 1
ATOM 2570 N N . LYS A 1 330 ? -49.139 3.141 64.852 1.00 96.44 330 LYS A N 1
ATOM 2571 C CA . LYS A 1 330 ? -47.809 3.208 65.461 1.00 96.44 330 LYS A CA 1
ATOM 2572 C C . LYS A 1 330 ? -46.965 4.178 64.661 1.00 96.44 330 LYS A C 1
ATOM 2574 O O . LYS A 1 330 ? -46.558 3.866 63.542 1.00 96.44 330 LYS A O 1
ATOM 2579 N N . TRP A 1 331 ? -46.696 5.349 65.230 1.00 97.12 331 TRP A N 1
ATOM 2580 C CA . TRP A 1 331 ? -45.873 6.352 64.564 1.00 97.12 331 TRP A CA 1
ATOM 2581 C C . TRP A 1 331 ? -44.386 6.107 64.804 1.00 97.12 331 TRP A C 1
ATOM 2583 O O . TRP A 1 331 ? -43.927 6.014 65.944 1.00 97.12 331 TRP A O 1
ATOM 2593 N N . HIS A 1 332 ? -43.640 6.036 63.710 1.00 97.62 332 HIS A N 1
ATOM 2594 C CA . HIS A 1 332 ? -42.190 5.974 63.654 1.00 97.62 332 HIS A CA 1
ATOM 2595 C C . HIS A 1 332 ? -41.670 7.328 63.163 1.00 97.62 332 HIS A C 1
ATOM 2597 O O . HIS A 1 332 ? -42.026 7.790 62.075 1.00 97.62 332 HIS A O 1
ATOM 2603 N N . PHE A 1 333 ? -40.817 7.983 63.945 1.00 97.56 333 PHE A N 1
ATOM 2604 C CA . PHE A 1 333 ? -40.110 9.172 63.478 1.00 97.56 333 PHE A CA 1
ATOM 2605 C C . PHE A 1 333 ? -38.780 8.764 62.845 1.00 97.56 333 PHE A C 1
ATOM 2607 O O . PHE A 1 333 ? -37.910 8.221 63.526 1.00 97.56 333 PHE A O 1
ATOM 2614 N N . ILE A 1 334 ? -38.643 9.027 61.544 1.00 95.81 334 ILE A N 1
ATOM 2615 C CA . ILE A 1 334 ? -37.535 8.546 60.698 1.00 95.81 334 ILE A CA 1
ATOM 2616 C C . ILE A 1 334 ? -36.759 9.690 60.016 1.00 95.81 334 ILE A C 1
ATOM 2618 O O . ILE A 1 334 ? -35.940 9.456 59.128 1.00 95.81 334 ILE A O 1
ATOM 2622 N N . GLY A 1 335 ? -37.039 10.943 60.387 1.00 93.25 335 GLY A N 1
ATOM 2623 C CA . GLY A 1 335 ? -36.308 12.127 59.925 1.00 93.25 335 GLY A CA 1
ATOM 2624 C C . GLY A 1 335 ? -35.299 12.637 60.950 1.00 93.25 335 GLY A C 1
ATOM 2625 O O . GLY A 1 335 ? -35.295 12.212 62.093 1.00 93.25 335 GLY A O 1
ATOM 2626 N N . HIS A 1 336 ? -34.447 13.590 60.575 1.00 93.06 336 HIS A N 1
ATOM 2627 C CA . HIS A 1 336 ? -33.480 14.152 61.521 1.00 93.06 336 HIS A CA 1
ATOM 2628 C C . HIS A 1 336 ? -34.175 14.952 62.641 1.00 93.06 336 HIS A C 1
ATOM 2630 O O . HIS A 1 336 ? -34.913 15.910 62.379 1.00 93.06 336 HIS A O 1
ATOM 2636 N N . LEU A 1 337 ? -33.927 14.577 63.903 1.00 93.88 337 LEU A N 1
ATOM 2637 C CA . LEU A 1 337 ? -34.543 15.213 65.067 1.00 93.88 337 LEU A CA 1
ATOM 2638 C C . LEU A 1 337 ? -33.666 16.329 65.636 1.00 93.88 337 LEU A C 1
ATOM 2640 O O . LEU A 1 337 ? -32.759 16.112 66.438 1.00 93.88 337 LEU A O 1
ATOM 2644 N N . GLN A 1 338 ? -34.023 17.569 65.318 1.00 90.62 338 GLN A N 1
ATOM 2645 C CA . GLN A 1 338 ? -33.414 18.724 65.968 1.00 90.62 338 GLN A CA 1
ATOM 2646 C C . GLN A 1 338 ? -33.799 18.794 67.451 1.00 90.62 338 GLN A C 1
ATOM 2648 O O . GLN A 1 338 ? -34.972 18.675 67.815 1.00 90.62 338 GLN A O 1
ATOM 2653 N N . LYS A 1 339 ? -32.827 19.122 68.313 1.00 89.69 339 LYS A N 1
ATOM 2654 C CA . LYS A 1 339 ? -33.028 19.234 69.770 1.00 89.69 339 LYS A CA 1
ATOM 2655 C C . LYS A 1 339 ? -34.230 20.100 70.148 1.00 89.69 339 LYS A C 1
ATOM 2657 O O . LYS A 1 339 ? -34.927 19.771 71.101 1.00 89.69 339 LYS A O 1
ATOM 2662 N N . GLN A 1 340 ? -34.473 21.220 69.471 1.00 91.31 340 GLN A N 1
ATOM 2663 C CA . GLN A 1 340 ? -35.591 22.125 69.783 1.00 91.31 340 GLN A CA 1
ATOM 2664 C C . GLN A 1 340 ? -36.976 21.496 69.558 1.00 91.31 340 GLN A C 1
ATOM 2666 O O . GLN A 1 340 ? -37.924 21.833 70.263 1.00 91.31 340 GLN A O 1
ATOM 2671 N N . ASN A 1 341 ? -37.074 20.525 68.648 1.00 94.06 341 ASN A N 1
ATOM 2672 C CA . ASN A 1 341 ? -38.329 19.876 68.282 1.00 94.06 341 ASN A CA 1
ATOM 2673 C C . ASN A 1 341 ? -38.637 18.631 69.125 1.00 94.06 341 ASN A C 1
ATOM 2675 O O . ASN A 1 341 ? -39.724 18.077 68.993 1.00 94.06 341 ASN A O 1
ATOM 2679 N N . VAL A 1 342 ? -37.737 18.219 70.030 1.00 95.00 342 VAL A N 1
ATOM 2680 C CA . VAL A 1 342 ? -37.929 17.036 70.890 1.00 95.00 342 VAL A CA 1
ATOM 2681 C C . VAL A 1 342 ? -39.240 17.116 71.673 1.00 95.00 342 VAL A C 1
ATOM 2683 O O . VAL A 1 342 ? -40.022 16.177 71.630 1.00 95.00 342 VAL A O 1
ATOM 2686 N N . ASN A 1 343 ? -39.537 18.249 72.320 1.00 93.56 343 ASN A N 1
ATOM 2687 C CA . ASN A 1 343 ? -40.773 18.397 73.101 1.00 93.56 343 ASN A CA 1
ATOM 2688 C C . ASN A 1 343 ? -42.035 18.272 72.232 1.00 93.56 343 ASN A C 1
ATOM 2690 O O . ASN A 1 343 ? -43.020 17.689 72.673 1.00 93.56 343 ASN A O 1
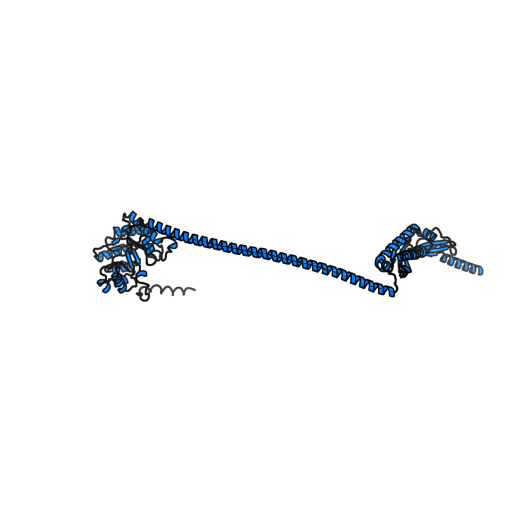ATOM 2694 N N . LYS A 1 344 ? -41.997 18.788 70.994 1.00 94.19 344 LYS A N 1
ATOM 2695 C CA . LYS A 1 344 ? -43.109 18.666 70.040 1.00 94.19 344 LYS A CA 1
ATOM 2696 C C . LYS A 1 344 ? -43.303 17.216 69.606 1.00 94.19 344 LYS A C 1
ATOM 2698 O O . LYS A 1 344 ? -44.431 16.748 69.565 1.00 94.19 344 LYS A O 1
ATOM 2703 N N . LEU A 1 345 ? -42.207 16.506 69.329 1.00 94.94 345 LEU A N 1
ATOM 2704 C CA . LEU A 1 345 ? -42.259 15.094 68.965 1.00 94.94 345 LEU A CA 1
ATOM 2705 C C . LEU A 1 345 ? -42.804 14.246 70.120 1.00 94.94 345 LEU A C 1
ATOM 2707 O O . LEU A 1 345 ? -43.682 13.422 69.911 1.00 94.94 345 LEU A O 1
ATOM 2711 N N . ILE A 1 346 ? -42.334 14.478 71.348 1.00 94.31 346 ILE A N 1
ATOM 2712 C CA . ILE A 1 346 ? -42.798 13.730 72.521 1.00 94.31 346 ILE A CA 1
ATOM 2713 C C . ILE A 1 346 ? -44.293 13.959 72.787 1.00 94.31 346 ILE A C 1
ATOM 2715 O O . ILE A 1 346 ? -44.937 13.075 73.335 1.00 94.31 346 ILE A O 1
ATOM 2719 N N . ALA A 1 347 ? -44.876 15.086 72.371 1.00 92.56 347 ALA A N 1
ATOM 2720 C CA . ALA A 1 347 ? -46.312 15.334 72.503 1.00 92.56 347 ALA A CA 1
ATOM 2721 C C . ALA A 1 347 ? -47.186 14.532 71.514 1.00 92.56 347 ALA A C 1
ATOM 2723 O O . ALA A 1 347 ? -48.405 14.511 71.667 1.00 92.56 347 ALA A O 1
ATOM 2724 N N . VAL A 1 348 ? -46.594 13.863 70.516 1.00 93.31 348 VAL A N 1
ATOM 2725 C CA . VAL A 1 348 ? -47.331 13.109 69.493 1.00 93.31 348 VAL A CA 1
ATOM 2726 C C . VAL A 1 348 ? -48.081 11.920 70.128 1.00 93.31 348 VAL A C 1
ATOM 2728 O O . VAL A 1 348 ? -47.458 11.085 70.809 1.00 93.31 348 VAL A O 1
ATOM 2731 N N . PRO A 1 349 ? -49.410 11.806 69.931 1.00 91.19 349 PRO A N 1
ATOM 2732 C CA . PRO A 1 349 ? -50.166 10.635 70.362 1.00 91.19 349 PRO A CA 1
ATOM 2733 C C . PRO A 1 349 ? -49.745 9.409 69.547 1.00 91.19 349 PRO A C 1
ATOM 2735 O O . PRO A 1 349 ? -49.430 9.516 68.364 1.00 91.19 349 PRO A O 1
ATOM 2738 N N . ASN A 1 350 ? -49.706 8.245 70.195 1.00 92.50 350 ASN A N 1
ATOM 2739 C CA . ASN A 1 350 ? -49.274 6.979 69.597 1.00 92.50 350 ASN A CA 1
ATOM 2740 C C . ASN A 1 350 ? -47.873 7.008 68.943 1.00 92.50 350 ASN A C 1
ATOM 2742 O O . ASN A 1 350 ? -47.598 6.276 67.986 1.00 92.50 350 ASN A O 1
ATOM 2746 N N . LEU A 1 351 ? -46.969 7.854 69.455 1.00 95.06 351 LEU A N 1
ATOM 2747 C CA . LEU A 1 351 ? -45.551 7.778 69.106 1.00 95.06 351 LEU A CA 1
ATOM 2748 C C . LEU A 1 351 ? -44.984 6.453 69.619 1.00 95.06 351 LEU A C 1
ATOM 2750 O O . LEU A 1 351 ? -44.887 6.248 70.826 1.00 95.06 351 LEU A O 1
ATOM 2754 N N . TYR A 1 352 ? -44.619 5.576 68.690 1.00 95.50 352 TYR A N 1
ATOM 2755 C CA . TYR A 1 352 ? -44.164 4.224 68.986 1.00 95.50 352 TYR A CA 1
ATOM 2756 C C . TYR A 1 352 ? -42.640 4.119 68.980 1.00 95.50 352 TYR A C 1
ATOM 2758 O O . TYR A 1 352 ? -42.071 3.447 69.837 1.00 95.50 352 TYR A O 1
ATOM 2766 N N . MET A 1 353 ? -41.973 4.779 68.025 1.00 95.88 353 MET A N 1
ATOM 2767 C CA . MET A 1 353 ? -40.529 4.641 67.842 1.00 95.88 353 MET A CA 1
ATOM 2768 C C . MET A 1 353 ? -39.866 5.917 67.313 1.00 95.88 353 MET A C 1
ATOM 2770 O O . MET A 1 353 ? -40.392 6.588 66.424 1.00 95.88 353 MET A O 1
ATOM 2774 N N . LEU A 1 354 ? -38.679 6.228 67.833 1.00 97.19 354 LEU A N 1
ATOM 2775 C CA . LEU A 1 354 ? -37.768 7.240 67.296 1.00 97.19 354 LEU A CA 1
ATOM 2776 C C . LEU A 1 354 ? -36.544 6.542 66.698 1.00 97.19 354 LEU A C 1
ATOM 2778 O O . LEU A 1 354 ? -35.712 6.023 67.435 1.00 97.19 354 LEU A O 1
ATOM 2782 N N . GLU A 1 355 ? -36.407 6.539 65.374 1.00 96.94 355 GLU A N 1
ATOM 2783 C CA . GLU A 1 355 ? -35.358 5.754 64.707 1.00 96.94 355 GLU A CA 1
ATOM 2784 C C . GLU A 1 355 ? -34.044 6.519 64.481 1.00 96.94 355 GLU A C 1
ATOM 2786 O O . GLU A 1 355 ? -33.064 5.962 63.992 1.00 96.94 355 GLU A O 1
ATOM 2791 N N . THR A 1 356 ? -34.022 7.811 64.806 1.00 95.88 356 THR A N 1
ATOM 2792 C CA . THR A 1 356 ? -32.993 8.753 64.341 1.00 95.88 356 THR A CA 1
ATOM 2793 C C . THR A 1 356 ? -32.147 9.337 65.470 1.00 95.88 356 THR A C 1
ATOM 2795 O O . THR A 1 356 ? -31.772 10.512 65.417 1.00 95.88 356 THR A O 1
ATOM 2798 N N . VAL A 1 357 ? -31.906 8.587 66.551 1.00 96.56 357 VAL A N 1
ATOM 2799 C CA . VAL A 1 357 ? -31.032 9.076 67.627 1.00 96.56 357 VAL A CA 1
ATOM 2800 C C . VAL A 1 357 ? -29.591 9.069 67.125 1.00 96.56 357 VAL A C 1
ATOM 2802 O O . VAL A 1 357 ? -29.040 8.015 66.833 1.00 96.56 357 VAL A O 1
ATOM 2805 N N . ASP A 1 358 ? -28.978 10.246 67.033 1.00 94.56 358 ASP A N 1
ATOM 2806 C CA . ASP A 1 358 ? -27.655 10.447 66.428 1.00 94.56 358 ASP A CA 1
ATOM 2807 C C . ASP A 1 358 ? -26.620 11.044 67.395 1.00 94.56 358 ASP A C 1
ATOM 2809 O O . ASP A 1 358 ? -25.540 11.450 66.981 1.00 94.56 358 ASP A O 1
ATOM 2813 N N . SER A 1 359 ? -26.939 11.165 68.687 1.00 94.81 359 SER A N 1
ATOM 2814 C CA . SER A 1 359 ? -25.987 11.641 69.691 1.00 94.81 359 SER A CA 1
ATOM 2815 C C . SER A 1 359 ? -26.446 11.364 71.119 1.00 94.81 359 SER A C 1
ATOM 2817 O O . SER A 1 359 ? -27.637 11.399 71.435 1.00 94.81 359 SER A O 1
ATOM 2819 N N . VAL A 1 360 ? -25.475 11.221 72.024 1.00 95.50 360 VAL A N 1
ATOM 2820 C CA . VAL A 1 360 ? -25.689 11.138 73.480 1.00 95.50 360 VAL A CA 1
ATOM 2821 C C . VAL A 1 360 ? -26.531 12.313 74.000 1.00 95.50 360 VAL A C 1
ATOM 2823 O O . VAL A 1 360 ? -27.510 12.129 74.718 1.00 95.50 360 VAL A O 1
ATOM 2826 N N . LYS A 1 361 ? -26.212 13.540 73.560 1.00 95.06 361 LYS A N 1
ATOM 2827 C CA . LYS A 1 361 ? -26.938 14.758 73.965 1.00 95.06 361 LYS A CA 1
ATOM 2828 C C . LYS A 1 361 ? -28.401 14.748 73.510 1.00 95.06 361 LYS A C 1
ATOM 2830 O O . LYS A 1 361 ? -29.240 15.374 74.159 1.00 95.06 361 LYS A O 1
ATOM 2835 N N . LEU A 1 362 ? -28.701 14.134 72.362 1.00 95.81 362 LEU A N 1
ATOM 2836 C CA . LEU A 1 362 ? -30.075 13.982 71.892 1.00 95.81 362 LEU A CA 1
ATOM 2837 C C . LEU A 1 362 ? -30.804 12.925 72.725 1.00 95.81 362 LEU A C 1
ATOM 2839 O O . LEU A 1 362 ? -31.900 13.216 73.199 1.00 95.81 362 LEU A O 1
ATOM 2843 N N . ALA A 1 363 ? -30.178 11.771 72.978 1.00 96.12 363 ALA A N 1
ATOM 2844 C CA . ALA A 1 363 ? -30.731 10.720 73.833 1.00 96.12 363 ALA A CA 1
ATOM 2845 C C . ALA A 1 363 ? -31.117 11.249 75.226 1.00 96.12 363 ALA A C 1
ATOM 2847 O O . ALA A 1 363 ? -32.262 11.085 75.642 1.00 96.12 363 ALA A O 1
ATOM 2848 N N . ASP A 1 364 ? -30.226 11.993 75.891 1.00 96.56 364 ASP A N 1
ATOM 2849 C CA . ASP A 1 364 ? -30.505 12.613 77.196 1.00 96.56 364 ASP A CA 1
ATOM 2850 C C . ASP A 1 364 ? -31.722 13.543 77.143 1.00 96.56 364 ASP A C 1
ATOM 2852 O O . ASP A 1 364 ? -32.596 13.525 78.015 1.00 96.56 364 ASP A O 1
ATOM 2856 N N . LYS A 1 365 ? -31.809 14.368 76.093 1.00 96.31 365 LYS A N 1
ATOM 2857 C CA . LYS A 1 365 ? -32.922 15.303 75.928 1.00 96.31 365 LYS A CA 1
ATOM 2858 C C . LYS A 1 365 ? -34.243 14.570 75.702 1.00 96.31 365 LYS A C 1
ATOM 2860 O O . LYS A 1 365 ? -35.254 14.973 76.281 1.00 96.31 365 LYS A O 1
ATOM 2865 N N . VAL A 1 366 ? -34.243 13.524 74.876 1.00 96.38 366 VAL A N 1
ATOM 2866 C CA . VAL A 1 366 ? -35.422 12.690 74.605 1.00 96.38 366 VAL A CA 1
ATOM 2867 C C . VAL A 1 366 ? -35.852 11.975 75.886 1.00 96.38 366 VAL A C 1
ATOM 2869 O O . VAL A 1 366 ? -37.015 12.092 76.259 1.00 96.38 366 VAL A O 1
ATOM 2872 N N . ASN A 1 367 ? -34.924 11.359 76.624 1.00 96.31 367 ASN A N 1
ATOM 2873 C CA . ASN A 1 367 ? -35.185 10.703 77.908 1.00 96.31 367 ASN A CA 1
ATOM 2874 C C . ASN A 1 367 ? -35.859 11.648 78.915 1.00 96.31 367 ASN A C 1
ATOM 2876 O O . ASN A 1 367 ? -36.911 11.329 79.467 1.00 96.31 367 ASN A O 1
ATOM 2880 N N . ASN A 1 368 ? -35.285 12.838 79.111 1.00 95.12 368 ASN A N 1
ATOM 2881 C CA . ASN A 1 368 ? -35.805 13.821 80.063 1.00 95.12 368 ASN A CA 1
ATOM 2882 C C . ASN A 1 368 ? -37.172 14.376 79.637 1.00 95.12 368 ASN A C 1
ATOM 2884 O O . ASN A 1 368 ? -38.009 14.698 80.478 1.00 95.12 368 ASN A O 1
ATOM 2888 N N . SER A 1 369 ? -37.408 14.516 78.331 1.00 94.88 369 SER A N 1
ATOM 2889 C CA . SER A 1 369 ? -38.693 14.997 77.808 1.00 94.88 369 SER A CA 1
ATOM 2890 C C . SER A 1 369 ? -39.771 13.915 77.905 1.00 94.88 369 SER A C 1
ATOM 2892 O O . SER A 1 369 ? -40.906 14.223 78.260 1.00 94.88 369 SER A O 1
ATOM 2894 N N . TRP A 1 370 ? -39.413 12.649 77.665 1.00 94.88 370 TRP A N 1
ATOM 2895 C CA . TRP A 1 370 ? -40.312 11.505 77.825 1.00 94.88 370 TRP A CA 1
ATOM 2896 C C . TRP A 1 370 ? -40.741 11.317 79.280 1.00 94.88 370 TRP A C 1
ATOM 2898 O O . TRP A 1 370 ? -41.922 11.130 79.553 1.00 94.88 370 TRP A O 1
ATOM 2908 N N . GLN A 1 371 ? -39.811 11.489 80.223 1.00 93.00 371 GLN A N 1
ATOM 2909 C CA . GLN A 1 371 ? -40.123 11.473 81.652 1.00 93.00 371 GLN A CA 1
ATOM 2910 C C . GLN A 1 371 ? -41.192 12.514 82.017 1.00 93.00 371 GLN A C 1
ATOM 2912 O O . GLN A 1 371 ? -42.137 12.214 82.740 1.00 93.00 371 GLN A O 1
ATOM 2917 N N . LYS A 1 372 ? -41.077 13.736 81.477 1.00 92.81 372 LYS A N 1
ATOM 2918 C CA . LYS A 1 372 ? -42.042 14.824 81.716 1.00 92.81 372 LYS A CA 1
ATOM 2919 C C . LYS A 1 372 ? -43.419 14.561 81.107 1.00 92.81 372 LYS A C 1
ATOM 2921 O O . LYS A 1 372 ? -44.395 15.104 81.609 1.00 92.81 372 LYS A O 1
ATOM 2926 N N . ARG A 1 373 ? -43.507 13.747 80.047 1.00 90.38 373 ARG A N 1
ATOM 2927 C CA . ARG A 1 373 ? -44.789 13.299 79.476 1.00 90.38 373 ARG A CA 1
ATOM 2928 C C . ARG A 1 373 ? -45.563 12.413 80.459 1.00 90.38 373 ARG A C 1
ATOM 2930 O O . ARG A 1 373 ? -46.782 12.356 80.368 1.00 90.38 373 ARG A O 1
ATOM 2937 N N . GLY A 1 374 ? -44.867 11.738 81.379 1.00 83.31 374 GLY A N 1
ATOM 2938 C CA . GLY A 1 374 ? -45.482 10.855 82.372 1.00 83.31 374 GLY A CA 1
ATOM 2939 C C . GLY A 1 374 ? -46.021 9.546 81.787 1.00 83.31 374 GLY A C 1
ATOM 2940 O O . GLY A 1 374 ? -46.919 8.949 82.371 1.00 83.31 374 GLY A O 1
ATOM 2941 N N . SER A 1 375 ? -45.507 9.108 80.631 1.00 83.25 375 SER A N 1
ATOM 2942 C CA . SER A 1 375 ? -45.854 7.800 80.060 1.00 83.25 375 SER A CA 1
ATOM 2943 C C . SER A 1 375 ? -45.295 6.675 80.936 1.00 83.25 375 SER A C 1
ATOM 2945 O O . SER A 1 375 ? -44.141 6.746 81.356 1.00 83.25 375 SER A O 1
ATOM 2947 N N . SER A 1 376 ? -46.086 5.629 81.187 1.00 81.12 376 SER A N 1
ATOM 2948 C CA . SER A 1 376 ? -45.627 4.423 81.892 1.00 81.12 376 SER A CA 1
ATOM 2949 C C . SER A 1 376 ? -44.729 3.532 81.028 1.00 81.12 376 SER A C 1
ATOM 2951 O O . SER A 1 376 ? -43.971 2.725 81.559 1.00 81.12 376 SER A O 1
ATOM 2953 N N . GLU A 1 377 ? -44.810 3.663 79.702 1.00 89.44 377 GLU A N 1
ATOM 2954 C CA . GLU A 1 377 ? -44.010 2.886 78.753 1.00 89.44 377 GLU A CA 1
ATOM 2955 C C . GLU A 1 377 ? -42.724 3.619 78.364 1.00 89.44 377 GLU A C 1
ATOM 2957 O O . GLU A 1 377 ? -42.716 4.845 78.219 1.00 89.44 377 GLU A O 1
ATOM 2962 N N . ARG A 1 378 ? -41.642 2.865 78.141 1.00 94.56 378 ARG A N 1
ATOM 2963 C CA . ARG A 1 378 ? -40.376 3.397 77.615 1.00 94.56 378 ARG A CA 1
ATOM 2964 C C . ARG A 1 378 ? -40.512 3.681 76.119 1.00 94.56 378 ARG A C 1
ATOM 2966 O O . ARG A 1 378 ? -41.096 2.888 75.387 1.00 94.56 378 ARG A O 1
ATOM 2973 N N . LEU A 1 379 ? -39.953 4.798 75.652 1.00 96.25 379 LEU A N 1
ATOM 2974 C CA . LEU A 1 379 ? -39.929 5.097 74.218 1.00 96.25 379 LEU A CA 1
ATOM 2975 C C . LEU A 1 379 ? -38.888 4.223 73.521 1.00 96.25 379 LEU A C 1
ATOM 2977 O O . LEU A 1 379 ? -37.706 4.287 73.866 1.00 96.25 379 LEU A O 1
ATOM 2981 N N . LYS A 1 380 ? -39.307 3.478 72.497 1.00 97.31 380 LYS A N 1
ATOM 2982 C CA . LYS A 1 380 ? -38.392 2.702 71.658 1.00 97.31 380 LYS A CA 1
ATOM 2983 C C . LYS A 1 380 ? -37.536 3.634 70.816 1.00 97.31 380 LYS A C 1
ATOM 2985 O O . LYS A 1 380 ? -38.055 4.499 70.105 1.00 97.31 380 LYS A O 1
ATOM 2990 N N . VAL A 1 381 ? -36.225 3.450 70.886 1.00 97.44 381 VAL A N 1
ATOM 2991 C CA . VAL A 1 381 ? -35.254 4.245 70.141 1.00 97.44 381 VAL A CA 1
ATOM 2992 C C . VAL A 1 381 ? -34.312 3.363 69.337 1.00 97.44 381 VAL A C 1
ATOM 2994 O O . VAL A 1 381 ? -33.805 2.354 69.832 1.00 97.44 381 VAL A O 1
ATOM 2997 N N . MET A 1 382 ? -34.045 3.780 68.101 1.00 97.69 382 MET A N 1
ATOM 2998 C CA . MET A 1 382 ? -32.927 3.269 67.317 1.00 97.69 382 MET A CA 1
ATOM 2999 C C . MET A 1 382 ? -31.849 4.329 67.184 1.00 97.69 382 MET A C 1
ATOM 3001 O O . MET A 1 382 ? -32.121 5.534 67.190 1.00 97.69 382 MET A O 1
ATOM 3005 N N . VAL A 1 383 ? -30.616 3.853 67.057 1.00 96.88 383 VAL A N 1
ATOM 3006 C CA . VAL A 1 383 ? -29.457 4.706 66.824 1.00 96.88 383 VAL A CA 1
ATOM 3007 C C . VAL A 1 383 ? -29.190 4.774 65.324 1.00 96.88 383 VAL A C 1
ATOM 3009 O O . VAL A 1 383 ? -29.001 3.743 64.678 1.00 96.88 383 VAL A O 1
ATOM 3012 N N . GLN A 1 384 ? -29.182 5.986 64.771 1.00 96.56 384 GLN A N 1
ATOM 3013 C CA . GLN A 1 384 ? -28.914 6.216 63.355 1.00 96.56 384 GLN A CA 1
ATOM 3014 C C . GLN A 1 384 ? -27.414 6.282 63.101 1.00 96.56 384 GLN A C 1
ATOM 3016 O O . GLN A 1 384 ? -26.718 7.112 63.686 1.00 96.56 384 GLN A O 1
ATOM 3021 N N . ILE A 1 385 ? -26.937 5.447 62.183 1.00 95.94 385 ILE A N 1
ATOM 3022 C CA . ILE A 1 385 ? -25.532 5.325 61.807 1.00 95.94 385 ILE A CA 1
ATOM 3023 C C . ILE A 1 385 ? -25.337 5.882 60.402 1.00 95.94 385 ILE A C 1
ATOM 3025 O O . ILE A 1 385 ? -26.072 5.535 59.477 1.00 95.94 385 ILE A O 1
ATOM 3029 N N . ASN A 1 386 ? -24.320 6.722 60.228 1.00 93.56 386 ASN A N 1
ATOM 3030 C CA . ASN A 1 386 ? -23.865 7.121 58.905 1.00 93.56 386 ASN A CA 1
ATOM 3031 C C . ASN A 1 386 ? -22.888 6.068 58.369 1.00 93.56 386 ASN A C 1
ATOM 3033 O O . ASN A 1 386 ? -21.676 6.175 58.543 1.00 93.56 386 ASN A O 1
ATOM 3037 N N . THR A 1 387 ? -23.426 5.031 57.729 1.00 90.06 387 THR A N 1
ATOM 3038 C CA . THR A 1 387 ? -22.615 3.977 57.094 1.00 90.06 387 THR A CA 1
ATOM 3039 C C . THR A 1 387 ? -21.970 4.435 55.784 1.00 90.06 387 THR A C 1
ATOM 3041 O O . THR A 1 387 ? -20.931 3.904 55.410 1.00 90.06 387 THR A O 1
ATOM 3044 N N . SER A 1 388 ? -22.545 5.450 55.126 1.00 86.25 388 SER A N 1
ATOM 3045 C CA . SER A 1 388 ? -22.104 5.903 53.799 1.00 86.25 388 SER A CA 1
ATOM 3046 C C . SER A 1 388 ? -20.865 6.798 53.826 1.00 86.25 388 SER A C 1
ATOM 3048 O O . SER A 1 388 ? -20.268 7.052 52.785 1.00 86.25 388 SER A O 1
ATOM 3050 N N . GLY A 1 389 ? -20.504 7.331 54.998 1.00 81.00 389 GLY A N 1
ATOM 3051 C CA . GLY A 1 389 ? -19.395 8.278 55.155 1.00 81.00 389 GLY A CA 1
ATOM 3052 C C . GLY A 1 389 ? -19.644 9.666 54.550 1.00 81.00 389 GLY A C 1
ATOM 3053 O O . GLY A 1 389 ? -18.772 10.526 54.621 1.00 81.00 389 GLY A O 1
ATOM 3054 N N . GLU A 1 390 ? -20.821 9.917 53.971 1.00 84.06 390 GLU A N 1
ATOM 3055 C CA . GLU A 1 390 ? -21.170 11.210 53.386 1.00 84.06 390 GLU A CA 1
ATOM 3056 C C . GLU A 1 390 ? -21.443 12.249 54.484 1.00 84.06 390 GLU A C 1
ATOM 3058 O O . GLU A 1 390 ? -22.371 12.082 55.278 1.00 84.06 390 GLU A O 1
ATOM 3063 N N . GLU A 1 391 ? -20.707 13.366 54.491 1.00 77.62 391 GLU A N 1
ATOM 3064 C CA . GLU A 1 391 ? -20.899 14.460 55.465 1.00 77.62 391 GLU A CA 1
ATOM 3065 C C . GLU A 1 391 ? -22.301 15.090 55.403 1.00 77.62 391 GLU A C 1
ATOM 3067 O O . GLU A 1 391 ? -22.788 15.659 56.378 1.00 77.62 391 GLU A O 1
ATOM 3072 N N . SER A 1 392 ? -22.972 14.972 54.254 1.00 76.50 392 SER A N 1
ATOM 3073 C CA . SER A 1 392 ? -24.323 15.500 54.042 1.00 76.50 392 SER A CA 1
ATOM 3074 C C . SER A 1 392 ? -25.419 14.714 54.774 1.00 76.50 392 SER A C 1
ATOM 3076 O O . SER A 1 392 ? -26.554 15.191 54.868 1.00 76.50 392 SER A O 1
ATOM 3078 N N . LYS A 1 393 ? -25.109 13.517 55.297 1.00 80.06 393 LYS A N 1
ATOM 3079 C CA . LYS A 1 393 ? -26.071 12.652 55.985 1.00 80.06 393 LYS A CA 1
ATOM 3080 C C . LYS A 1 393 ? -25.880 12.679 57.493 1.00 80.06 393 LYS A C 1
ATOM 3082 O O . LYS A 1 393 ? -24.775 12.602 58.019 1.00 80.06 393 LYS A O 1
ATOM 3087 N N . HIS A 1 394 ? -27.008 12.732 58.190 1.00 86.50 394 HIS A N 1
ATOM 3088 C CA . HIS A 1 394 ? -27.053 12.633 59.643 1.00 86.50 394 HIS A CA 1
ATOM 3089 C C . HIS A 1 394 ? -26.805 11.196 60.117 1.00 86.50 394 HIS A C 1
ATOM 3091 O O . HIS A 1 394 ? -27.052 10.230 59.389 1.00 86.50 394 HIS A O 1
ATOM 3097 N N . GLY A 1 395 ? -26.386 11.067 61.371 1.00 90.00 395 GLY A N 1
ATOM 3098 C CA . GLY A 1 395 ? -26.080 9.795 62.014 1.00 90.00 395 GLY A CA 1
ATOM 3099 C C . GLY A 1 395 ? -24.711 9.819 62.676 1.00 90.00 395 GLY A C 1
ATOM 3100 O O . GLY A 1 395 ? -23.872 10.667 62.376 1.00 90.00 395 GLY A O 1
ATOM 3101 N N . LEU A 1 396 ? -24.497 8.874 63.582 1.00 92.25 396 LEU A N 1
ATOM 3102 C CA . LEU A 1 396 ? -23.212 8.675 64.235 1.00 92.25 396 LEU A CA 1
ATOM 3103 C C . LEU A 1 396 ? -22.233 7.976 63.295 1.00 92.25 396 LEU A C 1
ATOM 3105 O O . LEU A 1 396 ? -22.649 7.113 62.513 1.00 92.25 396 LEU A O 1
ATOM 3109 N N . PRO A 1 397 ? -20.931 8.278 63.394 1.00 92.00 397 PRO A N 1
ATOM 3110 C CA . PRO A 1 397 ? -19.930 7.413 62.800 1.00 92.00 397 PRO A CA 1
ATOM 3111 C C . PRO A 1 397 ? -19.987 6.023 63.469 1.00 92.00 397 PRO A C 1
ATOM 3113 O O . PRO A 1 397 ? -20.234 5.933 64.677 1.00 92.00 397 PRO A O 1
ATOM 3116 N N . PRO A 1 398 ? -19.709 4.934 62.725 1.00 91.31 398 PRO A N 1
ATOM 3117 C CA . PRO A 1 398 ? -19.670 3.566 63.249 1.00 91.31 398 PRO A CA 1
ATOM 3118 C C . PRO A 1 398 ? -18.938 3.414 64.591 1.00 91.31 398 PRO A C 1
ATOM 3120 O O . PRO A 1 398 ? -19.435 2.736 65.491 1.00 91.31 398 PRO A O 1
ATOM 3123 N N . SER A 1 399 ? -17.811 4.112 64.760 1.00 91.06 399 SER A N 1
ATOM 3124 C CA . SER A 1 399 ? -16.964 4.091 65.959 1.00 91.06 399 SER A CA 1
ATOM 3125 C C . SER A 1 399 ? -17.640 4.614 67.234 1.00 91.06 399 SER A C 1
ATOM 3127 O O . SER A 1 399 ? -17.298 4.171 68.328 1.00 91.06 399 SER A O 1
ATOM 3129 N N . GLU A 1 400 ? -18.610 5.525 67.126 1.00 92.50 400 GLU A N 1
ATOM 3130 C CA . GLU A 1 400 ? -19.298 6.135 68.278 1.00 92.50 400 GLU A CA 1
ATOM 3131 C C . GLU A 1 400 ? -20.576 5.383 68.693 1.00 92.50 400 GLU A C 1
ATOM 3133 O O . GLU A 1 400 ? -21.169 5.669 69.742 1.00 92.50 400 GLU A O 1
ATOM 3138 N N . THR A 1 401 ? -20.990 4.390 67.899 1.00 92.88 401 THR A N 1
ATOM 3139 C CA . THR A 1 401 ? -22.213 3.600 68.112 1.00 92.88 401 THR A CA 1
ATOM 3140 C C . THR A 1 401 ? -22.224 2.930 69.482 1.00 92.88 401 THR A C 1
ATOM 3142 O O . THR A 1 401 ? -23.163 3.109 70.258 1.00 92.88 401 THR A O 1
ATOM 3145 N N . MET A 1 402 ? -21.152 2.199 69.806 1.00 93.06 402 MET A N 1
ATOM 3146 C CA . MET A 1 402 ? -21.034 1.430 71.049 1.00 93.06 402 MET A CA 1
ATOM 3147 C C . MET A 1 402 ? -21.198 2.314 72.286 1.00 93.06 402 MET A C 1
ATOM 3149 O O . MET A 1 402 ? -21.992 2.005 73.174 1.00 93.06 402 MET A O 1
ATOM 3153 N N . ALA A 1 403 ? -20.478 3.439 72.320 1.00 93.56 403 ALA A N 1
ATOM 3154 C CA . ALA A 1 403 ? -20.509 4.373 73.440 1.00 93.56 403 ALA A CA 1
ATOM 3155 C C . ALA A 1 403 ? -21.904 4.993 73.620 1.00 93.56 403 ALA A C 1
ATOM 3157 O O . ALA A 1 403 ? -22.383 5.138 74.746 1.00 93.56 403 ALA A O 1
ATOM 3158 N N . THR A 1 404 ? -22.585 5.311 72.516 1.00 94.19 404 THR A N 1
ATOM 3159 C CA . THR A 1 404 ? -23.936 5.883 72.566 1.00 94.19 404 THR A CA 1
ATOM 3160 C C . THR A 1 404 ? -24.963 4.869 73.065 1.00 94.19 404 THR A C 1
ATOM 3162 O O . THR A 1 404 ? -25.764 5.206 73.937 1.00 94.19 404 THR A O 1
ATOM 3165 N N . VAL A 1 405 ? -24.930 3.622 72.583 1.00 94.75 405 VAL A N 1
ATOM 3166 C CA . VAL A 1 405 ? -25.858 2.574 73.046 1.00 94.75 405 VAL A CA 1
ATOM 3167 C C . VAL A 1 405 ? -25.636 2.248 74.524 1.00 94.75 405 VAL A C 1
ATOM 3169 O O . VAL A 1 405 ? -26.599 2.169 75.286 1.00 94.75 405 VAL A O 1
ATOM 3172 N N . GLN A 1 406 ? -24.379 2.137 74.965 1.00 94.38 406 GLN A N 1
ATOM 3173 C CA . GLN A 1 406 ? -24.053 1.955 76.384 1.00 94.38 406 GLN A CA 1
ATOM 3174 C C . GLN A 1 406 ? -24.592 3.102 77.244 1.00 94.38 406 GLN A C 1
ATOM 3176 O O . GLN A 1 406 ? -25.153 2.862 78.313 1.00 94.38 406 GLN A O 1
ATOM 3181 N N . HIS A 1 407 ? -24.474 4.346 76.770 1.00 95.56 407 HIS A N 1
ATOM 3182 C CA . HIS A 1 407 ? -25.037 5.503 77.462 1.00 95.56 407 HIS A CA 1
ATOM 3183 C C . HIS A 1 407 ? -26.569 5.446 77.536 1.00 95.56 407 HIS A C 1
ATOM 3185 O O . HIS A 1 407 ? -27.121 5.712 78.603 1.00 95.56 407 HIS A O 1
ATOM 3191 N N . ILE A 1 408 ? -27.261 5.068 76.453 1.00 95.00 408 ILE A N 1
ATOM 3192 C CA . ILE A 1 408 ? -28.726 4.905 76.452 1.00 95.00 408 ILE A CA 1
ATOM 3193 C C . ILE A 1 408 ? -29.138 3.857 77.493 1.00 95.00 408 ILE A C 1
ATOM 3195 O O . ILE A 1 408 ? -29.962 4.151 78.357 1.00 95.00 408 ILE A O 1
ATOM 3199 N N . ASN A 1 409 ? -28.514 2.678 77.475 1.00 93.31 409 ASN A N 1
ATOM 3200 C CA . ASN A 1 409 ? -28.850 1.593 78.398 1.00 93.31 409 ASN A CA 1
ATOM 3201 C C . ASN A 1 409 ? -28.560 1.943 79.866 1.00 93.31 409 ASN A C 1
ATOM 3203 O O . ASN A 1 409 ? -29.332 1.566 80.744 1.00 93.31 409 ASN A O 1
ATOM 3207 N N . ALA A 1 410 ? -27.475 2.672 80.142 1.00 94.00 410 ALA A N 1
ATOM 3208 C CA . ALA A 1 410 ? -27.060 2.984 81.509 1.00 94.00 410 ALA A CA 1
ATOM 3209 C C . ALA A 1 410 ? -27.728 4.237 82.101 1.00 94.00 410 ALA A C 1
ATOM 3211 O O . ALA A 1 410 ? -27.937 4.300 83.311 1.00 94.00 410 ALA A O 1
ATOM 3212 N N . LYS A 1 411 ? -28.015 5.263 81.285 1.00 95.31 411 LYS A N 1
ATOM 3213 C CA . LYS A 1 411 ? -28.415 6.600 81.770 1.00 95.31 411 LYS A CA 1
ATOM 3214 C C . LYS A 1 411 ? -29.783 7.080 81.289 1.00 95.31 411 LYS A C 1
ATOM 3216 O O . LYS A 1 411 ? -30.261 8.094 81.794 1.00 95.31 411 LYS A O 1
ATOM 3221 N N . CYS A 1 412 ? -30.431 6.379 80.357 1.00 95.88 412 CYS A N 1
ATOM 3222 C CA . CYS A 1 412 ? -31.738 6.767 79.821 1.00 95.88 412 CYS A CA 1
ATOM 3223 C C . CYS A 1 412 ? -32.839 5.758 80.207 1.00 95.88 412 CYS A C 1
ATOM 3225 O O . CYS A 1 412 ? -33.306 5.010 79.349 1.00 95.88 412 CYS A O 1
ATOM 3227 N N . PRO A 1 413 ? -33.305 5.726 81.473 1.00 94.81 413 PRO A N 1
ATOM 3228 C CA . PRO A 1 413 ? -34.275 4.727 81.937 1.00 94.81 413 PRO A CA 1
ATOM 3229 C C . PRO A 1 413 ? -35.638 4.814 81.233 1.00 94.81 413 PRO A C 1
ATOM 3231 O O . PRO A 1 413 ? -36.358 3.823 81.164 1.00 94.81 413 PRO A O 1
ATOM 3234 N N . ASN A 1 414 ? -35.988 5.978 80.677 1.00 95.81 414 ASN A N 1
ATOM 3235 C CA . ASN A 1 414 ? -37.258 6.200 79.986 1.00 95.81 414 ASN A CA 1
ATOM 3236 C C . ASN A 1 414 ? -37.205 5.822 78.495 1.00 95.81 414 ASN A C 1
ATOM 3238 O O . ASN A 1 414 ? -38.218 5.929 77.804 1.00 95.81 414 ASN A O 1
ATOM 3242 N N . LEU A 1 415 ? -36.038 5.409 77.990 1.00 96.56 415 LEU A N 1
ATOM 3243 C CA . LEU A 1 415 ? -35.834 4.975 76.608 1.00 96.56 415 LEU A CA 1
ATOM 3244 C C . LEU A 1 415 ? -35.513 3.489 76.573 1.00 96.56 415 LEU A C 1
ATOM 3246 O O . LEU A 1 415 ? -34.816 2.993 77.452 1.00 96.56 415 LEU A O 1
ATOM 3250 N N . GLU A 1 416 ? -35.987 2.792 75.552 1.00 95.62 416 GLU A N 1
ATOM 3251 C CA . GLU A 1 416 ? -35.666 1.398 75.257 1.00 95.62 416 GLU A CA 1
ATOM 3252 C C . GLU A 1 416 ? -34.867 1.352 73.955 1.00 95.62 416 GLU A C 1
ATOM 3254 O O . GLU A 1 416 ? -35.390 1.685 72.893 1.00 95.62 416 GLU A O 1
ATOM 3259 N N . PHE A 1 417 ? -33.591 0.972 74.026 1.00 95.75 417 PHE A N 1
ATOM 3260 C CA . PHE A 1 417 ? -32.808 0.723 72.821 1.00 95.75 417 PHE A CA 1
ATOM 3261 C C . PHE A 1 417 ? -33.311 -0.555 72.144 1.00 95.75 417 PHE A C 1
ATOM 3263 O O . PHE A 1 417 ? -33.288 -1.616 72.761 1.00 95.75 417 PHE A O 1
ATOM 3270 N N . VAL A 1 418 ? -33.745 -0.443 70.888 1.00 95.19 418 VAL A N 1
ATOM 3271 C CA . VAL A 1 418 ? -34.320 -1.571 70.133 1.00 95.19 418 VAL A CA 1
ATOM 3272 C C . VAL A 1 418 ? -33.537 -1.937 68.878 1.00 95.19 418 VAL A C 1
ATOM 3274 O O . VAL A 1 418 ? -33.762 -3.008 68.326 1.00 95.19 418 VAL A O 1
ATOM 3277 N N . GLY A 1 419 ? -32.643 -1.078 68.381 1.00 95.50 419 GLY A N 1
ATOM 3278 C CA . GLY A 1 419 ? -32.007 -1.352 67.098 1.00 95.50 419 GLY A CA 1
ATOM 3279 C C . GLY A 1 419 ? -31.110 -0.263 66.533 1.00 95.50 419 GLY A C 1
ATOM 3280 O O . GLY A 1 419 ? -30.920 0.808 67.114 1.00 95.50 419 GLY A O 1
ATOM 3281 N N . LEU A 1 420 ? -30.572 -0.555 65.354 1.00 96.69 420 LEU A N 1
ATOM 3282 C CA . LEU A 1 420 ? -29.754 0.353 64.559 1.00 96.69 420 LEU A CA 1
ATOM 3283 C C . LEU A 1 420 ? -30.502 0.747 63.286 1.00 96.69 420 LEU A C 1
ATOM 3285 O O . LEU A 1 420 ? -31.235 -0.053 62.706 1.00 96.69 420 LEU A O 1
ATOM 3289 N N . MET A 1 421 ? -30.284 1.973 62.823 1.00 96.12 421 MET A N 1
ATOM 3290 C CA . MET A 1 421 ? -30.877 2.493 61.596 1.00 96.12 421 MET A CA 1
ATOM 3291 C C . MET A 1 421 ? -29.782 3.018 60.671 1.00 96.12 421 MET A C 1
ATOM 3293 O O . MET A 1 421 ? -28.877 3.717 61.117 1.00 96.12 421 MET A O 1
ATOM 3297 N N . THR A 1 422 ? -29.871 2.720 59.375 1.00 94.31 422 THR A N 1
ATOM 3298 C CA . THR A 1 422 ? -29.108 3.445 58.351 1.00 94.31 422 THR A CA 1
ATOM 3299 C C . THR A 1 422 ? -30.008 3.857 57.195 1.00 94.31 422 THR A C 1
ATOM 3301 O O . THR A 1 422 ? -30.991 3.188 56.852 1.00 94.31 422 THR A O 1
ATOM 3304 N N . ILE A 1 423 ? -29.658 4.983 56.579 1.00 89.75 423 ILE A N 1
ATOM 3305 C CA . ILE A 1 423 ? -30.215 5.401 55.291 1.00 89.75 423 ILE A CA 1
ATOM 3306 C C . ILE A 1 423 ? -29.416 4.768 54.144 1.00 89.75 423 ILE A C 1
ATOM 3308 O O . ILE A 1 423 ? -30.013 4.431 53.127 1.00 89.75 423 ILE A O 1
ATOM 3312 N N . GLY A 1 424 ? -28.105 4.568 54.328 1.00 85.75 424 GLY A N 1
ATOM 3313 C CA . GLY A 1 424 ? -27.184 4.108 53.288 1.00 85.75 424 GLY A CA 1
ATOM 3314 C C . GLY A 1 424 ? -26.931 5.134 52.176 1.00 85.75 424 GLY A C 1
ATOM 3315 O O . GLY A 1 424 ? -27.496 6.235 52.155 1.00 85.75 424 GLY A O 1
ATOM 3316 N N . SER A 1 425 ? -26.036 4.789 51.255 1.00 84.56 425 SER A N 1
ATOM 3317 C CA . SER A 1 425 ? -25.791 5.483 49.990 1.00 84.56 425 SER A CA 1
ATOM 3318 C C . SER A 1 425 ? -27.002 5.372 49.060 1.00 84.56 425 SER A C 1
ATOM 3320 O O . SER A 1 425 ? -27.721 4.373 49.042 1.00 84.56 425 SER A O 1
ATOM 3322 N N . PHE A 1 426 ? -27.284 6.439 48.311 1.00 77.94 426 PHE A N 1
ATOM 3323 C CA . PHE A 1 426 ? -28.409 6.426 47.380 1.00 77.94 426 PHE A CA 1
ATOM 3324 C C . PHE A 1 426 ? -28.033 5.648 46.116 1.00 77.94 426 PHE A C 1
ATOM 3326 O O . PHE A 1 426 ? -27.058 5.994 45.456 1.00 77.94 426 PHE A O 1
ATOM 3333 N N . GLY A 1 427 ? -28.845 4.653 45.745 1.00 69.56 427 GLY A N 1
ATOM 3334 C CA . GLY A 1 427 ? -28.746 3.996 44.439 1.00 69.56 427 GLY A CA 1
ATOM 3335 C C . GLY A 1 427 ? -27.507 3.117 44.260 1.00 69.56 427 GLY A C 1
ATOM 3336 O O . GLY A 1 427 ? -26.904 3.146 43.189 1.00 69.56 427 GLY A O 1
ATOM 3337 N N . HIS A 1 428 ? -27.119 2.350 45.288 1.00 78.25 428 HIS A N 1
ATOM 3338 C CA . HIS A 1 428 ? -26.063 1.345 45.139 1.00 78.25 428 HIS A CA 1
ATOM 3339 C C . HIS A 1 428 ? -26.441 0.319 44.068 1.00 78.25 428 HIS A C 1
ATOM 3341 O O . HIS A 1 428 ? -27.535 -0.247 44.074 1.00 78.25 428 HIS A O 1
ATOM 3347 N N . ASP A 1 429 ? -25.507 0.079 43.158 1.00 77.56 429 ASP A N 1
ATOM 3348 C CA . ASP A 1 429 ? -25.665 -0.870 42.068 1.00 77.56 429 ASP A CA 1
ATOM 3349 C C . ASP A 1 429 ? -25.431 -2.295 42.580 1.00 77.56 429 ASP A C 1
ATOM 3351 O O . ASP A 1 429 ? -24.294 -2.699 42.838 1.00 77.56 429 ASP A O 1
ATOM 3355 N N . LEU A 1 430 ? -26.516 -3.062 42.710 1.00 74.75 430 LEU A N 1
ATOM 3356 C CA . LEU A 1 430 ? -26.482 -4.447 43.186 1.00 74.75 430 LEU A CA 1
ATOM 3357 C C . LEU A 1 430 ? -25.669 -5.377 42.268 1.00 74.75 430 LEU A C 1
ATOM 3359 O O . LEU A 1 430 ? -25.209 -6.420 42.728 1.00 74.75 430 LEU A O 1
ATOM 3363 N N . SER A 1 431 ? -25.412 -4.996 41.007 1.00 76.00 431 SER A N 1
ATOM 3364 C CA . SER A 1 431 ? -24.522 -5.765 40.123 1.00 76.00 431 SER A CA 1
ATOM 3365 C C . SER A 1 431 ? -23.058 -5.743 40.583 1.00 76.00 431 SER A C 1
ATOM 3367 O O . SER A 1 431 ? -22.295 -6.654 40.266 1.00 76.00 431 SER A O 1
ATOM 3369 N N . LYS A 1 432 ? -22.666 -4.745 41.388 1.00 76.19 432 LYS A N 1
ATOM 3370 C CA . LYS A 1 432 ? -21.323 -4.628 41.981 1.00 76.19 432 LYS A CA 1
ATOM 3371 C C . LYS A 1 432 ? -21.163 -5.439 43.267 1.00 76.19 432 LYS A C 1
ATOM 3373 O O . LYS A 1 432 ? -20.116 -5.369 43.907 1.00 76.19 432 LYS A O 1
ATOM 3378 N N . GLY A 1 433 ? -22.188 -6.199 43.643 1.00 77.44 433 GLY A N 1
ATOM 3379 C CA . GLY A 1 433 ? -22.238 -6.978 44.868 1.00 77.44 433 GLY A CA 1
ATOM 3380 C C . GLY A 1 433 ? -23.144 -6.360 45.940 1.00 77.44 433 GLY A C 1
ATOM 3381 O O . GLY A 1 433 ? -23.756 -5.306 45.730 1.00 77.44 433 GLY A O 1
ATOM 3382 N N . PRO A 1 434 ? -23.249 -7.027 47.102 1.00 80.69 434 PRO A N 1
ATOM 3383 C CA . PRO A 1 434 ? -24.140 -6.628 48.189 1.00 80.69 434 PRO A CA 1
ATOM 3384 C C . PRO A 1 434 ? -23.852 -5.206 48.681 1.00 80.69 434 PRO A C 1
ATOM 3386 O O . PRO A 1 434 ? -22.696 -4.806 48.797 1.00 80.69 434 PRO A O 1
ATOM 3389 N N . ASN A 1 435 ? -24.912 -4.460 49.009 1.00 86.31 435 ASN A N 1
ATOM 3390 C CA . ASN A 1 435 ? -24.800 -3.083 49.487 1.00 86.31 435 ASN A CA 1
ATOM 3391 C C . ASN A 1 435 ? -23.845 -2.975 50.706 1.00 86.31 435 ASN A C 1
ATOM 3393 O O . ASN A 1 435 ? -24.152 -3.542 51.766 1.00 86.31 435 ASN A O 1
ATOM 3397 N N . PRO A 1 436 ? -22.717 -2.244 50.584 1.00 89.31 436 PRO A N 1
ATOM 3398 C CA . PRO A 1 436 ? -21.707 -2.146 51.637 1.00 89.31 436 PRO A CA 1
ATOM 3399 C C . PRO A 1 436 ? -22.232 -1.449 52.900 1.00 89.31 436 PRO A C 1
ATOM 3401 O O . PRO A 1 436 ? -21.796 -1.770 54.004 1.00 89.31 436 PRO A O 1
ATOM 3404 N N . ASP A 1 437 ? -23.218 -0.556 52.772 1.00 90.25 437 ASP A N 1
ATOM 3405 C CA . ASP A 1 437 ? -23.852 0.115 53.909 1.00 90.25 437 ASP A CA 1
ATOM 3406 C C . ASP A 1 437 ? -24.625 -0.862 54.799 1.00 90.25 437 ASP A C 1
ATOM 3408 O O . ASP A 1 437 ? -24.560 -0.794 56.029 1.00 90.25 437 ASP A O 1
ATOM 3412 N N . PHE A 1 438 ? -25.345 -1.801 54.180 1.00 91.38 438 PHE A N 1
ATOM 3413 C CA . PHE A 1 438 ? -26.108 -2.817 54.908 1.00 91.38 438 PHE A CA 1
ATOM 3414 C C . PHE A 1 438 ? -25.167 -3.819 55.575 1.00 91.38 438 PHE A C 1
ATOM 3416 O O . PHE A 1 438 ? -25.397 -4.220 56.715 1.00 91.38 438 PHE A O 1
ATOM 3423 N N . GLN A 1 439 ? -24.063 -4.167 54.910 1.00 89.56 439 GLN A N 1
ATOM 3424 C CA . GLN A 1 439 ? -23.012 -4.991 55.504 1.00 89.56 439 GLN A CA 1
ATOM 3425 C C . GLN A 1 439 ? -22.367 -4.318 56.715 1.00 89.56 439 GLN A C 1
ATOM 3427 O O . GLN A 1 439 ? -22.222 -4.957 57.757 1.00 89.56 439 GLN A O 1
ATOM 3432 N N . ALA A 1 440 ? -22.035 -3.030 56.614 1.00 90.75 440 ALA A N 1
ATOM 3433 C CA . ALA A 1 440 ? -21.484 -2.271 57.729 1.00 90.75 440 ALA A CA 1
ATOM 3434 C C . ALA A 1 440 ? -22.444 -2.264 58.929 1.00 90.75 440 ALA A C 1
ATOM 3436 O O . ALA A 1 440 ? -22.020 -2.517 60.058 1.00 90.75 440 ALA A O 1
ATOM 3437 N N . LEU A 1 441 ? -23.745 -2.058 58.691 1.00 93.12 441 LEU A N 1
ATOM 3438 C CA . LEU A 1 441 ? -24.750 -2.082 59.754 1.00 93.12 441 LEU A CA 1
ATOM 3439 C C . LEU A 1 441 ? -24.897 -3.473 60.396 1.00 93.12 441 LEU A C 1
ATOM 3441 O O . LEU A 1 441 ? -25.025 -3.576 61.616 1.00 93.12 441 LEU A O 1
ATOM 3445 N N . LEU A 1 442 ? -24.836 -4.548 59.603 1.00 91.06 442 LEU A N 1
ATOM 3446 C CA . LEU A 1 442 ? -24.856 -5.925 60.109 1.00 91.06 442 LEU A CA 1
ATOM 3447 C C . LEU A 1 442 ? -23.639 -6.244 60.974 1.00 91.06 442 LEU A C 1
ATOM 3449 O O . LEU A 1 442 ? -23.795 -6.842 62.039 1.00 91.06 442 LEU A O 1
ATOM 3453 N N . CYS A 1 443 ? -22.444 -5.855 60.526 1.00 90.56 443 CYS A N 1
ATOM 3454 C CA . CYS A 1 443 ? -21.209 -6.031 61.285 1.00 90.56 443 CYS A CA 1
ATOM 3455 C C . CYS A 1 443 ? -21.274 -5.269 62.611 1.00 90.56 443 CYS A C 1
ATOM 3457 O O . CYS A 1 443 ? -20.989 -5.849 63.655 1.00 90.56 443 CYS A O 1
ATOM 3459 N N . LEU A 1 444 ? -21.751 -4.020 62.590 1.00 91.88 444 LEU A N 1
ATOM 3460 C CA . LEU A 1 444 ? -21.960 -3.230 63.803 1.00 91.88 444 LEU A CA 1
ATOM 3461 C C . LEU A 1 444 ? -22.987 -3.861 64.741 1.00 91.88 444 LEU A C 1
ATOM 3463 O O . LEU A 1 444 ? -22.763 -3.885 65.947 1.00 91.88 444 LEU A O 1
ATOM 3467 N N . ARG A 1 445 ? -24.093 -4.408 64.217 1.00 93.25 445 ARG A N 1
ATOM 3468 C CA . ARG A 1 445 ? -25.059 -5.143 65.045 1.00 93.25 445 ARG A CA 1
ATOM 3469 C C . ARG A 1 445 ? -24.401 -6.340 65.717 1.00 93.25 445 ARG A C 1
ATOM 3471 O O . ARG A 1 445 ? -24.599 -6.514 66.913 1.00 93.25 445 ARG A O 1
ATOM 3478 N N . LYS A 1 446 ? -23.645 -7.153 64.973 1.00 91.00 446 LYS A N 1
ATOM 3479 C CA . LYS A 1 446 ? -22.947 -8.324 65.530 1.00 91.00 446 LYS A CA 1
ATOM 3480 C C . LYS A 1 446 ? -21.983 -7.909 66.638 1.00 91.00 446 LYS A C 1
ATOM 3482 O O . LYS A 1 446 ? -22.102 -8.410 67.749 1.00 91.00 446 LYS A O 1
ATOM 3487 N N . GLU A 1 447 ? -21.126 -6.927 66.369 1.00 92.25 447 GLU A N 1
ATOM 3488 C CA . GLU A 1 447 ? -20.168 -6.404 67.347 1.00 92.25 447 GLU A CA 1
ATOM 3489 C C . GLU A 1 447 ? -20.866 -5.862 68.606 1.00 92.25 447 GLU A C 1
ATOM 3491 O O . GLU A 1 447 ? -20.442 -6.132 69.731 1.00 92.25 447 GLU A O 1
ATOM 3496 N N . LEU A 1 448 ? -21.965 -5.125 68.427 1.00 92.25 448 LEU A N 1
ATOM 3497 C CA . LEU A 1 448 ? -22.778 -4.595 69.518 1.00 92.25 448 LEU A CA 1
ATOM 3498 C C . LEU A 1 448 ? -23.400 -5.717 70.358 1.00 92.25 448 LEU A C 1
ATOM 3500 O O . LEU A 1 448 ? -23.340 -5.663 71.586 1.00 92.25 448 LEU A O 1
ATOM 3504 N N . CYS A 1 449 ? -23.981 -6.724 69.705 1.00 91.50 449 CYS A N 1
ATOM 3505 C CA . CYS A 1 449 ? -24.613 -7.866 70.363 1.00 91.50 449 CYS A CA 1
ATOM 3506 C C . CYS A 1 449 ? -23.593 -8.679 71.164 1.00 91.50 449 CYS A C 1
ATOM 3508 O O . CYS A 1 449 ? -23.832 -8.967 72.334 1.00 91.50 449 CYS A O 1
ATOM 3510 N N . GLU A 1 450 ? -22.430 -8.969 70.578 1.00 91.31 450 GLU A N 1
ATOM 3511 C CA . GLU A 1 450 ? -21.338 -9.691 71.238 1.00 91.31 450 GLU A CA 1
ATOM 3512 C C . GLU A 1 450 ? -20.812 -8.934 72.463 1.00 91.31 450 GLU A C 1
ATOM 3514 O O . GLU A 1 450 ? -20.688 -9.508 73.545 1.00 91.31 450 GLU A O 1
ATOM 3519 N N . LYS A 1 451 ? -20.550 -7.627 72.330 1.00 90.50 451 LYS A N 1
ATOM 3520 C CA . LYS A 1 451 ? -19.998 -6.810 73.424 1.00 90.50 451 LYS A CA 1
ATOM 3521 C C . LYS A 1 451 ? -20.990 -6.544 74.554 1.00 90.50 451 LYS A C 1
ATOM 3523 O O . LYS A 1 451 ? -20.563 -6.353 75.691 1.00 90.50 451 LYS A O 1
ATOM 3528 N N . LEU A 1 452 ? -22.286 -6.470 74.253 1.00 88.50 452 LEU A N 1
ATOM 3529 C CA . LEU A 1 452 ? -23.334 -6.211 75.246 1.00 88.50 452 LEU A CA 1
ATOM 3530 C C . LEU A 1 452 ? -24.027 -7.489 75.741 1.00 88.50 452 LEU A C 1
ATOM 3532 O O . LEU A 1 452 ? -24.875 -7.398 76.626 1.00 88.50 452 LEU A O 1
ATOM 3536 N N . GLY A 1 453 ? -23.682 -8.658 75.193 1.00 88.44 453 GLY A N 1
ATOM 3537 C CA . GLY A 1 453 ? -24.339 -9.928 75.508 1.00 88.44 453 GLY A CA 1
ATOM 3538 C C . GLY A 1 453 ? -25.820 -9.956 75.116 1.00 88.44 453 GLY A C 1
ATOM 3539 O O . GLY A 1 453 ? -26.613 -10.625 75.776 1.00 88.44 453 GLY A O 1
ATOM 3540 N N . LEU A 1 454 ? -26.207 -9.197 74.086 1.00 87.12 454 LEU A N 1
ATOM 3541 C CA . LEU A 1 454 ? -27.585 -9.137 73.601 1.00 87.12 454 LEU A CA 1
ATOM 3542 C C . LEU A 1 454 ? -27.817 -10.217 72.534 1.00 87.12 454 LEU A C 1
ATOM 3544 O O . LEU A 1 454 ? -26.973 -10.382 71.650 1.00 87.12 454 LEU A O 1
ATOM 3548 N N . PRO A 1 455 ? -28.955 -10.928 72.560 1.00 86.06 455 PRO A N 1
ATOM 3549 C CA . PRO A 1 455 ? -29.360 -11.790 71.457 1.00 86.06 455 PRO A CA 1
ATOM 3550 C C . PRO A 1 455 ? -29.517 -10.987 70.157 1.00 86.06 455 PRO A C 1
ATOM 3552 O O . PRO A 1 455 ? -30.102 -9.902 70.144 1.00 86.06 455 PRO A O 1
ATOM 3555 N N . ILE A 1 456 ? -28.982 -11.510 69.051 1.00 83.88 456 ILE A N 1
ATOM 3556 C CA . ILE A 1 456 ? -28.938 -10.796 67.762 1.00 83.88 456 ILE A CA 1
ATOM 3557 C C . ILE A 1 456 ? -30.331 -10.489 67.190 1.00 83.88 456 ILE A C 1
ATOM 3559 O O . ILE A 1 456 ? -30.508 -9.511 66.465 1.00 83.88 456 ILE A O 1
ATOM 3563 N N . ASP A 1 457 ? -31.317 -11.311 67.537 1.00 82.06 457 ASP A N 1
ATOM 3564 C CA . ASP A 1 457 ? -32.732 -11.195 67.188 1.00 82.06 457 ASP A CA 1
ATOM 3565 C C . ASP A 1 457 ? -33.452 -10.070 67.950 1.00 82.06 457 ASP A C 1
ATOM 3567 O O . ASP A 1 457 ? -34.481 -9.586 67.483 1.00 82.06 457 ASP A O 1
ATOM 3571 N N . GLN A 1 458 ? -32.897 -9.600 69.074 1.00 85.56 458 GLN A N 1
ATOM 3572 C CA . GLN A 1 458 ? -33.441 -8.468 69.836 1.00 85.56 458 GLN A CA 1
ATOM 3573 C C . GLN A 1 458 ? -32.971 -7.105 69.318 1.00 85.56 458 GLN A C 1
ATOM 3575 O O . GLN A 1 458 ? -33.559 -6.085 69.674 1.00 85.56 458 GLN A O 1
ATOM 3580 N N . VAL A 1 459 ? -31.928 -7.066 68.482 1.00 92.19 459 VAL A N 1
ATOM 3581 C CA . VAL A 1 459 ? -31.421 -5.824 67.889 1.00 92.19 459 VAL A CA 1
ATOM 3582 C C . VAL A 1 459 ? -31.952 -5.691 66.464 1.00 92.19 459 VAL A C 1
ATOM 3584 O O . VAL A 1 459 ? -31.437 -6.275 65.504 1.00 92.19 459 VAL A O 1
ATOM 3587 N N . GLU A 1 460 ? -33.009 -4.893 66.337 1.00 94.31 460 GLU A N 1
ATOM 3588 C CA . GLU A 1 460 ? -33.663 -4.587 65.073 1.00 94.31 460 GLU A CA 1
ATOM 3589 C C . GLU A 1 460 ? -32.725 -3.802 64.131 1.00 94.31 460 GLU A C 1
ATOM 3591 O O . GLU A 1 460 ? -31.892 -2.999 64.559 1.00 94.31 460 GLU A O 1
ATOM 3596 N N . LEU A 1 461 ? -32.881 -4.015 62.824 1.00 95.06 461 LEU A N 1
ATOM 3597 C CA . LEU A 1 461 ? -32.203 -3.266 61.772 1.00 95.06 461 LEU A CA 1
ATOM 3598 C C . LEU A 1 461 ? -33.233 -2.519 60.938 1.00 95.06 461 LEU A C 1
ATOM 3600 O O . LEU A 1 461 ? -34.055 -3.139 60.267 1.00 95.06 461 LEU A O 1
ATOM 3604 N N . SER A 1 462 ? -33.169 -1.192 60.961 1.00 95.62 462 SER A N 1
ATOM 3605 C CA . SER A 1 462 ? -33.961 -0.338 60.082 1.00 95.62 462 SER A CA 1
ATOM 3606 C C . SER A 1 462 ? -33.118 0.098 58.890 1.00 95.62 462 SER A C 1
ATOM 3608 O O . SER A 1 462 ? -32.334 1.051 58.951 1.00 95.62 462 SER A O 1
ATOM 3610 N N . MET A 1 463 ? -33.275 -0.614 57.778 1.00 93.88 463 MET A N 1
ATOM 3611 C CA . MET A 1 463 ? -32.568 -0.361 56.522 1.00 93.88 463 MET A CA 1
ATOM 3612 C C . MET A 1 463 ? -33.394 -0.848 55.326 1.00 93.88 463 MET A C 1
ATOM 3614 O O . MET A 1 463 ? -34.162 -1.802 55.440 1.00 93.88 463 MET A O 1
ATOM 3618 N N . GLY A 1 464 ? -33.242 -0.184 54.182 1.00 91.69 464 GLY A N 1
ATOM 3619 C CA . GLY A 1 464 ? -34.041 -0.441 52.983 1.00 91.69 464 GLY A CA 1
ATOM 3620 C C . GLY A 1 464 ? -35.212 0.528 52.815 1.00 91.69 464 GLY A C 1
ATOM 3621 O O . GLY A 1 464 ? -35.989 0.798 53.735 1.00 91.69 464 GLY A O 1
ATOM 3622 N N . MET A 1 465 ? -35.319 1.056 51.604 1.00 91.31 465 MET A N 1
ATOM 3623 C CA . MET A 1 465 ? -36.334 1.973 51.099 1.00 91.31 465 MET A CA 1
ATOM 3624 C C . MET A 1 465 ? -36.967 1.405 49.820 1.00 91.31 465 MET A C 1
ATOM 3626 O O . MET A 1 465 ? -36.675 0.291 49.402 1.00 91.31 465 MET A O 1
ATOM 3630 N N . SER A 1 466 ? -37.844 2.167 49.159 1.00 87.06 466 SER A N 1
ATOM 3631 C CA . SER A 1 466 ? -38.610 1.700 47.991 1.00 87.06 466 SER A CA 1
ATOM 3632 C C . SER A 1 466 ? -37.796 1.030 46.868 1.00 87.06 466 SER A C 1
ATOM 3634 O O . SER A 1 466 ? -38.363 0.214 46.152 1.00 87.06 466 SER A O 1
ATOM 3636 N N . MET A 1 467 ? -36.517 1.379 46.681 1.00 85.62 467 MET A N 1
ATOM 3637 C CA . MET A 1 467 ? -35.688 0.863 45.575 1.00 85.62 467 MET A CA 1
ATOM 3638 C C . MET A 1 467 ? -34.817 -0.339 45.959 1.00 85.62 467 MET A C 1
ATOM 3640 O O . MET A 1 467 ? -34.348 -1.047 45.080 1.00 85.62 467 MET A O 1
ATOM 3644 N N . ASP A 1 468 ? -34.580 -0.558 47.251 1.00 88.81 468 ASP A N 1
ATOM 3645 C CA . ASP A 1 468 ? -33.586 -1.509 47.760 1.00 88.81 468 ASP A CA 1
ATOM 3646 C C . ASP A 1 468 ? -34.101 -2.349 48.945 1.00 88.81 468 ASP A C 1
ATOM 3648 O O . ASP A 1 468 ? -33.334 -3.091 49.557 1.00 88.81 468 ASP A O 1
ATOM 3652 N N . PHE A 1 469 ? -35.402 -2.285 49.268 1.00 88.38 469 PHE A N 1
ATOM 3653 C CA . PHE A 1 469 ? -35.994 -3.041 50.379 1.00 88.38 469 PHE A CA 1
ATOM 3654 C C . PHE A 1 469 ? -35.882 -4.561 50.210 1.00 88.38 469 PHE A C 1
ATOM 3656 O O . PHE A 1 469 ? -35.734 -5.249 51.211 1.00 88.38 469 PHE A O 1
ATOM 3663 N N . GLN A 1 470 ? -35.934 -5.090 48.981 1.00 88.69 470 GLN A N 1
ATOM 3664 C CA . GLN A 1 470 ? -35.787 -6.531 48.725 1.00 88.69 470 GLN A CA 1
ATOM 3665 C C . GLN A 1 470 ? -34.398 -7.013 49.154 1.00 88.69 470 GLN A C 1
ATOM 3667 O O . GLN A 1 470 ? -34.285 -7.883 50.013 1.00 88.69 470 GLN A O 1
ATOM 3672 N N . HIS A 1 471 ? -33.356 -6.337 48.663 1.00 87.00 471 HIS A N 1
ATOM 3673 C CA . HIS A 1 471 ? -31.974 -6.590 49.071 1.00 87.00 471 HIS A CA 1
ATOM 3674 C C . HIS A 1 471 ? -31.772 -6.366 50.576 1.00 87.00 471 HIS A C 1
ATOM 3676 O O . HIS A 1 471 ? -31.085 -7.130 51.243 1.00 87.00 471 HIS A O 1
ATOM 3682 N N . ALA A 1 472 ? -32.403 -5.342 51.159 1.00 88.44 472 ALA A N 1
ATOM 3683 C CA . ALA A 1 472 ? -32.327 -5.112 52.600 1.00 88.44 472 ALA A CA 1
ATOM 3684 C C . ALA A 1 472 ? -32.910 -6.283 53.414 1.00 88.44 472 ALA A C 1
ATOM 3686 O O . ALA A 1 472 ? -32.341 -6.638 54.446 1.00 88.44 472 ALA A O 1
ATOM 3687 N N . ILE A 1 473 ? -34.013 -6.890 52.960 1.00 88.88 473 ILE A N 1
ATOM 3688 C CA . ILE A 1 473 ? -34.629 -8.065 53.597 1.00 88.88 473 ILE A CA 1
ATOM 3689 C C . ILE A 1 473 ? -33.717 -9.287 53.476 1.00 88.88 473 ILE A C 1
ATOM 3691 O O . ILE A 1 473 ? -33.497 -9.963 54.477 1.00 88.88 473 ILE A O 1
ATOM 3695 N N . GLU A 1 474 ? -33.136 -9.533 52.299 1.00 85.44 474 GLU A N 1
ATOM 3696 C CA . GLU A 1 474 ? -32.155 -10.614 52.085 1.00 85.44 474 GLU A CA 1
ATOM 3697 C C . GLU A 1 474 ? -30.939 -10.471 53.011 1.00 85.44 474 GLU A C 1
ATOM 3699 O O . GLU A 1 474 ? -30.411 -11.449 53.533 1.00 85.44 474 GLU A O 1
ATOM 3704 N N . MET A 1 475 ? -30.545 -9.229 53.291 1.00 85.19 475 MET A N 1
ATOM 3705 C CA . MET A 1 475 ? -29.476 -8.891 54.228 1.00 85.19 475 MET A CA 1
ATOM 3706 C C . MET A 1 475 ? -29.934 -8.890 55.703 1.00 85.19 475 MET A C 1
ATOM 3708 O O . MET A 1 475 ? -29.153 -8.556 56.589 1.00 85.19 475 MET A O 1
ATOM 3712 N N . GLY A 1 476 ? -31.179 -9.258 56.012 1.00 87.50 476 GLY A N 1
ATOM 3713 C CA . GLY A 1 476 ? -31.680 -9.394 57.384 1.00 87.50 476 GLY A CA 1
ATOM 3714 C C . GLY A 1 476 ? -32.200 -8.103 58.025 1.00 87.50 476 GLY A C 1
ATOM 3715 O O . GLY A 1 476 ? -32.135 -7.959 59.250 1.00 87.50 476 GLY A O 1
ATOM 3716 N N . SER A 1 477 ? -32.697 -7.154 57.225 1.00 91.75 477 SER A N 1
ATOM 3717 C CA . SER A 1 477 ? -33.442 -5.992 57.722 1.00 91.75 477 SER A CA 1
ATOM 3718 C C . SER A 1 477 ? -34.709 -6.426 58.455 1.00 91.75 477 SER A C 1
ATOM 3720 O O . SER A 1 477 ? -35.461 -7.269 57.970 1.00 91.75 477 SER A O 1
ATOM 3722 N N . THR A 1 478 ? -34.974 -5.820 59.612 1.00 92.75 478 THR A N 1
ATOM 3723 C CA . THR A 1 478 ? -36.197 -6.073 60.386 1.00 92.75 478 THR A CA 1
ATOM 3724 C C . THR A 1 478 ? -37.218 -4.950 60.241 1.00 92.75 478 THR A C 1
ATOM 3726 O O . THR A 1 478 ? -38.375 -5.150 60.597 1.00 92.75 478 THR A O 1
ATOM 3729 N N . ASN A 1 479 ? -36.828 -3.782 59.717 1.00 94.00 479 ASN A N 1
ATOM 3730 C CA . ASN A 1 479 ? -37.726 -2.678 59.387 1.00 94.00 479 AS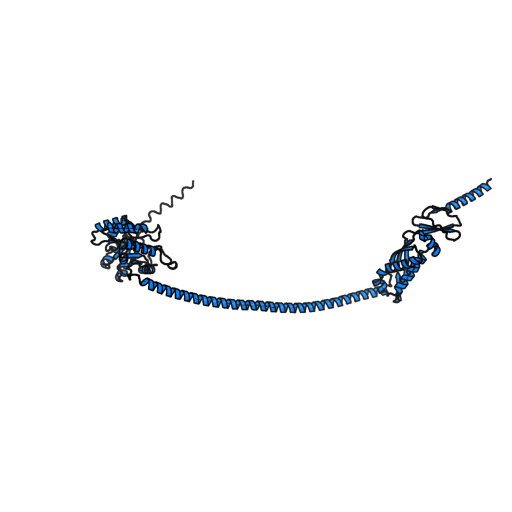N A CA 1
ATOM 3731 C C . ASN A 1 479 ? -37.371 -2.108 58.008 1.00 94.00 479 ASN A C 1
ATOM 3733 O O . ASN A 1 479 ? -36.282 -1.565 57.815 1.00 94.00 479 ASN A O 1
ATOM 3737 N N . VAL A 1 480 ? -38.319 -2.170 57.070 1.00 94.50 480 VAL A N 1
ATOM 3738 C CA . VAL A 1 480 ? -38.188 -1.566 55.733 1.00 94.50 480 VAL A CA 1
ATOM 3739 C C . VAL A 1 480 ? -39.096 -0.349 55.605 1.00 94.50 480 VAL A C 1
ATOM 3741 O O . VAL A 1 480 ? -40.283 -0.400 55.931 1.00 94.50 480 VAL A O 1
ATOM 3744 N N . ARG A 1 481 ? -38.541 0.770 55.132 1.00 94.81 481 ARG A N 1
ATOM 3745 C CA . ARG A 1 481 ? -39.206 2.082 55.119 1.00 94.81 481 ARG A CA 1
ATOM 3746 C C . ARG A 1 481 ? -39.664 2.434 53.705 1.00 94.81 481 ARG A C 1
ATOM 3748 O O . ARG A 1 481 ? -38.936 3.070 52.943 1.00 94.81 481 ARG A O 1
ATOM 3755 N N . ILE A 1 482 ? -40.877 2.028 53.339 1.00 93.88 482 ILE A N 1
ATOM 3756 C CA . ILE A 1 482 ? -41.377 2.113 51.958 1.00 93.88 482 ILE A CA 1
ATOM 3757 C C . ILE A 1 482 ? -42.387 3.254 51.827 1.00 93.88 482 ILE A C 1
ATOM 3759 O O . ILE A 1 482 ? -43.355 3.323 52.576 1.00 93.88 482 ILE A O 1
ATOM 3763 N N . GLY A 1 483 ? -42.162 4.159 50.870 1.00 91.00 483 GLY A N 1
ATOM 3764 C CA . GLY A 1 483 ? -43.025 5.324 50.641 1.00 91.00 483 GLY A CA 1
ATOM 3765 C C . GLY A 1 483 ? -43.658 5.325 49.256 1.00 91.00 483 GLY A C 1
ATOM 3766 O O . GLY A 1 483 ? -44.840 5.032 49.107 1.00 91.00 483 GLY A O 1
ATOM 3767 N N . SER A 1 484 ? -42.861 5.647 48.232 1.00 87.25 484 SER A N 1
ATOM 3768 C CA . SER A 1 484 ? -43.329 5.810 46.845 1.00 87.25 484 SER A CA 1
ATOM 3769 C C . SER A 1 484 ? -44.041 4.581 46.277 1.00 87.25 484 SER A C 1
ATOM 3771 O O . SER A 1 484 ? -44.998 4.745 45.533 1.00 87.25 484 SER A O 1
ATOM 3773 N N . THR A 1 485 ? -43.623 3.369 46.650 1.00 88.25 485 THR A N 1
ATOM 3774 C CA . THR A 1 485 ? -44.268 2.126 46.199 1.00 88.25 485 THR A CA 1
ATOM 3775 C C . THR A 1 485 ? -45.672 1.948 46.786 1.00 88.25 485 THR A C 1
ATOM 3777 O O . THR A 1 485 ? -46.511 1.327 46.152 1.00 88.25 485 THR A O 1
ATOM 3780 N N . ILE A 1 486 ? -45.944 2.503 47.976 1.00 88.44 486 ILE A N 1
ATOM 3781 C CA . ILE A 1 486 ? -47.247 2.390 48.657 1.00 88.44 486 ILE A CA 1
ATOM 3782 C C . ILE A 1 486 ? -48.167 3.549 48.267 1.00 88.44 486 ILE A C 1
ATOM 3784 O O . ILE A 1 486 ? -49.319 3.337 47.913 1.00 88.44 486 ILE A O 1
ATOM 3788 N N . PHE A 1 487 ? -47.666 4.783 48.333 1.00 89.19 487 PHE A N 1
ATOM 3789 C CA . PHE A 1 487 ? -48.493 5.988 48.201 1.00 89.19 487 PHE A CA 1
ATOM 3790 C C . PHE A 1 487 ? -48.350 6.697 46.846 1.00 89.19 487 PHE A C 1
ATOM 3792 O O . PHE A 1 487 ? -48.893 7.791 46.666 1.00 89.19 487 PHE A O 1
ATOM 3799 N N . GLY A 1 488 ? -47.573 6.143 45.913 1.00 83.50 488 GLY A N 1
ATOM 3800 C CA . GLY A 1 488 ? -47.275 6.752 44.616 1.00 83.50 488 GLY A CA 1
ATOM 3801 C C . GLY A 1 488 ? -46.331 7.959 44.684 1.00 83.50 488 GLY A C 1
ATOM 3802 O O . GLY A 1 488 ? -45.815 8.341 45.745 1.00 83.50 488 GLY A O 1
ATOM 3803 N N . GLU A 1 489 ? -46.112 8.597 43.534 1.00 75.75 489 GLU A N 1
ATOM 3804 C CA . GLU A 1 489 ? -45.212 9.746 43.384 1.00 75.75 489 GLU A CA 1
ATOM 3805 C C . GLU A 1 489 ? -45.637 10.972 44.207 1.00 75.75 489 GLU A C 1
ATOM 3807 O O . GLU A 1 489 ? -46.783 11.116 44.638 1.00 75.75 489 GLU A O 1
ATOM 3812 N N . ARG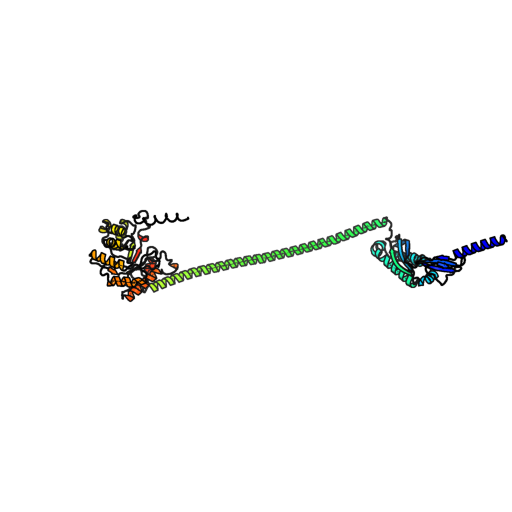 A 1 490 ? -44.673 11.843 44.509 1.00 71.25 490 ARG A N 1
ATOM 3813 C CA . ARG A 1 490 ? -44.883 13.006 45.381 1.00 71.25 490 ARG A CA 1
ATOM 3814 C C . ARG A 1 490 ? -45.552 14.142 44.610 1.00 71.25 490 ARG A C 1
ATOM 3816 O O . ARG A 1 490 ? -45.100 14.492 43.526 1.00 71.25 490 ARG A O 1
ATOM 3823 N N . ASP A 1 491 ? -46.540 14.779 45.229 1.00 59.69 491 ASP A N 1
ATOM 3824 C CA . ASP A 1 491 ? -47.066 16.064 44.773 1.00 59.69 491 ASP A CA 1
ATOM 3825 C C . ASP A 1 491 ? -46.233 17.196 45.401 1.00 59.69 491 ASP A C 1
ATOM 3827 O O . ASP A 1 491 ? -46.342 17.496 46.591 1.00 59.69 491 ASP A O 1
ATOM 3831 N N . TYR A 1 492 ? -45.342 17.800 44.612 1.00 57.75 492 TYR A N 1
ATOM 3832 C CA . TYR A 1 492 ? -44.447 18.871 45.070 1.00 57.75 492 TYR A CA 1
ATOM 3833 C C . TYR A 1 492 ? -45.124 20.252 45.157 1.00 57.75 492 TYR A C 1
ATOM 3835 O O . TYR A 1 492 ? -44.463 21.220 45.536 1.00 57.75 492 TYR A O 1
ATOM 3843 N N . SER A 1 493 ? -46.421 20.367 44.844 1.00 50.53 493 SER A N 1
ATOM 3844 C CA . SER A 1 493 ? -47.151 21.644 44.858 1.00 50.53 493 SER A CA 1
ATOM 3845 C C . SER A 1 493 ? -47.477 22.170 46.267 1.00 50.53 493 SER A C 1
ATOM 3847 O O . SER A 1 493 ? -47.708 23.367 46.437 1.00 50.53 493 SER A O 1
ATOM 3849 N N . LYS A 1 494 ? -47.443 21.315 47.302 1.00 45.78 494 LYS A N 1
ATOM 3850 C CA . LYS A 1 494 ? -47.758 21.663 48.702 1.00 45.78 494 LYS A CA 1
ATOM 3851 C C . LYS A 1 494 ? -46.547 21.487 49.621 1.00 45.78 494 LYS A C 1
ATOM 3853 O O . LYS A 1 494 ? -46.465 20.536 50.392 1.00 45.78 494 LYS A O 1
ATOM 3858 N N . LYS A 1 495 ? -45.586 22.410 49.564 1.00 36.72 495 LYS A N 1
ATOM 3859 C CA . LYS A 1 495 ? -44.520 22.504 50.578 1.00 36.72 495 LYS A CA 1
ATOM 3860 C C . LYS A 1 495 ? -44.961 23.472 51.687 1.00 36.72 495 LYS A C 1
ATOM 3862 O O . LYS A 1 495 ? -45.315 24.601 51.352 1.00 36.72 495 LYS A O 1
ATOM 3867 N N . PRO A 1 496 ? -44.897 23.115 52.984 1.00 36.41 496 PRO A N 1
ATOM 3868 C CA . PRO A 1 496 ? -44.944 24.112 54.046 1.00 36.41 496 PRO A CA 1
ATOM 3869 C C . PRO A 1 496 ? -43.701 24.996 53.906 1.00 36.41 496 PRO A C 1
ATOM 3871 O O . PRO A 1 496 ? -42.570 24.502 53.913 1.00 36.41 496 PRO A O 1
ATOM 3874 N N . ALA A 1 497 ? -43.901 26.296 53.702 1.00 40.69 497 ALA A N 1
ATOM 3875 C CA . ALA A 1 497 ? -42.816 27.258 53.608 1.00 40.69 497 ALA A CA 1
ATOM 3876 C C . ALA A 1 497 ? -42.189 27.464 54.993 1.00 40.69 497 ALA A C 1
ATOM 3878 O O . ALA A 1 497 ? -42.728 28.192 55.820 1.00 40.69 497 ALA A O 1
ATOM 3879 N N . MET A 1 498 ? -41.036 26.847 55.241 1.00 36.06 498 MET A N 1
ATOM 3880 C CA . MET A 1 498 ? -40.112 27.307 56.274 1.00 36.06 498 MET A CA 1
ATOM 3881 C C . MET A 1 498 ? -38.669 27.012 55.851 1.00 36.06 498 MET A C 1
ATOM 3883 O O . MET A 1 498 ? -38.373 25.944 55.318 1.00 36.06 498 MET A O 1
ATOM 3887 N N . ASP A 1 499 ? -37.819 28.019 56.059 1.00 36.25 499 ASP A N 1
ATOM 3888 C CA . ASP A 1 499 ? -36.376 28.109 55.798 1.00 36.25 499 ASP A CA 1
ATOM 3889 C C . ASP A 1 499 ? -35.914 28.269 54.337 1.00 36.25 499 ASP A C 1
ATOM 3891 O O . ASP A 1 499 ? -35.168 27.474 53.771 1.00 36.25 499 ASP A O 1
ATOM 3895 N N . LYS A 1 500 ? -36.286 29.416 53.750 1.00 33.91 500 LYS A N 1
ATOM 3896 C CA . LYS A 1 500 ? -35.548 30.072 52.650 1.00 33.91 500 LYS A CA 1
ATOM 3897 C C . LYS A 1 500 ? -35.072 31.486 53.027 1.00 33.91 500 LYS A C 1
ATOM 3899 O O . LYS A 1 500 ? -34.996 32.371 52.184 1.00 33.91 500 LYS A O 1
ATOM 3904 N N . ALA A 1 501 ? -34.730 31.705 54.295 1.00 36.62 501 ALA A N 1
ATOM 3905 C CA . ALA A 1 501 ? -34.201 32.978 54.784 1.00 36.62 501 ALA A CA 1
ATOM 3906 C C . ALA A 1 501 ? -32.763 32.828 55.307 1.00 36.62 501 ALA A C 1
ATOM 3908 O O . ALA A 1 501 ? -32.482 33.177 56.444 1.00 36.62 501 ALA A O 1
ATOM 3909 N N . MET A 1 502 ? -31.846 32.276 54.499 1.00 38.66 502 MET A N 1
ATOM 3910 C CA . MET A 1 502 ? -30.402 32.415 54.780 1.00 38.66 502 MET A CA 1
ATOM 3911 C C . MET A 1 502 ? -29.454 32.201 53.587 1.00 38.66 502 MET A C 1
ATOM 3913 O O . MET A 1 502 ? -28.241 32.247 53.757 1.00 38.66 502 MET A O 1
ATOM 3917 N N . THR A 1 503 ? -29.967 32.035 52.365 1.00 36.06 503 THR A N 1
ATOM 3918 C CA . THR A 1 503 ? -29.149 31.910 51.138 1.00 36.06 503 THR A CA 1
ATOM 3919 C C . THR A 1 503 ? -29.296 33.093 50.174 1.00 36.06 503 THR A C 1
ATOM 3921 O O . THR A 1 503 ? -28.819 33.027 49.048 1.00 36.06 503 THR A O 1
ATOM 3924 N N . GLY A 1 504 ? -29.924 34.192 50.610 1.00 37.00 504 GLY A N 1
ATOM 3925 C CA . GLY A 1 504 ? -30.150 35.394 49.794 1.00 37.00 504 GLY A CA 1
ATOM 3926 C C . GLY A 1 504 ? -29.244 36.594 50.095 1.00 37.00 504 GLY A C 1
ATOM 3927 O O . GLY A 1 504 ? -29.375 37.607 49.425 1.00 37.00 504 GLY A O 1
ATOM 3928 N N . ILE A 1 505 ? -28.343 36.514 51.084 1.00 38.88 505 ILE A N 1
ATOM 3929 C CA . ILE A 1 505 ? -27.486 37.656 51.483 1.00 38.88 505 ILE A CA 1
ATOM 3930 C C . ILE A 1 505 ? -26.008 37.453 51.094 1.00 38.88 505 ILE A C 1
ATOM 3932 O O . ILE A 1 505 ? -25.219 38.387 51.155 1.00 38.88 505 ILE A O 1
ATOM 3936 N N . LYS A 1 506 ? -25.611 36.274 50.593 1.00 37.38 506 LYS A N 1
ATOM 3937 C CA . LYS A 1 506 ? -24.208 36.010 50.215 1.00 37.38 506 LYS A CA 1
ATOM 3938 C C . LYS A 1 506 ? -23.864 36.253 48.739 1.00 37.38 506 LYS A C 1
ATOM 3940 O O . LYS A 1 506 ? -22.693 36.253 48.405 1.00 37.38 506 LYS A O 1
ATOM 3945 N N . ALA A 1 507 ? -24.850 36.497 47.873 1.00 39.38 507 ALA A N 1
ATOM 3946 C CA . ALA A 1 507 ? -24.632 36.644 46.427 1.00 39.38 507 ALA A CA 1
ATOM 3947 C C . ALA A 1 507 ? -24.560 38.106 45.934 1.00 39.38 507 ALA A C 1
ATOM 3949 O O . ALA A 1 507 ? -24.458 38.337 44.734 1.00 39.38 507 ALA A O 1
ATOM 3950 N N . THR A 1 508 ? -24.585 39.092 46.838 1.00 39.41 508 THR A N 1
ATOM 3951 C CA . THR A 1 508 ? -24.539 40.525 46.476 1.00 39.41 508 THR A CA 1
ATOM 3952 C C . THR A 1 508 ? -23.385 41.290 47.134 1.00 39.41 508 THR A C 1
ATOM 3954 O O . THR A 1 508 ? -23.382 42.515 47.116 1.00 39.41 508 THR A O 1
ATOM 3957 N N . MET A 1 509 ? -22.394 40.590 47.706 1.00 39.25 509 MET A N 1
ATOM 3958 C CA . MET A 1 509 ? -21.204 41.213 48.318 1.00 39.25 509 MET A CA 1
ATOM 3959 C C . MET A 1 509 ? -19.858 40.769 47.714 1.00 39.25 509 MET A C 1
ATOM 3961 O O . MET A 1 509 ? -18.824 41.218 48.186 1.00 39.25 509 MET A O 1
ATOM 3965 N N . GLU A 1 510 ? -19.844 39.960 46.649 1.00 39.50 510 GLU A N 1
ATOM 3966 C CA . GLU A 1 510 ? -18.602 39.545 45.957 1.00 39.50 510 GLU A CA 1
ATOM 3967 C C . GLU A 1 510 ? -18.416 40.193 44.568 1.00 39.50 510 GLU A C 1
ATOM 3969 O O . GLU A 1 510 ? -17.515 39.823 43.829 1.00 39.50 510 GLU A O 1
ATOM 3974 N N . ALA A 1 511 ? -19.219 41.207 44.218 1.00 43.44 511 ALA A N 1
ATOM 3975 C CA . ALA A 1 511 ? -19.084 41.963 42.960 1.00 43.44 511 ALA A CA 1
ATOM 3976 C C . ALA A 1 511 ? -18.584 43.412 43.151 1.00 43.44 511 ALA A C 1
ATOM 3978 O O . ALA A 1 511 ? -18.694 44.237 42.247 1.00 43.44 511 ALA A O 1
ATOM 3979 N N . THR A 1 512 ? -18.022 43.734 44.319 1.00 45.34 512 THR A N 1
ATOM 3980 C CA . THR A 1 512 ? -17.431 45.051 44.613 1.00 45.34 512 THR A CA 1
ATOM 3981 C C . THR A 1 512 ? -16.131 44.888 45.395 1.00 45.34 512 THR A C 1
ATOM 3983 O O . THR A 1 512 ? -16.023 45.302 46.544 1.00 45.34 512 THR A O 1
ATOM 3986 N N . GLN A 1 513 ? -15.141 44.247 44.772 1.00 39.62 513 GLN A N 1
ATOM 3987 C CA . GLN A 1 513 ? -13.731 44.333 45.172 1.00 39.62 513 GLN A CA 1
ATOM 3988 C C . GLN A 1 513 ? -12.810 43.924 44.006 1.00 39.62 513 GLN A C 1
ATOM 3990 O O . GLN A 1 513 ? -12.009 43.006 44.101 1.00 39.62 513 GLN A O 1
ATOM 3995 N N . GLU A 1 514 ? -12.935 44.637 42.886 1.00 42.31 514 GLU A N 1
ATOM 3996 C CA . GLU A 1 514 ? -11.819 44.869 41.962 1.00 42.31 514 GLU A CA 1
ATOM 3997 C C . GLU A 1 514 ? -11.631 46.386 41.840 1.00 42.31 514 GLU A C 1
ATOM 3999 O O . GLU A 1 514 ? -12.217 47.043 40.981 1.00 42.31 514 GLU A O 1
ATOM 4004 N N . HIS A 1 515 ? -10.873 46.934 42.792 1.00 39.75 515 HIS A N 1
ATOM 4005 C CA . HIS A 1 515 ? -9.991 48.089 42.639 1.00 39.75 515 HIS A CA 1
ATOM 4006 C C . HIS A 1 515 ? -8.922 48.063 43.727 1.00 39.75 515 HIS A C 1
ATOM 4008 O O . HIS A 1 515 ? -9.298 47.880 44.910 1.00 39.75 515 HIS A O 1
#

Solvent-accessible surface area (backbone atoms only — not comparable to full-atom values): 28523 Å² total; per-residue (Å²): 118,71,71,62,53,54,55,51,50,52,52,50,51,52,49,50,50,42,54,58,62,13,52,48,75,38,55,82,58,27,36,34,44,37,25,52,82,82,44,76,52,91,65,71,41,65,54,42,81,46,81,47,53,61,98,48,45,51,74,50,77,42,69,39,43,86,43,72,51,75,48,64,63,47,73,29,45,20,56,73,73,50,72,33,30,27,61,40,33,42,37,33,29,32,31,43,79,88,30,50,65,62,44,35,73,77,51,39,89,67,33,59,56,67,67,47,53,53,44,50,55,51,53,50,30,55,56,29,44,76,30,42,64,62,43,52,70,66,76,43,42,87,49,47,32,58,52,50,40,51,55,51,42,57,51,26,59,74,77,37,65,43,54,44,70,78,47,42,47,69,48,80,61,52,65,60,68,76,58,52,54,54,49,57,51,51,52,53,51,53,51,51,50,52,52,51,56,52,50,52,54,50,54,54,53,49,53,54,48,50,54,51,50,52,51,53,52,53,51,50,50,52,53,53,49,51,53,54,48,51,50,54,52,51,49,53,52,48,51,51,50,50,51,53,48,50,54,52,49,49,53,51,48,54,48,52,49,52,51,47,51,50,49,48,51,51,49,49,58,58,58,56,72,78,52,79,91,67,81,55,42,67,27,42,34,50,61,93,54,61,66,68,60,54,52,52,47,38,74,75,68,52,43,40,34,26,31,52,47,61,66,60,43,36,54,46,46,66,28,68,65,43,54,70,76,43,75,76,43,31,34,30,40,67,27,83,72,54,76,86,48,44,65,60,48,66,67,32,64,54,64,50,36,39,37,41,42,49,44,60,74,51,49,54,52,47,25,58,47,44,55,74,69,64,62,94,67,57,45,33,31,17,41,17,34,34,60,56,73,52,85,92,52,77,39,27,53,74,85,52,46,63,63,39,53,54,46,41,75,75,72,23,87,43,42,34,85,39,31,43,21,42,82,47,63,86,83,72,58,64,90,81,42,79,60,64,33,60,51,50,51,52,52,51,49,52,54,49,20,66,76,69,72,44,63,69,88,65,51,38,32,35,30,31,34,68,92,42,33,68,61,25,46,78,73,62,23,39,28,30,47,33,24,52,82,77,72,45,80,84,69,81,88,75,68,86,91,75,86,86,84,79,80,81,74,74,82,80,70,79,86,77,81,91,128

InterPro domains:
  IPR001107 Band 7 domain [PF01145] (25-207)
  IPR001107 Band 7 domain [SM00244] (21-187)
  IPR011078 Pyridoxal phosphate homeostasis protein [MF_02087] (259-489)
  IPR011078 Pyridoxal phosphate homeostasis protein [PS01211] (331-345)
  IPR011078 Pyridoxal phosphate homeostasis protein [TIGR00044] (269-490)
  IPR029066 PLP-binding barrel [G3DSA:3.20.20.10] (238-498)
  IPR029066 PLP-binding barrel [SSF51419] (268-488)
  IPR033294 Erlin1/2 [PTHR15351] (1-273)
  IPR033294 Erlin1/2 [cd03406] (16-273)
  IPR036013 Band 7/SPFH domain superfamily [G3DSA:3.30.479.30] (50-187)

Foldseek 3Di:
DVVVVVVVVVVVVVVVVQQVQQKDFAAAQKKKWKAFQNHTDPDIHHGGIGGDGPPGMDIDIAGQDWDKDKAAFQWAAALVRFIWTFGIKIWTKGFAPVLCSVQCVQCNSPNCCVLPHVLLSVVRNVVRNHHHPCCCQPVCVVVCWVVSQVSSQVVCVVPRNGMHTPTMDTDRIDGPPVVVVVVVVVVVVVVVVVVVVVVVVVVVVVVVVVVVVVVVVVVVVVVVVVVVVVVVVVVVVVVVVVVVVVVVVVVVVVVVVVVVVVVVVVVLVVLVVPFPPQDAQEAAEQELHDLVLVLVVVVVVRAHYEYADLVVQQCSQPDPCCVVRRVRHAYEYDHADDLVCLLSNLPRPNDAEYEDAADLVSLVSNLVSNVVVVDPAAHEYAFEEALAPDPVDTGYHLVCRLVSVVSCVPPRPSHDYQAYEYAADPPDDCVVPQRSSLVSRLVSLVVNCVVVVHDSVRHAYHYEEQPCVVSSVSSPHRYYYYYCVSRNDHDPPDDDDDDPPPPPPPPPPPPPPDD

Mean predicted aligned error: 19.31 Å

Sequence (515 aa):
MAQVGAVVAVATSFFCAALFSAVHKIEEGHIGVYYRGGALLTSTSGPGFHLMLPFITSYKSVQTTLQTDEVKNVPCGTSGGVMIYFDRIEVVNFLISNAVYDIVKNYTADYDKALIFNKIHHELNQFCSVHTLQEVYIELFDQIDENLKLALQQDLTSMAPGLVIQAVRVTKPNIPEAIRRNYELMESEKTKLLIAAQKQKVVEKEAETERKKALIEAEKVAQVAEITYGQKVMEKETEKKISEIEDAAFLAREKAKADAECYTALKIAEANKDLPAIQPRLVAVSKTKPADMVIEAYAHGQRSFGENYVQELLEKASNTKILSSCPEIKWHFIGHLQKQNVNKLIAVPNLYMLETVDSVKLADKVNNSWQKRGSSERLKVMVQINTSGEESKHGLPPSETMATVQHINAKCPNLEFVGLMTIGSFGHDLSKGPNPDFQALLCLRKELCEKLGLPIDQVELSMGMSMDFQHAIEMGSTNVRIGSTIFGERDYSKKPAMDKAMTGIKATMEATQEH

Organism: Monodelphis domestica (NCBI:txid13616)

Secondary structure (DSSP, 8-state):
-HHHHHHHHHHHHHHHHHHHHHEEEEPTTEEEEEEETTEEPSPPB-SEEEE--TTTEEEEEEE-S-EEEEEEEEEEE-TTS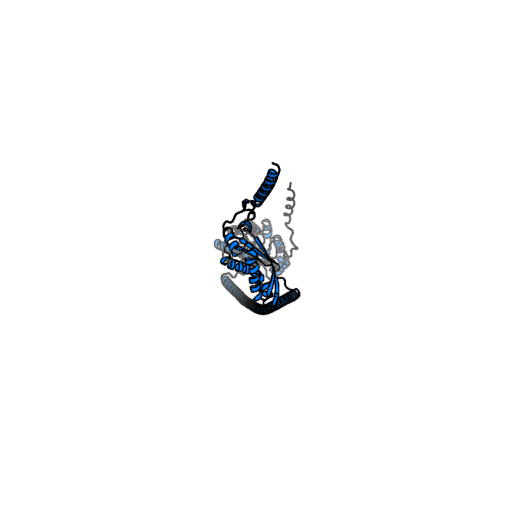-EEEEEEEEEEEEE-TTTHHHHHHHH-S-HHIIIIIHHHHHHHHHHHHHS-HHIIIIISHHHHHHHHHHHHHHHHHHHSTTEEEEEEEEPPPB--HHHHHHHHHHHHHHHHHHHHHHHHHHHHHHHHHHHHHHHHHHHHHHHHHHHHHHHHHHHHHHHHHHHHHHHHHHHHHHHHHHHHHHHHHHHHHHHTTSS---PPEEEEE-TTS-HHHHHHHHHTT--EEEES-HHHHHHHHT-HHHHHH-TT-EEEE-S---GGGHHHHHT-TTEEEEEEE--HHHHHHHHHHHHHHT-SSPEEEEEEB--S--TTS-SB-GGGHHHHHHHHHHH-TTEEEEEEE----TT--GGGSS-HHHHHHHHHHHHHHHHHT--GGGSEEEEEETTTHHHHHHTT-SEEEE-HHHH-S--TT-------SSSSSSSSSSSS---

Nearest PDB structures (foldseek):
  1b54-assembly1_A  TM=8.716E-01  e=5.080E-19  Saccharomyces cerevisiae
  8rrh-assembly1_J  TM=6.696E-01  e=5.508E-13  Homo sapiens
  9cz2-assembly1_XB  TM=4.994E-01  e=1.188E-12  Escherichia coli BL21
  4bf5-assembly1_B  TM=7.376E-01  e=1.132E-09  Aeromonas hydrophila subsp. hydrophila
  8z5g-assembly1_A  TM=4.981E-01  e=5.569E-10  Escherichia coli K-12

Radius of gyration: 75.96 Å; Cα contacts (8 Å, |Δi|>4): 696; chains: 1; bounding box: 158×71×170 Å

pLDDT: mean 85.41, std 13.05, range [33.91, 97.69]